Protein AF-A0A0G1WJJ4-F1 (afdb_monomer)

Organism: NCBI:txid1619005

Sequence (440 aa):
MDQLTPELRNMFAEQLFGAFVENGENGVFVVRADASIAYVNQAMGKLLAYDIDAFIGRPFLDFWATEFKALGEERYQARIAGAEPPKRYDIEMIRKDGLRLPVEVTAYRILFEGVAADAIVVRDISEHRRLEAELRNALKQSRELSSVVETSFDAIVITDSEGLITYVNKSWQALNGWASEEVVGKVTPRVIKSGRQNSSFYRVFWQTIKAGSSARLDVTNRRKDGSEYFAELIVMPLKDDQGLITGFAGFQHDVTARHQVEQSLFEAKEFAEHIIDSANAMVVVLDNTGAIEVFNKRAEAITGYTKADLQGKNWFEVLAPRERYPDVWHVFEDYQKRGIVLQQFENPILTKDGRELMIAWTNSELNQGGQTVGTISFGMDITDRKKTEAQLLTINQELQRFKDLMVGRELKMIELKKEVELLRAGQSGHLHAQTDIASK

Foldseek 3Di:
DDDQDPVRVVVVVVVVVVCCQQVPLWWKFKAAPVQATCFTHPNNCVVQVHDRVVRGRDRPLVFFDPVCSVVVVVCQNCQLVPHDDDQWDWGWTAHPVRDTFIWIKGWHWDADPNHIIIMIIIGGCPVVVVVVVVVVVVVVVVVVVVVCQQPDCWWKFKWFPQQATQDTHPNVCVVQVHDGVRRHRHHPPVSWALCPDDPVVVVVVNVQQQVQHKDWDWDWTAHPVGDIFIWTKIKGFDADPVRHGGIIMMIIDTCRVVVVVVVVVVVVVVVVLVVQQPDCWWKWWAFLVQQTPDTHVNNCVVQVDDPVNRHRHGCCVAFNPCVNHVVVVVQSVCCSPPVDDDQWDWDWTAGPVGDIFIWIKGKDFDDDPNDGGTIIITIDGCRVVVVVVVVVVVVVVVVVVVVVVVVVVVVVVVVVVVVVVVVVVVVVVVVVVPPPPDDD

Radius of gyration: 58.08 Å; Cα contacts (8 Å, |Δi|>4): 658; chains: 1; bounding box: 168×53×168 Å

Solvent-accessible surface area (backbone atoms only — not comparable to full-atom values): 23491 Å² total; per-residue (Å²): 133,86,77,73,49,74,67,57,46,50,54,50,49,51,54,50,49,52,49,52,53,50,71,29,88,40,16,35,38,31,27,42,81,84,47,22,20,75,43,68,27,62,32,30,21,64,72,33,64,40,61,62,77,79,44,54,69,35,56,61,58,76,43,34,36,75,88,49,32,65,60,50,50,55,44,49,54,36,33,69,74,68,47,86,56,84,44,64,51,77,46,44,32,43,25,73,88,66,50,76,41,47,26,42,36,38,49,42,72,44,72,52,98,87,38,60,23,40,40,35,38,36,34,83,38,55,68,60,55,48,53,51,50,53,51,53,50,52,53,49,52,51,50,53,55,50,49,51,55,45,66,33,83,50,19,34,38,33,23,36,69,87,31,34,25,72,46,60,26,57,31,28,26,68,68,37,63,45,57,57,87,78,41,49,78,36,53,62,61,71,81,36,58,57,69,81,69,56,73,66,60,55,49,55,51,54,53,42,34,75,71,64,36,72,46,76,50,79,45,55,32,22,30,70,89,64,53,72,43,37,31,45,33,42,36,36,52,37,59,50,99,86,65,49,68,56,16,35,42,36,38,38,40,80,42,40,70,59,51,50,51,54,48,52,50,49,51,52,47,54,50,51,51,51,52,49,44,68,36,95,39,22,40,40,28,28,39,74,87,33,36,52,78,42,62,22,59,40,34,25,71,74,34,63,44,48,61,78,79,38,63,90,35,43,43,50,69,62,36,38,30,42,92,81,35,52,68,62,46,50,54,52,50,44,24,68,77,69,69,51,75,64,47,66,48,74,48,68,34,45,28,73,88,69,49,79,43,36,28,43,32,44,38,44,81,34,69,57,97,90,39,79,55,26,38,40,33,40,33,38,85,40,43,68,56,52,53,51,52,53,50,50,52,51,52,50,53,51,51,50,53,52,50,54,51,50,53,52,49,51,55,52,50,53,51,51,49,53,52,51,50,55,54,48,55,62,52,50,62,60,60,65,73,67,67,84,82,75,83,134

Secondary structure (DSSP, 8-state):
-PPPPHHHHHHHHHHHHHHHHHH-SSEEEEE-TTSBEEEE-HHHHHHHT--GGGTTTSBGGGGB-HHHHHHHHHHHHHHHHT----SEEEEEEE-TTS-EEEEEEEEEEEEETTEEEEEEEEEE-HHHHHHHHHHHHHHHHHHHHHHHHHH-SSEEEEEETT-BEEEE-HHHHHHHT--HHHHTTSBTTTTTB-S-S-HHHHHHHHHHHHTT--EEEEEEEE-TTS-EEEEEEEEEEEE-TTS-EEEEEEEEEE-HHHHHHHHHHHHHHHHHHHHHHH-SSEEEEEETT-BEEEE-HHHHHHH---TGGGTT-BHHHHTS-TTT-HHHHHHHHHHHHH----SEEEEEEE-TTS-EEEEEEEEEEEEETTEEEEEEEEEEE-HHHHHHHHHHHHHHHHHHHHHHHHHHHHHHHHHHHHHHHHHHHHHHHHHTTSSTT---

pLDDT: mean 88.86, std 10.75, range [41.06, 97.75]

Mean predicted aligned error: 14.67 Å

Structure (mmCIF, N/CA/C/O backbone):
data_AF-A0A0G1WJJ4-F1
#
_entry.id   AF-A0A0G1WJJ4-F1
#
loop_
_atom_site.group_PDB
_atom_site.id
_atom_site.type_symbol
_atom_site.label_atom_id
_atom_site.label_alt_id
_atom_site.label_comp_id
_atom_site.label_asym_id
_atom_site.label_entity_id
_atom_site.label_seq_id
_atom_site.pdbx_PDB_ins_code
_atom_site.Cartn_x
_atom_site.Cartn_y
_atom_site.Cartn_z
_atom_site.occupancy
_atom_site.B_iso_or_equiv
_atom_site.auth_seq_id
_atom_site.auth_comp_id
_atom_site.auth_asym_id
_atom_site.auth_atom_id
_atom_site.pdbx_PDB_model_num
ATOM 1 N N . MET A 1 1 ? 64.648 5.660 -45.046 1.00 41.09 1 MET A N 1
ATOM 2 C CA . MET A 1 1 ? 63.280 5.207 -45.368 1.00 41.09 1 MET A CA 1
ATOM 3 C C . MET A 1 1 ? 62.974 5.738 -46.750 1.00 41.09 1 MET A C 1
ATOM 5 O O . MET A 1 1 ? 62.699 6.926 -46.878 1.00 41.09 1 MET A O 1
ATOM 9 N N . ASP A 1 2 ? 63.167 4.899 -47.764 1.00 46.09 2 ASP A N 1
ATOM 10 C CA . ASP A 1 2 ? 62.981 5.280 -49.163 1.00 46.09 2 ASP A CA 1
ATOM 11 C C . ASP A 1 2 ? 61.528 5.679 -49.420 1.00 46.09 2 ASP A C 1
ATOM 13 O O . ASP A 1 2 ? 60.591 4.975 -49.040 1.00 46.09 2 ASP A O 1
ATOM 17 N N . GLN A 1 3 ? 61.343 6.847 -50.032 1.00 55.09 3 GLN A N 1
ATOM 18 C CA . GLN A 1 3 ? 60.032 7.303 -50.468 1.00 55.09 3 GLN A CA 1
ATOM 19 C C . GLN A 1 3 ? 59.626 6.499 -51.708 1.00 55.09 3 GLN A C 1
ATOM 21 O O . GLN A 1 3 ? 60.335 6.512 -52.710 1.00 55.09 3 GLN A O 1
ATOM 26 N N . LEU A 1 4 ? 58.475 5.823 -51.646 1.00 60.69 4 LEU A N 1
ATOM 27 C CA . LEU A 1 4 ? 57.855 5.172 -52.806 1.00 60.69 4 LEU A CA 1
ATOM 28 C C . LEU A 1 4 ? 57.716 6.185 -53.953 1.00 60.69 4 LEU A C 1
ATOM 30 O O . LEU A 1 4 ? 57.181 7.282 -53.727 1.00 60.69 4 LEU A O 1
ATOM 34 N N . THR A 1 5 ? 58.168 5.811 -55.156 1.00 70.50 5 THR A N 1
ATOM 35 C CA . THR A 1 5 ? 57.960 6.606 -56.375 1.00 70.50 5 THR A CA 1
ATOM 36 C C . THR A 1 5 ? 56.458 6.762 -56.652 1.00 70.50 5 THR A C 1
ATOM 38 O O . THR A 1 5 ? 55.663 5.944 -56.177 1.00 70.50 5 THR A O 1
ATOM 41 N N . PRO A 1 6 ? 56.022 7.798 -57.389 1.00 70.56 6 PRO A N 1
ATOM 42 C CA . PRO A 1 6 ? 54.612 7.987 -57.733 1.00 70.56 6 PRO A CA 1
ATOM 43 C C . PRO A 1 6 ? 53.966 6.754 -58.383 1.00 70.56 6 PRO A C 1
ATOM 45 O O . PRO A 1 6 ? 52.822 6.439 -58.062 1.00 70.56 6 PRO A O 1
ATOM 48 N N . GLU A 1 7 ? 54.701 6.006 -59.215 1.00 67.19 7 GLU A N 1
ATOM 49 C CA . GLU A 1 7 ? 54.190 4.770 -59.823 1.00 67.19 7 GLU A CA 1
ATOM 50 C C . GLU A 1 7 ? 53.976 3.668 -58.777 1.00 67.19 7 GLU A C 1
ATOM 52 O O . GLU A 1 7 ? 52.922 3.037 -58.743 1.00 67.19 7 GLU A O 1
ATOM 57 N N . LEU A 1 8 ? 54.939 3.485 -57.868 1.00 65.94 8 LEU A N 1
ATOM 58 C CA . LEU A 1 8 ? 54.844 2.523 -56.768 1.00 65.94 8 LEU A CA 1
ATOM 59 C C . LEU A 1 8 ? 53.742 2.894 -55.762 1.00 65.94 8 LEU A C 1
ATOM 61 O O . LEU A 1 8 ? 53.090 2.002 -55.225 1.00 65.94 8 LEU A O 1
ATOM 65 N N . ARG A 1 9 ? 53.484 4.190 -55.532 1.00 65.38 9 ARG A N 1
ATOM 66 C CA . ARG A 1 9 ? 52.351 4.655 -54.710 1.00 65.38 9 ARG A CA 1
ATOM 67 C C . ARG A 1 9 ? 51.009 4.353 -55.364 1.00 65.38 9 ARG A C 1
ATOM 69 O O . ARG A 1 9 ? 50.113 3.903 -54.661 1.00 65.38 9 ARG A O 1
ATOM 76 N N . ASN A 1 10 ? 50.878 4.571 -56.671 1.00 68.75 10 ASN A N 1
ATOM 77 C CA . ASN A 1 10 ? 49.643 4.273 -57.395 1.00 68.75 10 ASN A CA 1
ATOM 78 C C . ASN A 1 10 ? 49.377 2.767 -57.456 1.00 68.75 10 ASN A C 1
ATOM 80 O O . ASN A 1 10 ? 48.287 2.343 -57.097 1.00 68.75 10 ASN A O 1
ATOM 84 N N . MET A 1 11 ? 50.383 1.951 -57.786 1.00 64.81 11 MET A N 1
ATOM 85 C CA . MET A 1 11 ? 50.242 0.489 -57.778 1.00 64.81 11 MET A CA 1
ATOM 86 C C . MET A 1 11 ? 49.870 -0.051 -56.391 1.00 64.81 11 MET A C 1
ATOM 88 O O . MET A 1 11 ? 49.006 -0.917 -56.267 1.00 64.81 11 MET A O 1
ATOM 92 N N . PHE A 1 12 ? 50.497 0.466 -55.330 1.00 63.47 12 PHE A N 1
ATOM 93 C CA . PHE A 1 12 ? 50.183 0.056 -53.961 1.00 63.47 12 PHE A CA 1
ATOM 94 C C . PHE A 1 12 ? 48.792 0.537 -53.521 1.00 63.47 12 PHE A C 1
ATOM 96 O O . PHE A 1 12 ? 48.075 -0.203 -52.853 1.00 63.47 12 PHE A O 1
ATOM 103 N N . ALA A 1 13 ? 48.377 1.741 -53.930 1.00 63.50 13 ALA A N 1
ATOM 104 C CA . ALA A 1 13 ? 47.032 2.257 -53.689 1.00 63.50 13 ALA A CA 1
ATOM 105 C C . ALA A 1 13 ? 45.958 1.443 -54.428 1.00 63.50 13 ALA A C 1
ATOM 107 O O . ALA A 1 13 ? 44.930 1.150 -53.831 1.00 63.50 13 ALA A O 1
ATOM 108 N N . GLU A 1 14 ? 46.201 1.021 -55.671 1.00 69.81 14 GLU A N 1
ATOM 109 C CA . GLU A 1 14 ? 45.298 0.152 -56.438 1.00 69.81 14 GLU A CA 1
ATOM 110 C C . GLU A 1 14 ? 45.171 -1.242 -55.808 1.00 69.81 14 GLU A C 1
ATOM 112 O O . GLU A 1 14 ? 44.057 -1.741 -55.642 1.00 69.81 14 GLU A O 1
ATOM 117 N N . GLN A 1 15 ? 46.286 -1.852 -55.386 1.00 68.75 15 GLN A N 1
ATOM 118 C CA . GLN A 1 15 ? 46.274 -3.150 -54.699 1.00 68.75 15 GLN A CA 1
ATOM 119 C C . GLN A 1 15 ? 45.5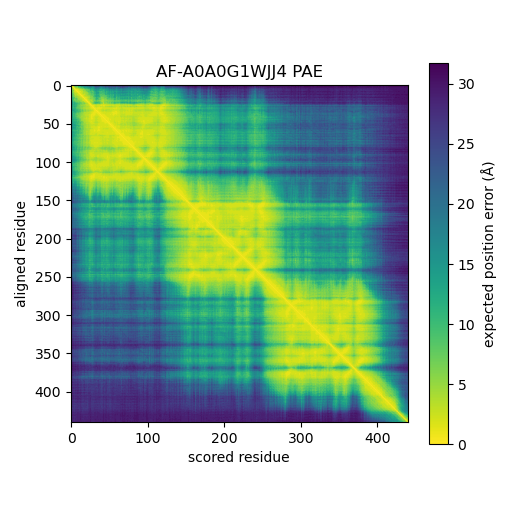70 -3.084 -53.340 1.00 68.75 15 GLN A C 1
ATOM 121 O O . GLN A 1 15 ? 44.767 -3.961 -53.018 1.00 68.75 15 GLN A O 1
ATOM 126 N N . LEU A 1 16 ? 45.834 -2.038 -52.551 1.00 61.75 16 LEU A N 1
ATOM 127 C CA . LEU A 1 16 ? 45.143 -1.807 -51.284 1.00 61.75 16 LEU A CA 1
ATOM 128 C C . LEU A 1 16 ? 43.654 -1.547 -51.508 1.00 61.75 16 LEU A C 1
ATOM 130 O O . LEU A 1 16 ? 42.830 -2.150 -50.827 1.00 61.75 16 LEU A O 1
ATOM 134 N N . PHE A 1 17 ? 43.297 -0.687 -52.462 1.00 69.94 17 PHE A N 1
ATOM 135 C CA . PHE A 1 17 ? 41.906 -0.360 -52.766 1.00 69.94 17 PHE A CA 1
ATOM 136 C C . PHE A 1 17 ? 41.131 -1.601 -53.217 1.00 69.94 17 PHE A C 1
ATOM 138 O O . PHE A 1 17 ? 40.070 -1.880 -52.665 1.00 69.94 17 PHE A O 1
ATOM 145 N N . GLY A 1 18 ? 41.692 -2.404 -54.127 1.00 69.81 18 GLY A N 1
ATOM 146 C CA . GLY A 1 18 ? 41.100 -3.677 -54.538 1.00 69.81 18 GLY A CA 1
ATOM 147 C C . GLY A 1 18 ? 40.918 -4.646 -53.367 1.00 69.81 18 GLY A C 1
ATOM 148 O O . GLY A 1 18 ? 39.846 -5.223 -53.206 1.00 69.81 18 GLY A O 1
ATOM 149 N N . ALA A 1 19 ? 41.919 -4.770 -52.488 1.00 70.25 19 ALA A N 1
ATOM 150 C CA . ALA A 1 19 ? 41.824 -5.630 -51.311 1.00 70.25 19 ALA A CA 1
ATOM 151 C C . ALA A 1 19 ? 40.775 -5.148 -50.291 1.00 70.25 19 ALA A C 1
ATOM 153 O O . ALA A 1 19 ? 40.071 -5.984 -49.728 1.00 70.25 19 ALA A O 1
ATOM 154 N N . PHE A 1 20 ? 40.649 -3.836 -50.061 1.00 72.00 20 PHE A N 1
ATOM 155 C CA . PHE A 1 20 ? 39.649 -3.250 -49.158 1.00 72.00 20 PHE A CA 1
ATOM 156 C C . PHE A 1 20 ? 38.226 -3.365 -49.703 1.00 72.00 20 PHE A C 1
ATOM 158 O O . PHE A 1 20 ? 37.297 -3.598 -48.931 1.00 72.00 20 PHE A O 1
ATOM 165 N N . VAL A 1 21 ? 38.049 -3.196 -51.013 1.00 78.12 21 VAL A N 1
ATOM 166 C CA . VAL A 1 21 ? 36.737 -3.303 -51.654 1.00 78.12 21 VAL A CA 1
ATOM 167 C C . VAL A 1 21 ? 36.291 -4.765 -51.730 1.00 78.12 21 VAL A C 1
ATOM 169 O O . VAL A 1 21 ? 35.137 -5.042 -51.420 1.00 78.12 21 VAL A O 1
ATOM 172 N N . GLU A 1 22 ? 37.174 -5.713 -52.057 1.00 76.25 22 GLU A N 1
ATOM 173 C CA . GLU A 1 22 ? 36.787 -7.129 -52.189 1.00 76.25 22 GLU A CA 1
ATOM 174 C C . GLU A 1 22 ? 36.714 -7.894 -50.863 1.00 76.25 22 GLU A C 1
ATOM 176 O O . GLU A 1 22 ? 35.842 -8.746 -50.695 1.00 76.25 22 GLU A O 1
ATOM 181 N N . ASN A 1 23 ? 37.597 -7.595 -49.905 1.00 73.44 23 ASN A N 1
ATOM 182 C CA . ASN A 1 23 ? 37.621 -8.283 -48.606 1.00 73.44 23 ASN A CA 1
ATOM 183 C C . ASN A 1 23 ? 36.928 -7.494 -47.486 1.00 73.44 23 ASN A C 1
ATOM 185 O O . ASN A 1 23 ? 36.949 -7.924 -46.333 1.00 73.44 23 ASN A O 1
ATOM 189 N N . GLY A 1 24 ? 36.350 -6.332 -47.798 1.00 76.19 24 GLY A N 1
ATOM 190 C CA . GLY A 1 24 ? 35.601 -5.530 -46.837 1.00 76.19 24 GLY A CA 1
ATOM 191 C C . GLY A 1 24 ? 34.305 -6.214 -46.395 1.00 76.19 24 GLY A C 1
ATOM 192 O O . GLY A 1 24 ? 33.693 -6.965 -47.146 1.00 76.19 24 GLY A O 1
ATOM 193 N N . GLU A 1 25 ? 33.857 -5.925 -45.172 1.00 82.62 25 GLU A N 1
ATOM 194 C CA . GLU A 1 25 ? 32.581 -6.437 -44.640 1.00 82.62 25 GLU A CA 1
ATOM 195 C C . GLU A 1 25 ? 31.358 -5.726 -45.244 1.00 82.62 25 GLU A C 1
ATOM 197 O O . GLU A 1 25 ? 30.252 -6.260 -45.233 1.00 82.62 25 GLU A O 1
ATOM 202 N N . ASN A 1 26 ? 31.557 -4.525 -45.795 1.00 90.75 26 ASN A N 1
ATOM 203 C CA . ASN A 1 26 ? 30.498 -3.746 -46.423 1.00 90.75 26 ASN A CA 1
ATOM 204 C C . ASN A 1 26 ? 30.305 -4.163 -47.881 1.00 90.75 26 ASN A C 1
ATOM 206 O O . ASN A 1 26 ? 31.269 -4.347 -48.629 1.00 90.75 26 ASN A O 1
ATOM 210 N N . GLY A 1 27 ? 29.049 -4.231 -48.308 1.00 93.62 27 GLY A N 1
ATOM 211 C CA . GLY A 1 27 ? 28.729 -4.393 -49.716 1.00 93.62 27 GLY A CA 1
ATOM 212 C C . GLY A 1 27 ? 29.088 -3.131 -50.499 1.00 93.62 27 GLY A C 1
ATOM 213 O O . GLY A 1 27 ? 28.906 -2.018 -50.010 1.00 93.62 27 GLY A O 1
ATOM 214 N N . VAL A 1 28 ? 29.585 -3.286 -51.721 1.00 93.75 28 VAL A N 1
ATOM 215 C CA . VAL A 1 28 ? 29.932 -2.168 -52.604 1.00 93.75 28 VAL A CA 1
ATOM 216 C C . VAL A 1 28 ? 29.316 -2.392 -53.978 1.00 93.75 28 VAL A C 1
ATOM 218 O O . VAL A 1 28 ? 29.435 -3.485 -54.526 1.00 93.75 28 VAL A O 1
ATOM 221 N N . PHE A 1 29 ? 28.705 -1.348 -54.541 1.00 92.12 29 PHE A N 1
ATOM 222 C CA . PHE A 1 29 ? 28.339 -1.264 -55.956 1.00 92.12 29 PHE A CA 1
ATOM 223 C C . PHE A 1 29 ? 28.954 -0.030 -56.614 1.00 92.12 29 PHE A C 1
ATOM 225 O O . PHE A 1 29 ? 29.070 1.017 -55.981 1.00 92.12 29 PHE A O 1
ATOM 232 N N . VAL A 1 30 ? 29.259 -0.123 -57.909 1.00 93.69 30 VAL A N 1
ATOM 233 C CA . VAL A 1 30 ? 29.461 1.049 -58.775 1.00 93.69 30 VAL A CA 1
ATOM 234 C C . VAL A 1 30 ? 28.324 1.111 -59.779 1.00 93.69 30 VAL A C 1
ATOM 236 O O . VAL A 1 30 ? 28.052 0.131 -60.471 1.00 93.69 30 VAL A O 1
ATOM 239 N N . VAL A 1 31 ? 27.679 2.267 -59.869 1.00 95.25 31 VAL A N 1
ATOM 240 C CA . VAL A 1 31 ? 26.533 2.529 -60.739 1.00 95.25 31 VAL A CA 1
ATOM 241 C C . VAL A 1 31 ? 26.946 3.523 -61.822 1.00 95.25 31 VAL A C 1
ATOM 243 O O . VAL A 1 31 ? 27.466 4.596 -61.516 1.00 95.25 31 VAL A O 1
ATOM 246 N N . ARG A 1 32 ? 26.732 3.175 -63.094 1.00 94.00 32 ARG A N 1
ATOM 247 C CA . ARG A 1 32 ? 27.015 4.044 -64.253 1.00 94.00 32 ARG A CA 1
ATOM 248 C C . ARG A 1 32 ? 26.026 5.202 -64.334 1.00 94.00 32 ARG A C 1
ATOM 250 O O . ARG A 1 32 ? 25.069 5.237 -63.575 1.00 94.00 32 ARG A O 1
ATOM 257 N N . ALA A 1 33 ? 26.219 6.121 -65.282 1.00 89.81 33 ALA A N 1
ATOM 258 C CA . ALA A 1 33 ? 25.317 7.248 -65.557 1.00 89.81 33 ALA A CA 1
ATOM 259 C C . ALA A 1 33 ? 23.926 6.854 -66.117 1.00 89.81 33 ALA A C 1
ATOM 261 O O . ALA A 1 33 ? 23.029 7.689 -66.151 1.00 89.81 33 ALA A O 1
ATOM 262 N N . ASP A 1 34 ? 23.733 5.602 -66.546 1.00 90.50 34 ASP A N 1
ATOM 263 C CA . ASP A 1 34 ? 22.445 5.045 -66.999 1.00 90.50 34 ASP A CA 1
ATOM 264 C C . ASP A 1 34 ? 21.692 4.282 -65.885 1.00 90.50 34 ASP A C 1
ATOM 266 O O . ASP A 1 34 ? 20.784 3.502 -66.162 1.00 90.50 34 ASP A O 1
ATOM 270 N N . ALA A 1 35 ? 22.096 4.486 -64.627 1.00 92.56 35 ALA A N 1
ATOM 271 C CA . ALA A 1 35 ? 21.623 3.800 -63.423 1.00 92.56 35 ALA A CA 1
ATOM 272 C C . ALA A 1 35 ? 21.877 2.276 -63.368 1.00 92.56 35 ALA A C 1
ATOM 274 O O . ALA A 1 35 ? 21.413 1.613 -62.433 1.00 92.56 35 ALA A O 1
ATOM 275 N N . SER A 1 36 ? 22.642 1.705 -64.307 1.00 95.00 36 SER A N 1
ATOM 276 C CA . SER A 1 36 ? 23.011 0.285 -64.283 1.00 95.00 36 SER A CA 1
ATOM 277 C C . SER A 1 36 ? 24.212 0.005 -63.371 1.00 95.00 36 SER A C 1
ATOM 279 O O . SER A 1 36 ? 25.139 0.811 -63.259 1.00 95.00 36 SER A O 1
ATOM 281 N N . ILE A 1 37 ? 24.224 -1.159 -62.719 1.00 95.88 37 ILE A N 1
ATOM 282 C CA . ILE A 1 37 ? 25.366 -1.613 -61.914 1.00 95.88 37 ILE A CA 1
ATOM 283 C C . ILE A 1 37 ? 26.509 -2.056 -62.846 1.00 95.88 37 ILE A C 1
ATOM 285 O O . ILE A 1 37 ? 26.355 -2.996 -63.625 1.00 95.88 37 ILE A O 1
ATOM 289 N N . ALA A 1 38 ? 27.671 -1.409 -62.743 1.00 93.06 38 ALA A N 1
ATOM 290 C CA . ALA A 1 38 ? 28.906 -1.785 -63.440 1.00 93.06 38 ALA A CA 1
ATOM 291 C C . ALA A 1 38 ? 29.783 -2.757 -62.649 1.00 93.06 38 ALA A C 1
ATOM 293 O O . ALA A 1 38 ? 30.509 -3.545 -63.247 1.00 93.06 38 ALA A O 1
ATOM 294 N N . TYR A 1 39 ? 29.754 -2.671 -61.321 1.00 91.69 39 TYR A N 1
ATOM 295 C CA . TYR A 1 39 ? 30.604 -3.473 -60.445 1.00 91.69 39 TYR A CA 1
ATOM 296 C C . TYR A 1 39 ? 29.893 -3.763 -59.128 1.00 91.69 39 TYR A C 1
ATOM 298 O O . TYR A 1 39 ? 29.141 -2.921 -58.634 1.00 91.69 39 TYR A O 1
ATOM 306 N N . VAL A 1 40 ? 30.172 -4.934 -58.558 1.00 93.56 40 VAL A N 1
ATOM 307 C CA . VAL A 1 40 ? 29.723 -5.373 -57.238 1.00 93.56 40 VAL A CA 1
ATOM 308 C C . VAL A 1 40 ? 30.805 -6.227 -56.580 1.00 93.56 40 VAL A C 1
ATOM 310 O O . VAL A 1 40 ? 31.432 -7.038 -57.258 1.00 93.56 40 VAL A O 1
ATOM 313 N N . ASN A 1 41 ? 31.005 -6.074 -55.270 1.00 92.81 41 ASN A N 1
ATOM 314 C CA . ASN A 1 41 ? 31.923 -6.928 -54.511 1.00 92.81 41 ASN A CA 1
ATOM 315 C C . ASN A 1 41 ? 31.246 -8.198 -53.952 1.00 92.81 41 ASN A C 1
ATOM 317 O O . ASN A 1 41 ? 30.020 -8.318 -53.871 1.00 92.81 41 ASN A O 1
ATOM 321 N N . GLN A 1 42 ? 32.056 -9.144 -53.474 1.00 90.12 42 GLN A N 1
ATOM 322 C CA . GLN A 1 42 ? 31.564 -10.389 -52.862 1.00 90.12 42 GLN A CA 1
ATOM 323 C C . GLN A 1 42 ? 30.700 -10.174 -51.611 1.00 90.12 42 GLN A C 1
ATOM 325 O O . GLN A 1 42 ? 29.739 -10.916 -51.385 1.00 90.12 42 GLN A O 1
ATOM 330 N N . ALA A 1 43 ? 31.016 -9.172 -50.787 1.00 92.06 43 ALA A N 1
ATOM 331 C CA . ALA A 1 43 ? 30.264 -8.891 -49.564 1.00 92.06 43 ALA A CA 1
ATOM 332 C C . ALA A 1 43 ? 28.806 -8.517 -49.859 1.00 92.06 43 ALA A C 1
ATOM 334 O O . ALA A 1 43 ? 27.897 -8.963 -49.162 1.00 92.06 43 ALA A O 1
ATOM 335 N N . MET A 1 44 ? 28.566 -7.780 -50.941 1.00 93.00 44 MET A N 1
ATOM 336 C CA . MET A 1 44 ? 27.224 -7.416 -51.375 1.00 93.00 44 MET A CA 1
ATOM 337 C C . MET A 1 44 ? 26.413 -8.615 -51.881 1.00 93.00 44 MET A C 1
ATOM 339 O O . MET A 1 44 ? 25.234 -8.749 -51.544 1.00 93.00 44 MET A O 1
ATOM 343 N N . GLY A 1 45 ? 27.044 -9.514 -52.645 1.00 92.00 45 GLY A N 1
ATOM 344 C CA . GLY A 1 45 ? 26.410 -10.763 -53.077 1.00 92.00 45 GLY A CA 1
ATOM 345 C C . GLY A 1 45 ? 25.963 -11.617 -51.889 1.00 92.00 45 GLY A C 1
ATOM 346 O O . GLY A 1 45 ? 24.826 -12.091 -51.850 1.00 92.00 45 GLY A O 1
ATOM 347 N N . LYS A 1 46 ? 26.810 -11.717 -50.854 1.00 91.69 46 LYS A N 1
ATOM 348 C CA . LYS A 1 46 ? 26.468 -12.378 -49.584 1.00 91.69 46 LYS A CA 1
ATOM 349 C C . LYS A 1 46 ? 25.339 -11.661 -48.838 1.00 91.69 46 LYS A C 1
ATOM 351 O O . LYS A 1 46 ? 24.402 -12.326 -48.402 1.00 91.69 46 LYS A O 1
ATOM 356 N N . LEU A 1 47 ? 25.404 -10.332 -48.721 1.00 92.38 47 LEU A N 1
ATOM 357 C CA . LEU A 1 47 ? 24.418 -9.513 -48.009 1.00 92.38 47 LEU A CA 1
ATOM 358 C C . LEU A 1 47 ? 23.009 -9.683 -48.597 1.00 92.38 47 LEU A C 1
ATOM 360 O O . LEU A 1 47 ? 22.058 -9.955 -47.867 1.00 92.38 47 LEU A O 1
ATOM 364 N N . LEU A 1 48 ? 22.877 -9.584 -49.923 1.00 93.75 48 LEU A N 1
ATOM 365 C CA . LEU A 1 48 ? 21.585 -9.701 -50.606 1.00 93.75 48 LEU A CA 1
ATOM 366 C C . LEU A 1 48 ? 21.247 -11.124 -51.090 1.00 93.75 48 LEU A C 1
ATOM 368 O O . LEU A 1 48 ? 20.174 -11.333 -51.662 1.00 93.75 48 LEU A O 1
ATOM 372 N N . ALA A 1 49 ? 22.104 -12.109 -50.816 1.00 93.44 49 ALA A N 1
ATOM 373 C CA . ALA A 1 49 ? 21.948 -13.506 -51.230 1.00 93.44 49 ALA A CA 1
ATOM 374 C C . ALA A 1 49 ? 21.738 -13.688 -52.749 1.00 93.44 49 ALA A C 1
ATOM 376 O O . ALA A 1 49 ? 20.942 -14.522 -53.189 1.00 93.44 49 ALA A O 1
ATOM 377 N N . TYR A 1 50 ? 22.455 -12.904 -53.552 1.00 93.38 50 TYR A N 1
ATOM 378 C CA . TYR A 1 50 ? 22.490 -13.007 -55.013 1.00 93.38 50 TYR A CA 1
ATOM 379 C C . TYR A 1 50 ? 23.909 -13.330 -55.480 1.00 93.38 50 TYR A C 1
ATOM 381 O O . TYR A 1 50 ? 24.890 -12.893 -54.879 1.00 93.38 50 TYR A O 1
ATOM 389 N N . ASP A 1 51 ? 24.008 -14.034 -56.604 1.00 92.50 51 ASP A N 1
ATOM 390 C CA . ASP A 1 51 ? 25.270 -14.171 -57.327 1.00 92.50 51 ASP A CA 1
ATOM 391 C C . ASP A 1 51 ? 25.667 -12.820 -57.936 1.00 92.50 51 ASP A C 1
ATOM 393 O O . ASP A 1 51 ? 24.805 -12.065 -58.390 1.00 92.50 51 ASP A O 1
ATOM 397 N N . ILE A 1 52 ? 26.967 -12.516 -57.971 1.00 90.06 52 ILE A N 1
ATOM 398 C CA . ILE A 1 52 ? 27.501 -11.236 -58.475 1.00 90.06 52 ILE A CA 1
ATOM 399 C C . ILE A 1 52 ? 27.002 -10.917 -59.893 1.00 90.06 52 ILE A C 1
ATOM 401 O O . ILE A 1 52 ? 26.579 -9.792 -60.168 1.00 90.06 52 ILE A O 1
ATOM 405 N N . ASP A 1 53 ? 26.965 -11.919 -60.769 1.00 91.06 53 ASP A N 1
ATOM 406 C CA . ASP A 1 53 ? 26.533 -11.751 -62.160 1.00 91.06 53 ASP A CA 1
ATOM 407 C C . ASP A 1 53 ? 25.059 -11.335 -62.277 1.00 91.06 53 ASP A C 1
ATOM 409 O O . ASP A 1 53 ? 24.664 -10.708 -63.257 1.00 91.06 53 ASP A O 1
ATOM 413 N N . ALA A 1 54 ? 24.238 -11.625 -61.261 1.00 92.06 54 ALA A N 1
ATOM 414 C CA . ALA A 1 54 ? 22.827 -11.250 -61.243 1.00 92.06 54 ALA A CA 1
ATOM 415 C C . ALA A 1 54 ? 22.600 -9.747 -61.000 1.00 92.06 54 ALA A C 1
ATOM 417 O O . ALA A 1 54 ? 21.463 -9.287 -61.128 1.00 92.06 54 ALA A O 1
ATOM 418 N N . PHE A 1 55 ? 23.642 -8.993 -60.634 1.00 92.56 55 PHE A N 1
ATOM 419 C CA . PHE A 1 55 ? 23.574 -7.546 -60.428 1.00 92.56 55 PHE A CA 1
ATOM 420 C C . PHE A 1 55 ? 23.984 -6.751 -61.664 1.00 92.56 55 PHE A C 1
ATOM 422 O O . PHE A 1 55 ? 23.385 -5.714 -61.947 1.00 92.56 55 PHE A O 1
ATOM 429 N N . ILE A 1 56 ? 25.006 -7.214 -62.385 1.00 94.62 56 ILE A N 1
ATOM 430 C CA . ILE A 1 56 ? 25.647 -6.443 -63.452 1.00 94.62 56 ILE A CA 1
ATOM 431 C C . ILE A 1 56 ? 24.638 -6.092 -64.554 1.00 94.62 56 ILE A C 1
ATOM 433 O O . ILE A 1 56 ? 23.899 -6.940 -65.048 1.00 94.62 56 ILE A O 1
ATOM 437 N N . GLY A 1 57 ? 24.596 -4.814 -64.932 1.00 90.94 57 GLY A N 1
ATOM 438 C CA . GLY A 1 57 ? 23.700 -4.282 -65.962 1.00 90.94 57 GLY A CA 1
ATOM 439 C C . GLY A 1 57 ? 22.261 -4.022 -65.505 1.00 90.94 57 GLY A C 1
ATOM 440 O O . GLY A 1 57 ? 21.500 -3.407 -66.249 1.00 90.94 57 GLY A O 1
ATOM 441 N N . ARG A 1 58 ? 21.869 -4.432 -64.293 1.00 95.38 58 ARG A N 1
ATOM 442 C CA . ARG A 1 58 ? 20.538 -4.130 -63.750 1.00 95.38 58 ARG A CA 1
ATOM 443 C C . ARG A 1 58 ? 20.491 -2.753 -63.086 1.00 95.38 58 ARG A C 1
ATOM 445 O O . ARG A 1 58 ? 21.518 -2.294 -62.579 1.00 95.38 58 ARG A O 1
ATOM 452 N N . PRO A 1 59 ? 19.310 -2.112 -63.020 1.00 95.62 59 PRO A N 1
ATOM 453 C CA . PRO A 1 59 ? 19.122 -0.902 -62.229 1.00 95.62 59 PRO A CA 1
ATOM 454 C C . PRO A 1 59 ? 19.419 -1.157 -60.748 1.00 95.62 59 PRO A C 1
ATOM 456 O O . PRO A 1 59 ? 18.853 -2.070 -60.145 1.00 95.62 59 PRO A O 1
ATOM 459 N N . PHE A 1 60 ? 20.267 -0.338 -60.124 1.00 93.94 60 PHE A N 1
ATOM 460 C CA . PHE A 1 60 ? 20.644 -0.554 -58.717 1.00 93.94 60 PHE A CA 1
ATOM 461 C C . PHE A 1 60 ? 19.463 -0.426 -57.735 1.00 93.94 60 PHE A C 1
ATOM 463 O O . PHE A 1 60 ? 19.442 -1.081 -56.691 1.00 93.94 60 PHE A O 1
ATOM 470 N N . LEU A 1 61 ? 18.448 0.369 -58.091 1.00 95.50 61 LEU A N 1
ATOM 471 C CA . LEU A 1 61 ? 17.222 0.557 -57.309 1.00 95.50 61 LEU A CA 1
ATOM 472 C C . LEU A 1 61 ? 16.304 -0.673 -57.302 1.00 95.50 61 LEU A C 1
ATOM 474 O O . LEU A 1 61 ? 15.359 -0.719 -56.514 1.00 95.50 61 LEU A O 1
ATOM 478 N N . ASP A 1 62 ? 16.550 -1.687 -58.138 1.00 94.88 62 ASP A N 1
ATOM 479 C CA . ASP A 1 62 ? 15.792 -2.945 -58.097 1.00 94.88 62 ASP A CA 1
ATOM 480 C C . ASP A 1 62 ? 15.937 -3.665 -56.755 1.00 94.88 62 ASP A C 1
ATOM 482 O O . ASP A 1 62 ? 15.016 -4.357 -56.324 1.00 94.88 62 ASP A O 1
ATOM 486 N N . PHE A 1 63 ? 17.074 -3.471 -56.087 1.00 95.12 63 PHE A N 1
ATOM 487 C CA . PHE A 1 63 ? 17.407 -4.111 -54.819 1.00 95.12 63 PHE A CA 1
ATOM 488 C C . PHE A 1 63 ? 16.966 -3.287 -53.604 1.00 95.12 63 PHE A C 1
ATOM 490 O O . PHE A 1 63 ? 17.292 -3.641 -52.477 1.00 95.12 63 PHE A O 1
ATOM 497 N N . TRP A 1 64 ? 16.262 -2.171 -53.808 1.00 95.44 64 TRP A N 1
ATOM 498 C CA . TRP A 1 64 ? 15.790 -1.280 -52.747 1.00 95.44 64 TRP A CA 1
ATOM 499 C C . TRP A 1 64 ? 14.293 -1.484 -52.524 1.00 95.44 64 TRP A C 1
ATOM 501 O O . TRP A 1 64 ? 13.543 -1.736 -53.474 1.00 95.44 64 TRP A O 1
ATOM 511 N N . ALA A 1 65 ? 13.834 -1.344 -51.280 1.00 96.25 65 ALA A N 1
ATOM 512 C CA . ALA A 1 65 ? 12.405 -1.340 -50.999 1.00 96.25 65 ALA A CA 1
ATOM 513 C C . ALA A 1 65 ? 11.737 -0.136 -51.687 1.00 96.25 65 ALA A C 1
ATOM 515 O O . ALA A 1 65 ? 12.333 0.935 -51.840 1.00 96.25 65 ALA A O 1
ATOM 516 N N . THR A 1 66 ? 10.503 -0.333 -52.149 1.00 95.19 66 THR A N 1
ATOM 517 C CA . THR A 1 66 ? 9.780 0.578 -53.051 1.00 95.19 66 THR A CA 1
ATOM 518 C C . THR A 1 66 ? 9.733 2.020 -52.544 1.00 95.19 66 THR A C 1
ATOM 520 O O . THR A 1 66 ? 9.944 2.951 -53.318 1.00 95.19 66 THR A O 1
ATOM 523 N N . GLU A 1 67 ? 9.520 2.206 -51.244 1.00 95.94 67 GLU A N 1
ATOM 524 C CA . GLU A 1 67 ? 9.462 3.498 -50.558 1.00 95.94 67 GLU A CA 1
ATOM 525 C C . GLU A 1 67 ? 10.782 4.289 -50.605 1.00 95.94 67 GLU A C 1
ATOM 527 O O . GLU A 1 67 ? 10.760 5.518 -50.558 1.00 95.94 67 GLU A O 1
ATOM 532 N N . PHE A 1 68 ? 11.927 3.615 -50.760 1.00 96.06 68 PHE A N 1
ATOM 533 C CA . PHE A 1 68 ? 13.243 4.257 -50.836 1.00 96.06 68 PHE A CA 1
ATOM 534 C C . PHE A 1 68 ? 13.716 4.503 -52.274 1.00 96.06 68 PHE A C 1
ATOM 536 O O . PHE A 1 68 ? 14.702 5.215 -52.465 1.00 96.06 68 PHE A O 1
ATOM 543 N N . LYS A 1 69 ? 13.028 3.968 -53.296 1.00 95.12 69 LYS A N 1
ATOM 544 C CA . LYS A 1 69 ? 13.460 4.102 -54.699 1.00 95.12 69 LYS A CA 1
ATOM 545 C C . LYS A 1 69 ? 13.485 5.554 -55.173 1.00 95.12 69 LYS A C 1
ATOM 547 O O . LYS A 1 69 ? 14.464 5.968 -55.781 1.00 95.12 69 LYS A O 1
ATOM 552 N N . ALA A 1 70 ? 12.456 6.338 -54.844 1.00 95.19 70 ALA A N 1
ATOM 553 C CA . ALA A 1 70 ? 12.390 7.754 -55.215 1.00 95.19 70 ALA A CA 1
ATOM 554 C C . ALA A 1 70 ? 13.530 8.572 -54.581 1.00 95.19 70 ALA A C 1
ATOM 556 O O . ALA A 1 70 ? 14.170 9.370 -55.261 1.00 95.19 70 ALA A O 1
ATOM 557 N N . LEU A 1 71 ? 13.831 8.313 -53.302 1.00 94.56 71 LEU A N 1
ATOM 558 C CA . LEU A 1 71 ? 14.949 8.940 -52.593 1.00 94.56 71 LEU A CA 1
ATOM 559 C C . LEU A 1 71 ? 16.302 8.553 -53.209 1.00 94.56 71 LEU A C 1
ATOM 561 O O . LEU A 1 71 ? 17.194 9.392 -53.334 1.00 94.56 71 LEU A O 1
ATOM 565 N N . GLY A 1 72 ? 16.466 7.275 -53.561 1.00 93.56 72 GLY A N 1
ATOM 566 C CA . GLY A 1 72 ? 17.668 6.766 -54.212 1.00 93.56 72 GLY A CA 1
ATOM 567 C C . GLY A 1 72 ? 17.903 7.411 -55.575 1.00 93.56 72 GLY A C 1
ATOM 568 O O . GLY A 1 72 ? 19.009 7.885 -55.822 1.00 93.56 72 GLY A O 1
ATOM 569 N N . GLU A 1 73 ? 16.858 7.494 -56.402 1.00 95.00 73 GLU A N 1
ATOM 570 C CA . GLU A 1 73 ? 16.890 8.128 -57.724 1.00 95.00 73 GLU A CA 1
ATOM 571 C C . GLU A 1 73 ? 17.257 9.611 -57.629 1.00 95.00 73 GLU A C 1
ATOM 573 O O . GLU A 1 73 ? 18.203 10.055 -58.274 1.00 95.00 73 GLU A O 1
ATOM 578 N N . GLU A 1 74 ? 16.572 10.371 -56.769 1.00 95.12 74 GLU A N 1
ATOM 579 C CA . GLU A 1 74 ? 16.835 11.800 -56.568 1.00 95.12 74 GLU A CA 1
ATOM 580 C C . GLU A 1 74 ? 18.305 12.055 -56.198 1.00 95.12 74 GLU A C 1
ATOM 582 O O . GLU A 1 74 ? 18.980 12.896 -56.799 1.00 95.12 74 GLU A O 1
ATOM 587 N N . ARG A 1 75 ? 18.830 11.297 -55.227 1.00 94.81 75 ARG A N 1
ATOM 588 C CA . ARG A 1 75 ? 20.212 11.456 -54.749 1.00 94.81 75 ARG A CA 1
ATOM 589 C C . ARG A 1 75 ? 21.237 11.016 -55.784 1.00 94.81 75 ARG A C 1
ATOM 591 O O . ARG A 1 75 ? 22.277 11.660 -55.911 1.00 94.81 75 ARG A O 1
ATOM 598 N N . TYR A 1 76 ? 20.959 9.942 -56.511 1.00 94.75 76 TYR A N 1
ATOM 599 C CA . TYR A 1 76 ? 21.812 9.469 -57.592 1.00 94.75 76 TYR A CA 1
ATOM 600 C C . TYR A 1 76 ? 21.895 10.507 -58.724 1.00 94.75 76 TYR A C 1
ATOM 602 O O . TYR A 1 76 ? 22.996 10.930 -59.080 1.00 94.75 76 TYR A O 1
ATOM 610 N N . GLN A 1 77 ? 20.754 11.014 -59.205 1.00 94.38 77 GLN A N 1
ATOM 611 C CA . GLN A 1 77 ? 20.703 12.038 -60.255 1.00 94.38 77 GLN A CA 1
ATOM 612 C C . GLN A 1 77 ? 21.433 13.316 -59.835 1.00 94.38 77 GLN A C 1
ATOM 614 O O . GLN A 1 77 ? 22.251 13.846 -60.588 1.00 94.38 77 GLN A O 1
ATOM 619 N N . ALA A 1 78 ? 21.215 13.775 -58.599 1.00 93.38 78 ALA A N 1
ATOM 620 C CA . ALA A 1 78 ? 21.929 14.922 -58.049 1.00 93.38 78 ALA A CA 1
ATOM 621 C C . ALA A 1 78 ? 23.457 14.699 -58.033 1.00 93.38 78 ALA A C 1
ATOM 623 O O . ALA A 1 78 ? 24.205 15.575 -58.477 1.00 93.38 78 ALA A O 1
ATOM 624 N N . ARG A 1 79 ? 23.937 13.520 -57.598 1.00 93.69 79 ARG A N 1
ATOM 625 C CA . ARG A 1 79 ? 25.378 13.190 -57.592 1.00 93.69 79 ARG A CA 1
ATOM 626 C C . ARG A 1 79 ? 25.976 13.150 -58.995 1.00 93.69 79 ARG A C 1
ATOM 628 O O . ARG A 1 79 ? 27.048 13.723 -59.213 1.00 93.69 79 ARG A O 1
ATOM 635 N N . ILE A 1 80 ? 25.300 12.524 -59.957 1.00 91.94 80 ILE A N 1
ATOM 636 C CA . ILE A 1 80 ? 25.770 12.439 -61.349 1.00 91.94 80 ILE A CA 1
ATOM 637 C C . ILE A 1 80 ? 25.739 13.812 -62.042 1.00 91.94 80 ILE A C 1
ATOM 639 O O . ILE A 1 80 ? 26.655 14.136 -62.803 1.00 91.94 80 ILE A O 1
ATOM 643 N N . ALA A 1 81 ? 24.788 14.684 -61.696 1.00 91.81 81 ALA A N 1
ATOM 644 C CA . ALA A 1 81 ? 24.739 16.071 -62.169 1.00 91.81 81 ALA A CA 1
ATOM 645 C C . ALA A 1 81 ? 25.808 16.988 -61.538 1.00 91.81 81 ALA A C 1
ATOM 647 O O . ALA A 1 81 ? 26.073 18.070 -62.054 1.00 91.81 81 ALA A O 1
ATOM 648 N N . GLY A 1 82 ? 26.463 16.553 -60.457 1.00 89.50 82 GLY A N 1
ATOM 649 C CA . GLY A 1 82 ? 27.566 17.282 -59.811 1.00 89.50 82 GLY A CA 1
ATOM 650 C C . GLY A 1 82 ? 27.173 18.032 -58.549 1.00 89.50 82 GLY A C 1
ATOM 651 O O . GLY A 1 82 ? 28.006 18.735 -57.986 1.00 89.50 82 GLY A O 1
ATOM 652 N N . ALA A 1 83 ? 25.937 17.864 -58.084 1.00 92.38 83 ALA A N 1
ATOM 653 C CA . ALA A 1 83 ? 25.527 18.319 -56.767 1.00 92.38 83 ALA A CA 1
ATOM 654 C C . ALA A 1 83 ? 26.040 17.370 -55.667 1.00 92.38 83 ALA A C 1
ATOM 656 O O . ALA A 1 83 ? 26.397 16.216 -55.917 1.00 92.38 83 ALA A O 1
ATOM 657 N N . GLU A 1 84 ? 26.040 17.851 -54.423 1.00 90.44 84 GLU A N 1
ATOM 658 C CA . GLU A 1 84 ? 26.451 17.086 -53.241 1.00 90.44 84 GLU A CA 1
ATOM 659 C C . GLU A 1 84 ? 25.255 16.806 -52.310 1.00 90.44 84 GLU A C 1
ATOM 661 O O . GLU A 1 84 ? 25.099 17.467 -51.281 1.00 90.44 84 GLU A O 1
ATOM 666 N N . PRO A 1 85 ? 24.375 15.842 -52.634 1.00 92.88 85 PRO A N 1
ATOM 667 C CA . PRO A 1 85 ? 23.323 15.431 -51.710 1.00 92.88 85 PRO A CA 1
ATOM 668 C C . PRO A 1 85 ? 23.918 14.719 -50.481 1.00 92.88 85 PRO A C 1
ATOM 670 O O . PRO A 1 85 ? 25.081 14.292 -50.507 1.00 92.88 85 PRO A O 1
ATOM 673 N N . PRO A 1 86 ? 23.129 14.520 -49.404 1.00 93.62 86 PRO A N 1
ATOM 674 C CA . PRO A 1 86 ? 23.588 13.792 -48.229 1.00 93.62 86 PRO A CA 1
ATOM 675 C C . PRO A 1 86 ? 24.156 12.420 -48.606 1.00 93.62 86 PRO A C 1
ATOM 677 O O . PRO A 1 86 ? 23.468 11.563 -49.170 1.00 93.62 86 PRO A O 1
ATOM 680 N N . LYS A 1 87 ? 25.441 12.232 -48.293 1.00 92.62 87 LYS A N 1
ATOM 681 C CA . LYS A 1 87 ? 26.211 11.051 -48.699 1.00 92.62 87 LYS A CA 1
ATOM 682 C C . LYS A 1 87 ? 25.765 9.799 -47.956 1.00 92.62 87 LYS A C 1
ATOM 684 O O . LYS A 1 87 ? 25.813 8.734 -48.551 1.00 92.62 87 LYS A O 1
ATOM 689 N N . ARG A 1 88 ? 25.308 9.938 -46.705 1.00 95.12 88 ARG A N 1
ATOM 690 C CA . ARG A 1 88 ? 24.947 8.842 -45.795 1.00 95.12 88 ARG A CA 1
ATOM 691 C C . ARG A 1 88 ? 23.473 8.865 -45.393 1.00 95.12 88 ARG A C 1
ATOM 693 O O . ARG A 1 88 ? 22.941 9.941 -45.115 1.00 95.12 88 ARG A O 1
ATOM 700 N N . TYR A 1 89 ? 22.817 7.706 -45.418 1.00 94.94 89 TYR A N 1
ATOM 701 C CA . TYR A 1 89 ? 21.396 7.549 -45.103 1.00 94.94 89 TYR A CA 1
ATOM 702 C C . TYR A 1 89 ? 20.990 6.085 -44.944 1.00 94.94 89 TYR A C 1
ATOM 704 O O . TYR A 1 89 ? 21.560 5.206 -45.583 1.00 94.94 89 TYR A O 1
ATOM 712 N N . ASP A 1 90 ? 19.951 5.852 -44.148 1.00 95.69 90 ASP A N 1
ATOM 713 C CA . ASP A 1 90 ? 19.395 4.521 -43.926 1.00 95.69 90 ASP A CA 1
ATOM 714 C C . ASP A 1 90 ? 18.277 4.223 -44.923 1.00 95.69 90 ASP A C 1
ATOM 716 O O . ASP A 1 90 ? 17.407 5.065 -45.168 1.00 95.69 90 ASP A O 1
ATOM 720 N N . ILE A 1 91 ? 18.267 3.000 -45.443 1.00 95.56 91 ILE A N 1
ATOM 721 C CA . ILE A 1 91 ? 17.200 2.463 -46.292 1.00 95.56 91 ILE A CA 1
ATOM 722 C C . ILE A 1 91 ? 16.926 1.003 -45.928 1.00 95.56 91 ILE A C 1
ATOM 724 O O . ILE A 1 91 ? 17.643 0.397 -45.133 1.00 95.56 91 ILE A O 1
ATOM 728 N N . GLU A 1 92 ? 15.925 0.412 -46.571 1.00 96.75 92 GLU A N 1
ATOM 729 C CA . GLU A 1 92 ? 15.764 -1.039 -46.623 1.00 96.75 92 GLU A CA 1
ATOM 730 C C . GLU A 1 92 ? 16.081 -1.548 -48.029 1.00 96.75 92 GLU A C 1
ATOM 732 O O . GLU A 1 92 ? 15.538 -1.056 -49.022 1.00 96.75 92 GLU A O 1
ATOM 737 N N . MET A 1 93 ? 16.951 -2.551 -48.111 1.00 95.75 93 MET A N 1
ATOM 738 C CA . MET A 1 93 ? 17.190 -3.321 -49.328 1.00 95.75 93 MET A CA 1
ATOM 739 C C . MET A 1 93 ? 16.419 -4.641 -49.287 1.00 95.75 93 MET A C 1
ATOM 741 O O . MET A 1 93 ? 16.080 -5.148 -48.218 1.00 95.75 93 MET A O 1
ATOM 745 N N . ILE A 1 94 ? 16.123 -5.195 -50.459 1.00 95.06 94 ILE A N 1
ATOM 746 C CA . ILE A 1 94 ? 15.378 -6.443 -50.619 1.00 95.06 94 ILE A CA 1
ATOM 747 C C . ILE A 1 94 ? 16.339 -7.550 -51.045 1.00 95.06 94 ILE A C 1
ATOM 749 O O . ILE A 1 94 ? 16.962 -7.496 -52.108 1.00 95.06 94 ILE A O 1
ATOM 753 N N . ARG A 1 95 ? 16.439 -8.574 -50.202 1.00 94.44 95 ARG A N 1
ATOM 754 C CA . ARG A 1 95 ? 17.216 -9.792 -50.438 1.00 94.44 95 ARG A CA 1
ATOM 755 C C . ARG A 1 95 ? 16.533 -10.688 -51.486 1.00 94.44 95 ARG A C 1
ATOM 757 O O . ARG A 1 95 ? 15.339 -10.541 -51.744 1.00 94.44 95 ARG A O 1
ATOM 764 N N . LYS A 1 96 ? 17.257 -11.637 -52.095 1.00 93.00 96 LYS A N 1
ATOM 765 C CA . LYS A 1 96 ? 16.722 -12.557 -53.130 1.00 93.00 96 LYS A CA 1
ATOM 766 C C . LYS A 1 96 ? 15.479 -13.339 -52.700 1.00 93.00 96 LYS A C 1
ATOM 768 O O . LYS A 1 96 ? 14.619 -13.632 -53.523 1.00 93.00 96 LYS A O 1
ATOM 773 N N . ASP A 1 97 ? 15.383 -13.669 -51.421 1.00 92.38 97 ASP A N 1
ATOM 774 C CA . ASP A 1 97 ? 14.250 -14.375 -50.818 1.00 92.38 97 ASP A CA 1
ATOM 775 C C . ASP A 1 97 ? 13.104 -13.446 -50.375 1.00 92.38 97 ASP A C 1
ATOM 777 O O . ASP A 1 97 ? 12.133 -13.907 -49.779 1.00 92.38 97 ASP A O 1
ATOM 781 N N . GLY A 1 98 ? 13.202 -12.144 -50.658 1.00 90.19 98 GLY A N 1
ATOM 782 C CA . GLY A 1 98 ? 12.205 -11.136 -50.303 1.00 90.19 98 GLY A CA 1
ATOM 783 C C . GLY A 1 98 ? 12.366 -10.544 -48.902 1.00 90.19 98 GLY A C 1
ATOM 784 O O . GLY A 1 98 ? 11.594 -9.654 -48.541 1.00 90.19 98 GLY A O 1
ATOM 785 N N . LEU A 1 99 ? 13.356 -10.987 -48.114 1.00 92.94 99 LEU A N 1
ATOM 786 C CA . LEU A 1 99 ? 13.621 -10.412 -46.796 1.00 92.94 99 LEU A CA 1
ATOM 787 C C . LEU A 1 99 ? 14.072 -8.952 -46.930 1.00 92.94 99 LEU A C 1
ATOM 789 O O . LEU A 1 99 ? 14.927 -8.622 -47.755 1.00 92.94 99 LEU A O 1
ATOM 793 N N . ARG A 1 100 ? 13.514 -8.082 -46.087 1.00 94.75 100 ARG A N 1
ATOM 794 C CA . ARG A 1 100 ? 13.933 -6.685 -45.982 1.00 94.75 100 ARG A CA 1
ATOM 795 C C . ARG A 1 100 ? 15.123 -6.568 -45.040 1.00 94.75 100 ARG A C 1
ATOM 797 O O . ARG A 1 100 ? 15.045 -7.017 -43.899 1.00 94.75 100 ARG A O 1
ATOM 804 N N . LEU A 1 101 ? 16.198 -5.953 -45.513 1.00 94.69 101 LEU A N 1
ATOM 805 C CA . LEU A 1 101 ? 17.412 -5.713 -44.745 1.00 94.69 101 LEU A CA 1
ATOM 806 C C . LEU A 1 101 ? 17.601 -4.209 -44.538 1.00 94.69 101 LEU A C 1
ATOM 808 O O . LEU A 1 101 ? 17.764 -3.487 -45.526 1.00 94.69 101 LEU A O 1
ATOM 812 N N . PRO A 1 102 ? 17.583 -3.713 -43.290 1.00 96.19 102 PRO A N 1
ATOM 813 C CA . PRO A 1 102 ? 17.941 -2.335 -43.015 1.00 96.19 102 PRO A CA 1
ATOM 814 C C . PRO A 1 102 ? 19.444 -2.149 -43.226 1.00 96.19 102 PRO A C 1
ATOM 816 O O . PRO A 1 102 ? 20.266 -2.863 -42.648 1.00 96.19 102 PRO A O 1
ATOM 819 N N . VAL A 1 103 ? 19.806 -1.162 -44.037 1.00 95.69 103 VAL A N 1
ATOM 820 C CA . VAL A 1 103 ? 21.199 -0.865 -44.370 1.00 95.69 103 VAL A CA 1
ATOM 821 C C . VAL A 1 103 ? 21.481 0.631 -44.280 1.00 95.69 103 VAL A C 1
ATOM 823 O O . VAL A 1 103 ? 20.633 1.459 -44.615 1.00 95.69 103 VAL A O 1
ATOM 826 N N . GLU A 1 104 ? 22.692 0.979 -43.858 1.00 96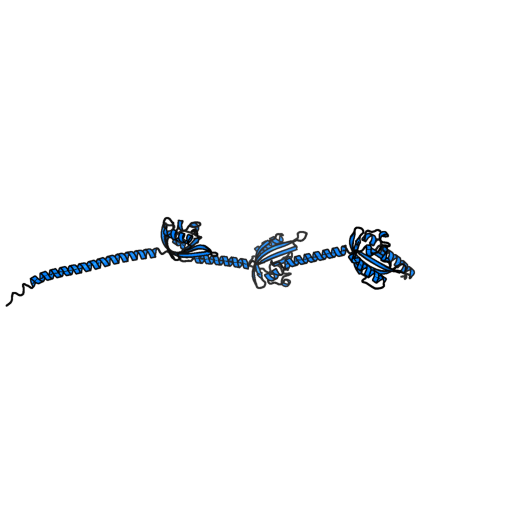.56 104 GLU A N 1
ATOM 827 C CA . GLU A 1 104 ? 23.247 2.325 -43.995 1.00 96.56 104 GLU A CA 1
ATOM 828 C C . GLU A 1 104 ? 23.967 2.399 -45.345 1.00 96.56 104 GLU A C 1
ATOM 830 O O . GLU A 1 104 ? 24.923 1.666 -45.608 1.00 96.56 104 GLU A O 1
ATOM 835 N N . VAL A 1 105 ? 23.505 3.291 -46.214 1.00 95.69 105 VAL A N 1
ATOM 836 C CA . VAL A 1 105 ? 24.116 3.564 -47.512 1.00 95.69 105 VAL A CA 1
ATOM 837 C C . VAL A 1 105 ? 24.997 4.792 -47.396 1.00 95.69 105 VAL A C 1
ATOM 839 O O . VAL A 1 105 ? 24.553 5.834 -46.918 1.00 95.69 105 VAL A O 1
ATOM 842 N N . THR A 1 106 ? 26.233 4.694 -47.879 1.00 95.81 106 THR A N 1
ATOM 843 C CA . THR A 1 106 ? 27.117 5.838 -48.104 1.00 95.81 106 THR A CA 1
ATOM 844 C C . THR A 1 106 ? 27.558 5.872 -49.562 1.00 95.81 106 THR A C 1
ATOM 846 O O . THR A 1 106 ? 28.173 4.922 -50.032 1.00 95.81 106 THR A O 1
ATOM 849 N N . ALA A 1 107 ? 27.267 6.955 -50.280 1.00 94.81 107 ALA A N 1
ATOM 850 C CA . ALA A 1 107 ? 27.511 7.033 -51.717 1.00 94.81 107 ALA A CA 1
ATOM 851 C C . ALA A 1 107 ? 28.345 8.253 -52.137 1.00 94.81 107 ALA A C 1
ATOM 853 O O . ALA A 1 107 ? 28.196 9.357 -51.597 1.00 94.81 107 ALA A O 1
ATOM 854 N N . TYR A 1 108 ? 29.229 8.027 -53.109 1.00 92.44 108 TYR A N 1
ATOM 855 C CA . TYR A 1 108 ? 30.241 8.962 -53.584 1.00 92.44 108 TYR A CA 1
ATOM 856 C C . TYR A 1 108 ? 30.258 9.016 -55.109 1.00 92.44 108 TYR A C 1
ATOM 858 O O . TYR A 1 108 ? 30.354 7.991 -55.775 1.00 92.44 108 TYR A O 1
ATOM 866 N N . ARG A 1 109 ? 30.311 10.227 -55.666 1.00 93.38 109 ARG A N 1
ATOM 867 C CA . ARG A 1 109 ? 30.607 10.404 -57.088 1.00 93.38 109 ARG A CA 1
ATOM 868 C C . ARG A 1 109 ? 32.064 10.022 -57.369 1.00 93.38 109 ARG A C 1
ATOM 870 O O . ARG A 1 109 ? 32.971 10.559 -56.735 1.00 93.38 109 ARG A O 1
ATOM 877 N N . ILE A 1 110 ? 32.279 9.163 -58.359 1.00 91.25 110 ILE A N 1
ATOM 878 C CA . ILE A 1 110 ? 33.593 8.756 -58.870 1.00 91.25 110 ILE A CA 1
ATOM 879 C C . ILE A 1 110 ? 33.652 8.889 -60.400 1.00 91.25 110 ILE A C 1
ATOM 881 O O . ILE A 1 110 ? 32.656 9.210 -61.053 1.00 91.25 110 ILE A O 1
ATOM 885 N N . LEU A 1 111 ? 34.830 8.642 -60.976 1.00 89.25 111 LEU A N 1
ATOM 886 C CA . LEU A 1 111 ? 34.998 8.421 -62.411 1.00 89.25 111 LEU A CA 1
ATOM 887 C C . LEU A 1 111 ? 35.229 6.928 -62.653 1.00 89.25 111 LEU A C 1
ATOM 889 O O . LEU A 1 111 ? 36.156 6.351 -62.089 1.00 89.25 111 LEU A O 1
ATOM 893 N N . PHE A 1 112 ? 34.404 6.318 -63.497 1.00 84.75 112 PHE A N 1
ATOM 894 C CA . PHE A 1 112 ? 34.534 4.935 -63.944 1.00 84.75 112 PHE A CA 1
ATOM 895 C C . PHE A 1 112 ? 34.661 4.940 -65.469 1.00 84.75 112 PHE A C 1
ATOM 897 O O . PHE A 1 112 ? 33.811 5.505 -66.152 1.00 84.75 112 PHE A O 1
ATOM 904 N N . GLU A 1 113 ? 35.761 4.398 -66.002 1.00 85.12 113 GLU A N 1
ATOM 905 C CA . GLU A 1 113 ? 36.079 4.431 -67.447 1.00 85.12 113 GLU A CA 1
ATOM 906 C C . GLU A 1 113 ? 36.054 5.855 -68.056 1.00 85.12 113 GLU A C 1
ATOM 908 O O . GLU A 1 113 ? 35.716 6.058 -69.218 1.00 85.12 113 GLU A O 1
ATOM 913 N N . GLY A 1 114 ? 36.402 6.873 -67.258 1.00 83.94 114 GLY A N 1
ATOM 914 C CA . GLY A 1 114 ? 36.390 8.282 -67.676 1.00 83.94 114 GLY A CA 1
ATOM 915 C C . GLY A 1 114 ? 35.010 8.954 -67.653 1.00 83.94 114 GLY A C 1
ATOM 916 O O . GLY A 1 114 ? 34.916 10.146 -67.942 1.00 83.94 114 GLY A O 1
ATOM 917 N N . VAL A 1 115 ? 33.954 8.233 -67.264 1.00 89.06 115 VAL A N 1
ATOM 918 C CA . VAL A 1 115 ? 32.575 8.734 -67.155 1.00 89.06 115 VAL A CA 1
ATOM 919 C C . VAL A 1 115 ? 32.169 8.849 -65.683 1.00 89.06 115 VAL A C 1
ATOM 921 O O . VAL A 1 115 ? 32.640 8.097 -64.832 1.00 89.06 115 VAL A O 1
ATOM 924 N N . ALA A 1 116 ? 31.307 9.814 -65.354 1.00 89.81 116 ALA A N 1
ATOM 925 C CA . ALA A 1 116 ? 30.777 9.958 -64.000 1.00 89.81 116 ALA A CA 1
ATOM 926 C C . ALA A 1 116 ? 29.970 8.715 -63.582 1.00 89.81 116 ALA A C 1
ATOM 928 O O . ALA A 1 116 ? 29.093 8.259 -64.315 1.00 89.81 116 ALA A O 1
ATOM 929 N N . ALA A 1 117 ? 30.259 8.202 -62.391 1.00 93.12 117 ALA A N 1
ATOM 930 C CA . ALA A 1 117 ? 29.599 7.051 -61.790 1.00 93.12 117 ALA A CA 1
ATOM 931 C C . ALA A 1 117 ? 29.390 7.279 -60.284 1.00 93.12 117 ALA A C 1
ATOM 933 O O . ALA A 1 117 ? 29.994 8.178 -59.693 1.00 93.12 117 ALA A O 1
ATOM 934 N N . ASP A 1 118 ? 28.535 6.472 -59.663 1.00 92.88 118 ASP A N 1
ATOM 935 C CA . ASP A 1 118 ? 28.241 6.518 -58.229 1.00 92.88 118 ASP A CA 1
ATOM 936 C C . ASP A 1 118 ? 28.789 5.254 -57.553 1.00 92.88 118 ASP A C 1
ATOM 938 O O . ASP A 1 118 ? 28.408 4.139 -57.906 1.00 92.88 118 ASP A O 1
ATOM 942 N N . ALA A 1 119 ? 29.704 5.413 -56.602 1.00 92.56 119 ALA A N 1
ATOM 943 C CA . ALA A 1 119 ? 30.212 4.337 -55.760 1.00 92.56 119 ALA A CA 1
ATOM 944 C C . ALA A 1 119 ? 29.401 4.294 -54.466 1.00 92.56 119 ALA A C 1
ATOM 946 O O . ALA A 1 119 ? 29.433 5.238 -53.676 1.00 92.56 119 ALA A O 1
ATOM 947 N N . ILE A 1 120 ? 28.686 3.197 -54.248 1.00 94.25 120 ILE A N 1
ATOM 948 C CA . ILE A 1 120 ? 27.749 3.013 -53.144 1.00 94.25 120 ILE A CA 1
ATOM 949 C C . ILE A 1 120 ? 28.309 1.949 -52.204 1.00 94.25 120 ILE A C 1
ATOM 951 O O . ILE A 1 120 ? 28.465 0.795 -52.592 1.00 94.25 120 ILE A O 1
ATOM 955 N N . VAL A 1 121 ? 28.582 2.335 -50.962 1.00 94.38 121 VAL A N 1
ATOM 956 C CA . VAL A 1 121 ? 28.936 1.441 -49.857 1.00 94.38 121 VAL A CA 1
ATOM 957 C C . VAL A 1 121 ? 27.684 1.178 -49.033 1.00 94.38 121 VAL A C 1
ATOM 959 O O . VAL A 1 121 ? 26.970 2.111 -48.670 1.00 94.38 121 VAL A O 1
ATOM 962 N N . VAL A 1 122 ? 27.423 -0.083 -48.723 1.00 95.62 122 VAL A N 1
ATOM 963 C CA . VAL A 1 122 ? 26.242 -0.543 -48.000 1.00 95.62 122 VAL A CA 1
ATOM 964 C C . VAL A 1 122 ? 26.685 -1.337 -46.786 1.00 95.62 122 VAL A C 1
ATOM 966 O O . VAL A 1 122 ? 27.398 -2.335 -46.905 1.00 95.62 122 VAL A O 1
ATOM 969 N N . ARG A 1 123 ? 26.243 -0.895 -45.614 1.00 94.38 123 ARG A N 1
ATOM 970 C CA . ARG A 1 123 ? 26.513 -1.544 -44.337 1.00 94.38 123 ARG A CA 1
ATOM 971 C C . ARG A 1 123 ? 25.225 -2.113 -43.763 1.00 94.38 123 ARG A C 1
ATOM 973 O O . ARG A 1 123 ? 24.247 -1.384 -43.634 1.00 94.38 123 ARG A O 1
ATOM 980 N N . ASP A 1 124 ? 25.237 -3.384 -43.375 1.00 93.88 124 ASP A N 1
ATOM 981 C CA . ASP A 1 124 ? 24.136 -3.980 -42.616 1.00 93.88 124 ASP A CA 1
ATOM 982 C C . ASP A 1 124 ? 24.048 -3.338 -41.223 1.00 93.88 124 ASP A C 1
ATOM 984 O O . ASP A 1 124 ? 25.036 -3.285 -40.485 1.00 93.88 124 ASP A O 1
ATOM 988 N N . ILE A 1 125 ? 22.867 -2.831 -40.868 1.00 94.06 125 ILE A N 1
ATOM 989 C CA . ILE A 1 125 ? 22.593 -2.231 -39.554 1.00 94.06 125 ILE A CA 1
ATOM 990 C C . ILE A 1 125 ? 21.535 -3.013 -38.766 1.00 94.06 125 ILE A C 1
ATOM 992 O O . ILE A 1 125 ? 21.012 -2.510 -37.770 1.00 94.06 125 ILE A O 1
ATOM 996 N N . SER A 1 126 ? 21.225 -4.247 -39.175 1.00 91.38 126 SER A N 1
ATOM 997 C CA . SER A 1 126 ? 20.229 -5.114 -38.535 1.00 91.38 126 SER A CA 1
ATOM 998 C C . SER A 1 126 ? 20.566 -5.390 -37.071 1.00 91.38 126 SER A C 1
ATOM 1000 O O . SER A 1 126 ? 19.731 -5.178 -36.191 1.00 91.38 126 SER A O 1
ATOM 1002 N N . GLU A 1 127 ? 21.803 -5.811 -36.789 1.00 90.75 127 GLU A N 1
ATOM 1003 C CA . GLU A 1 127 ? 22.262 -6.085 -35.421 1.00 90.75 127 GLU A CA 1
ATOM 1004 C C . GLU A 1 127 ? 22.266 -4.811 -34.569 1.00 90.75 127 GLU A C 1
ATOM 1006 O O . GLU A 1 127 ? 21.765 -4.810 -33.444 1.00 90.75 127 GLU A O 1
ATOM 1011 N N . HIS A 1 128 ? 22.750 -3.700 -35.132 1.00 89.94 128 HIS A N 1
ATOM 1012 C CA . HIS A 1 128 ? 22.791 -2.418 -34.435 1.00 89.94 128 HIS A CA 1
ATOM 1013 C C . HIS A 1 128 ? 21.388 -1.938 -34.037 1.00 89.94 128 HIS A C 1
ATOM 1015 O O . HIS A 1 128 ? 21.154 -1.621 -32.870 1.00 89.94 128 HIS A O 1
ATOM 1021 N N . ARG A 1 129 ? 20.430 -1.956 -34.975 1.00 90.88 129 ARG A N 1
ATOM 1022 C CA . ARG A 1 129 ? 19.033 -1.586 -34.701 1.00 90.88 129 ARG A CA 1
ATOM 1023 C C . ARG A 1 129 ? 18.373 -2.528 -33.699 1.00 90.88 129 ARG A C 1
ATOM 1025 O O . ARG A 1 129 ? 17.594 -2.067 -32.866 1.00 90.88 129 ARG A O 1
ATOM 1032 N N . ARG A 1 130 ? 18.679 -3.828 -33.756 1.00 90.31 130 ARG A N 1
ATOM 1033 C CA . ARG A 1 130 ? 18.157 -4.813 -32.802 1.00 90.31 130 ARG A CA 1
ATOM 1034 C C . ARG A 1 130 ? 18.641 -4.524 -31.382 1.00 90.31 130 ARG A C 1
ATOM 1036 O O . ARG A 1 130 ? 17.808 -4.417 -30.487 1.00 90.31 130 ARG A O 1
ATOM 1043 N N . LEU A 1 131 ? 19.947 -4.355 -31.183 1.00 92.69 131 LEU A N 1
ATOM 1044 C CA . LEU A 1 131 ? 20.522 -4.049 -29.869 1.00 92.69 131 LEU A CA 1
ATOM 1045 C C . LEU A 1 131 ? 20.008 -2.711 -29.324 1.00 92.69 131 LEU A C 1
ATOM 1047 O O . LEU A 1 131 ? 19.687 -2.601 -28.142 1.00 92.69 131 LEU A O 1
ATOM 1051 N N . GLU A 1 132 ? 19.872 -1.698 -30.183 1.00 92.31 132 GLU A N 1
ATOM 1052 C CA . GLU A 1 132 ? 19.315 -0.408 -29.779 1.00 92.31 132 GLU A CA 1
ATOM 1053 C C . GLU A 1 132 ? 17.840 -0.530 -29.356 1.00 92.31 132 GLU A C 1
ATOM 1055 O O . GLU A 1 132 ? 17.429 0.055 -28.351 1.00 92.31 132 GLU A O 1
ATOM 1060 N N . ALA A 1 133 ? 17.040 -1.317 -30.080 1.00 92.31 133 ALA A N 1
ATOM 1061 C CA . ALA A 1 133 ? 15.654 -1.592 -29.716 1.00 92.31 133 ALA A CA 1
ATOM 1062 C C . ALA A 1 133 ? 15.546 -2.382 -28.400 1.00 92.31 133 ALA A C 1
ATOM 1064 O O . ALA A 1 133 ? 14.734 -2.024 -27.545 1.00 92.31 133 ALA A O 1
ATOM 1065 N N . GLU A 1 134 ? 16.378 -3.410 -28.205 1.00 94.31 134 GLU A N 1
ATOM 1066 C CA . GLU A 1 134 ? 16.452 -4.188 -26.961 1.00 94.31 134 GLU A CA 1
ATOM 1067 C C . GLU A 1 134 ? 16.811 -3.288 -25.767 1.00 94.31 134 GLU A C 1
ATOM 1069 O O . GLU A 1 134 ? 16.108 -3.303 -24.754 1.00 94.31 134 GLU A O 1
ATOM 1074 N N . LEU A 1 135 ? 17.819 -2.420 -25.909 1.00 94.19 135 LEU A N 1
ATOM 1075 C CA . LEU A 1 135 ? 18.203 -1.461 -24.872 1.00 94.19 135 LEU A CA 1
ATOM 1076 C C . LEU A 1 135 ? 17.088 -0.451 -24.577 1.00 94.19 135 LEU A C 1
ATOM 1078 O O . LEU A 1 135 ? 16.782 -0.191 -23.413 1.00 94.19 135 LEU A O 1
ATOM 1082 N N . ARG A 1 136 ? 16.451 0.119 -25.609 1.00 93.75 136 ARG A N 1
ATOM 1083 C CA . ARG A 1 136 ? 15.322 1.049 -25.428 1.00 93.75 136 ARG A CA 1
ATOM 1084 C C . ARG A 1 136 ? 14.166 0.385 -24.685 1.00 93.75 136 ARG A C 1
ATOM 1086 O O . ARG A 1 136 ? 13.592 1.008 -23.794 1.00 93.75 136 ARG A O 1
ATOM 1093 N N . ASN A 1 137 ? 13.851 -0.864 -25.016 1.00 93.38 137 ASN A N 1
ATOM 1094 C CA . ASN A 1 137 ? 12.805 -1.625 -24.339 1.00 93.38 137 ASN A CA 1
ATOM 1095 C C . ASN A 1 137 ? 13.176 -1.922 -22.880 1.00 93.38 137 ASN A C 1
ATOM 1097 O O . ASN A 1 137 ? 12.353 -1.687 -21.998 1.00 93.38 137 ASN A O 1
ATOM 1101 N N . ALA A 1 138 ? 14.417 -2.333 -22.606 1.00 92.69 138 ALA A N 1
ATOM 1102 C CA . ALA A 1 138 ? 14.901 -2.560 -21.244 1.00 92.69 138 ALA A CA 1
ATOM 1103 C C . ALA A 1 138 ? 14.864 -1.275 -20.394 1.00 92.69 138 ALA A C 1
ATOM 1105 O O . ALA A 1 138 ? 14.382 -1.285 -19.260 1.00 92.69 138 ALA A O 1
ATOM 1106 N N . LEU A 1 139 ? 15.297 -0.139 -20.955 1.00 93.62 139 LEU A N 1
ATOM 1107 C CA . LEU A 1 139 ? 15.224 1.167 -20.292 1.00 93.62 139 LEU A CA 1
ATOM 1108 C C . LEU A 1 139 ? 13.779 1.607 -20.045 1.00 93.62 139 LEU A C 1
ATOM 1110 O O . LEU A 1 139 ? 13.477 2.156 -18.985 1.00 93.62 139 LEU A O 1
ATOM 1114 N N . LYS A 1 140 ? 12.878 1.373 -21.006 1.00 93.31 140 LYS A N 1
ATOM 1115 C CA . LYS A 1 140 ? 11.449 1.659 -20.848 1.00 93.31 140 LYS A CA 1
ATOM 1116 C C . LYS A 1 140 ? 10.850 0.826 -19.714 1.00 93.31 140 LYS A C 1
ATOM 1118 O O . LYS A 1 140 ? 10.243 1.400 -18.816 1.00 93.31 140 LYS A O 1
ATOM 1123 N N . GLN A 1 141 ? 11.088 -0.484 -19.708 1.00 92.38 141 GLN A N 1
ATOM 1124 C CA . GLN A 1 141 ? 10.597 -1.388 -18.669 1.00 92.38 141 GLN A CA 1
ATOM 1125 C C . GLN A 1 141 ? 11.144 -1.011 -17.284 1.00 92.38 141 GLN A C 1
ATOM 1127 O O . GLN A 1 141 ? 10.392 -0.964 -16.314 1.00 92.38 141 GLN A O 1
ATOM 1132 N N . SER A 1 142 ? 12.434 -0.669 -17.186 1.00 91.50 142 SER A N 1
ATOM 1133 C CA . SER A 1 142 ? 13.031 -0.180 -15.938 1.00 91.50 142 SER A CA 1
ATOM 1134 C C . SER A 1 142 ? 12.342 1.092 -15.433 1.00 91.50 142 SER A C 1
ATOM 1136 O O . SER A 1 142 ? 12.007 1.167 -14.253 1.00 91.50 142 SER A O 1
ATOM 1138 N N . ARG A 1 143 ? 12.066 2.065 -16.314 1.00 90.25 143 ARG A N 1
ATOM 1139 C CA . ARG A 1 143 ? 11.353 3.302 -15.946 1.00 90.25 143 ARG A CA 1
ATOM 1140 C C . ARG A 1 143 ? 9.921 3.039 -15.489 1.00 90.25 143 ARG A C 1
ATOM 1142 O O . ARG A 1 143 ? 9.480 3.660 -14.527 1.00 90.25 143 ARG A O 1
ATOM 1149 N N . GLU A 1 144 ? 9.205 2.138 -16.158 1.00 90.81 144 GLU A N 1
ATOM 1150 C CA . GLU A 1 144 ? 7.841 1.753 -15.778 1.00 90.81 144 GLU A CA 1
ATOM 1151 C C . GLU A 1 144 ? 7.818 1.116 -14.383 1.00 90.81 144 GLU A C 1
ATOM 1153 O O . GLU A 1 144 ? 7.048 1.552 -13.528 1.00 90.81 144 GLU A O 1
ATOM 1158 N N . LEU A 1 145 ? 8.723 0.170 -14.109 1.00 90.88 145 LEU A N 1
ATOM 1159 C CA . LEU A 1 145 ? 8.853 -0.449 -12.786 1.00 90.88 145 LEU A CA 1
ATOM 1160 C C . LEU A 1 145 ? 9.207 0.578 -11.703 1.00 90.88 145 LEU A C 1
ATOM 1162 O O . LEU A 1 145 ? 8.558 0.610 -10.658 1.00 90.88 145 LEU A O 1
ATOM 1166 N N . SER A 1 146 ? 10.177 1.463 -11.956 1.00 88.62 146 SER A N 1
ATOM 1167 C CA . SER A 1 146 ? 10.507 2.550 -11.025 1.00 88.62 146 SER A CA 1
ATOM 1168 C C . SER A 1 146 ? 9.310 3.470 -10.772 1.00 88.62 146 SER A C 1
ATOM 1170 O O . SER A 1 146 ? 9.070 3.855 -9.633 1.00 88.62 146 SER A O 1
ATOM 1172 N N . SER A 1 147 ? 8.515 3.782 -11.799 1.00 88.25 147 SER A N 1
ATOM 1173 C CA . SER A 1 147 ? 7.317 4.612 -11.644 1.00 88.25 147 SER A CA 1
ATOM 1174 C C . SER A 1 147 ? 6.257 3.948 -10.768 1.00 88.25 147 SER A C 1
ATOM 1176 O O . SER A 1 147 ? 5.597 4.645 -9.999 1.00 88.25 147 SER A O 1
ATOM 1178 N N . VAL A 1 148 ? 6.090 2.625 -10.846 1.00 89.75 148 VAL A N 1
ATOM 1179 C CA . VAL A 1 148 ? 5.152 1.890 -9.981 1.00 89.75 148 VAL A CA 1
ATOM 1180 C C . VAL A 1 148 ? 5.599 1.974 -8.521 1.00 89.75 148 VAL A C 1
ATOM 1182 O O . VAL A 1 148 ? 4.786 2.270 -7.650 1.00 89.75 148 VAL A O 1
ATOM 1185 N N . VAL A 1 149 ? 6.894 1.799 -8.249 1.00 91.62 149 VAL A N 1
ATOM 1186 C CA . VAL A 1 149 ? 7.445 1.919 -6.888 1.00 91.62 149 VAL A CA 1
ATOM 1187 C C . VAL A 1 149 ? 7.303 3.351 -6.353 1.00 91.62 149 VAL A C 1
ATOM 1189 O O . VAL A 1 149 ? 6.883 3.545 -5.212 1.00 91.62 149 VAL A O 1
ATOM 1192 N N . GLU A 1 150 ? 7.580 4.361 -7.181 1.00 88.38 150 GLU A N 1
ATOM 1193 C CA . GLU A 1 150 ? 7.484 5.782 -6.812 1.00 88.38 150 GLU A CA 1
ATOM 1194 C C . GLU A 1 150 ? 6.054 6.272 -6.562 1.00 88.38 150 GLU A C 1
ATOM 1196 O O . GLU A 1 150 ? 5.851 7.187 -5.765 1.00 88.38 150 GLU A O 1
ATOM 1201 N N . THR A 1 151 ? 5.067 5.690 -7.245 1.00 84.00 151 THR A N 1
ATOM 1202 C CA . THR A 1 151 ? 3.648 6.081 -7.133 1.00 84.00 151 THR A CA 1
ATOM 1203 C C . THR A 1 151 ? 2.819 5.144 -6.251 1.00 84.00 151 THR A C 1
ATOM 1205 O O . THR A 1 151 ? 1.634 5.398 -6.046 1.00 84.00 151 THR A O 1
ATOM 1208 N N . SER A 1 152 ? 3.427 4.086 -5.706 1.00 90.06 152 SER A N 1
ATOM 1209 C CA . SER A 1 152 ? 2.793 3.175 -4.748 1.00 90.06 152 SER A CA 1
ATOM 1210 C C . SER A 1 152 ? 2.252 3.929 -3.535 1.00 90.06 152 SER A C 1
ATOM 1212 O O . SER A 1 152 ? 2.953 4.764 -2.968 1.00 90.06 152 SER A O 1
ATOM 1214 N N . PHE A 1 153 ? 1.038 3.596 -3.091 1.00 87.12 153 PHE A N 1
ATOM 1215 C CA . PHE A 1 153 ? 0.462 4.148 -1.859 1.00 87.12 153 PHE A CA 1
ATOM 1216 C C . PHE A 1 153 ? 1.233 3.719 -0.610 1.00 87.12 153 PHE A C 1
ATOM 1218 O O . PHE A 1 153 ? 1.390 4.512 0.316 1.00 87.12 153 PHE A O 1
ATOM 1225 N N . ASP A 1 154 ? 1.752 2.490 -0.601 1.00 92.88 154 ASP A N 1
ATOM 1226 C CA . ASP A 1 154 ? 2.570 2.012 0.506 1.00 92.88 154 ASP A CA 1
ATOM 1227 C C . ASP A 1 154 ? 3.936 2.698 0.510 1.00 92.88 154 ASP A C 1
ATOM 1229 O O . ASP A 1 154 ? 4.565 2.937 -0.531 1.00 92.88 154 ASP A O 1
ATOM 1233 N N . ALA A 1 155 ? 4.410 2.984 1.717 1.00 96.12 155 ALA A N 1
ATOM 1234 C CA . ALA A 1 155 ? 5.743 3.497 1.953 1.00 96.12 155 ALA A CA 1
ATOM 1235 C C . ALA A 1 155 ? 6.765 2.368 1.780 1.00 96.12 155 ALA A C 1
ATOM 1237 O O . ALA A 1 155 ? 6.757 1.392 2.529 1.00 96.12 155 ALA A O 1
ATOM 1238 N N . ILE A 1 156 ? 7.660 2.519 0.804 1.00 97.19 156 ILE A N 1
ATOM 1239 C CA . ILE A 1 156 ? 8.662 1.514 0.440 1.00 97.19 156 ILE A CA 1
ATOM 1240 C C . ILE A 1 156 ? 10.048 2.001 0.852 1.00 97.19 156 ILE A C 1
ATOM 1242 O O . ILE A 1 156 ? 10.447 3.122 0.536 1.00 97.19 156 ILE A O 1
ATOM 1246 N N . VAL A 1 157 ? 10.796 1.124 1.515 1.00 97.00 157 VAL A N 1
ATOM 1247 C CA . VAL A 1 157 ? 12.216 1.295 1.829 1.00 97.00 157 VAL A CA 1
ATOM 1248 C C . VAL A 1 157 ? 12.991 0.070 1.367 1.00 97.00 157 VAL A C 1
ATOM 1250 O O . VAL A 1 157 ? 12.551 -1.058 1.572 1.00 97.00 157 VAL A O 1
ATOM 1253 N N . ILE A 1 158 ? 14.154 0.282 0.761 1.00 97.12 158 ILE A N 1
ATOM 1254 C CA . ILE A 1 158 ? 15.100 -0.782 0.426 1.00 97.12 158 ILE A CA 1
ATOM 1255 C C . ILE A 1 158 ? 16.390 -0.536 1.197 1.00 97.12 158 ILE A C 1
ATOM 1257 O O . ILE A 1 158 ? 16.831 0.607 1.355 1.00 97.12 158 ILE A O 1
ATOM 1261 N N . THR A 1 159 ? 16.981 -1.618 1.690 1.00 97.25 159 THR A N 1
ATOM 1262 C CA . THR A 1 159 ? 18.256 -1.599 2.395 1.00 97.25 159 THR A CA 1
ATOM 1263 C C . THR A 1 159 ? 19.244 -2.585 1.803 1.00 97.25 159 THR A C 1
ATOM 1265 O O . THR A 1 159 ? 18.844 -3.520 1.114 1.00 97.25 159 THR A O 1
ATOM 1268 N N . ASP A 1 160 ? 20.518 -2.429 2.149 1.00 96.12 160 ASP A N 1
ATOM 1269 C CA . ASP A 1 160 ? 21.511 -3.497 2.023 1.00 96.12 160 ASP A CA 1
ATOM 1270 C C . ASP A 1 160 ? 21.313 -4.601 3.086 1.00 96.12 160 ASP A C 1
ATOM 1272 O O . ASP A 1 160 ? 20.370 -4.564 3.894 1.00 96.12 160 ASP A O 1
ATOM 1276 N N . SER A 1 161 ? 22.193 -5.607 3.080 1.00 94.12 161 SER A N 1
ATOM 1277 C CA . SER A 1 161 ? 22.167 -6.756 3.997 1.00 94.12 161 SER A CA 1
ATOM 1278 C C . SER A 1 161 ? 22.422 -6.395 5.469 1.00 94.12 161 SER A C 1
ATOM 1280 O O . SER A 1 161 ? 22.088 -7.176 6.367 1.00 94.12 161 SER A O 1
ATOM 1282 N N . GLU A 1 162 ? 22.978 -5.211 5.739 1.00 91.38 162 GLU A N 1
ATOM 1283 C CA . GLU A 1 162 ? 23.223 -4.683 7.085 1.00 91.38 162 GLU A CA 1
ATOM 1284 C C . GLU A 1 162 ? 22.109 -3.736 7.565 1.00 91.38 162 GLU A C 1
ATOM 1286 O O . GLU A 1 162 ? 22.118 -3.284 8.714 1.00 91.38 162 GLU A O 1
ATOM 1291 N N . GLY A 1 163 ? 21.101 -3.479 6.725 1.00 91.62 163 GLY A N 1
ATOM 1292 C CA . GLY A 1 163 ? 19.967 -2.616 7.047 1.00 91.62 163 GLY A CA 1
ATOM 1293 C C . GLY A 1 163 ? 20.221 -1.130 6.781 1.00 91.62 163 GLY A C 1
ATOM 1294 O O . GLY A 1 163 ? 19.468 -0.286 7.281 1.00 91.62 163 GLY A O 1
ATOM 1295 N N . LEU A 1 164 ? 21.264 -0.794 6.019 1.00 96.12 164 LEU A N 1
ATOM 1296 C CA . LEU A 1 164 ? 21.525 0.558 5.538 1.00 96.12 164 LEU A CA 1
ATOM 1297 C C . LEU A 1 164 ? 20.536 0.905 4.429 1.00 96.12 164 LEU A C 1
ATOM 1299 O O . LEU A 1 164 ? 20.448 0.190 3.437 1.00 96.12 164 LEU A O 1
ATOM 1303 N N . ILE A 1 165 ? 19.802 2.002 4.575 1.00 97.75 165 ILE A N 1
ATOM 1304 C CA . ILE A 1 165 ? 18.836 2.461 3.577 1.00 97.75 165 ILE A CA 1
ATOM 1305 C C . ILE A 1 165 ? 19.579 2.832 2.292 1.00 97.75 165 ILE A C 1
ATOM 1307 O O . ILE A 1 165 ? 20.433 3.719 2.297 1.00 97.75 165 ILE A O 1
ATOM 1311 N N . THR A 1 166 ? 19.223 2.176 1.194 1.00 97.38 166 THR A N 1
ATOM 1312 C CA . THR A 1 166 ? 19.734 2.459 -0.153 1.00 97.38 166 THR A CA 1
ATOM 1313 C C . THR A 1 166 ? 18.709 3.205 -1.001 1.00 97.38 166 THR A C 1
ATOM 1315 O O . THR A 1 166 ? 19.089 3.929 -1.917 1.00 97.38 166 THR A O 1
ATOM 1318 N N . TYR A 1 167 ? 17.419 3.066 -0.685 1.00 96.62 167 TYR A N 1
ATOM 1319 C CA . TYR A 1 167 ? 16.334 3.718 -1.411 1.00 96.62 167 TYR A CA 1
ATOM 1320 C C . TYR A 1 167 ? 15.078 3.876 -0.543 1.00 96.62 167 TYR A C 1
ATOM 1322 O O . TYR A 1 167 ? 14.764 3.010 0.275 1.00 96.62 167 TYR A O 1
ATOM 1330 N N . VAL A 1 168 ? 14.338 4.966 -0.761 1.00 97.25 168 VAL A N 1
ATOM 1331 C CA . VAL A 1 168 ? 12.987 5.203 -0.232 1.00 97.25 168 VAL A CA 1
ATOM 1332 C C . VAL A 1 168 ? 12.118 5.837 -1.317 1.00 97.25 168 VAL A C 1
ATOM 1334 O O . VAL A 1 168 ? 12.584 6.731 -2.025 1.00 97.25 168 VAL A O 1
ATOM 1337 N N . ASN A 1 169 ? 10.859 5.414 -1.444 1.00 96.75 169 ASN A N 1
ATOM 1338 C CA . ASN A 1 169 ? 9.929 6.036 -2.395 1.00 96.75 169 ASN A CA 1
ATOM 1339 C C . ASN A 1 169 ? 9.319 7.338 -1.836 1.00 96.75 169 ASN A C 1
ATOM 1341 O O . ASN A 1 169 ? 9.474 7.673 -0.656 1.00 96.75 169 ASN A O 1
ATOM 1345 N N . LYS A 1 170 ? 8.590 8.087 -2.673 1.00 95.81 170 LYS A N 1
ATOM 1346 C CA . LYS A 1 170 ? 7.881 9.310 -2.244 1.00 95.81 170 LYS A CA 1
ATOM 1347 C C . LYS A 1 170 ? 6.893 9.082 -1.102 1.00 95.81 170 LYS A C 1
ATOM 1349 O O . LYS A 1 170 ? 6.821 9.914 -0.202 1.00 95.81 170 LYS A O 1
ATOM 1354 N N . SER A 1 171 ? 6.170 7.966 -1.104 1.00 96.81 171 SER A N 1
ATOM 1355 C CA . SER A 1 171 ? 5.204 7.651 -0.045 1.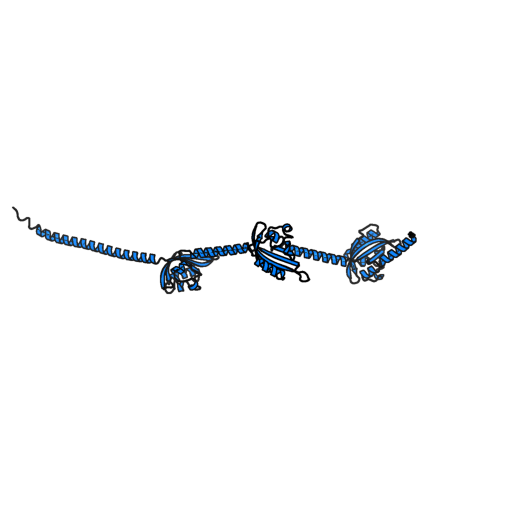00 96.81 171 SER A CA 1
ATOM 1356 C C . SER A 1 171 ? 5.885 7.410 1.298 1.00 96.81 171 SER A C 1
ATOM 1358 O O . SER A 1 171 ? 5.387 7.861 2.324 1.00 96.81 171 SER A O 1
ATOM 1360 N N . TRP A 1 172 ? 7.076 6.805 1.312 1.00 97.25 172 TRP A N 1
ATOM 1361 C CA . TRP A 1 172 ? 7.875 6.658 2.526 1.00 97.25 172 TRP A CA 1
ATOM 1362 C C . TRP A 1 172 ? 8.339 8.002 3.075 1.00 97.25 172 TRP A C 1
ATOM 1364 O O . TRP A 1 172 ? 8.267 8.217 4.287 1.00 97.25 172 TRP A O 1
ATOM 1374 N N . GLN A 1 173 ? 8.761 8.913 2.195 1.00 96.06 173 GLN A N 1
ATOM 1375 C CA . GLN A 1 173 ? 9.149 10.272 2.573 1.00 96.06 173 GLN A CA 1
ATOM 1376 C C . GLN A 1 173 ? 7.958 11.055 3.137 1.00 96.06 173 GLN A C 1
ATOM 1378 O O . GLN A 1 173 ? 8.066 11.645 4.210 1.00 96.06 173 GLN A O 1
ATOM 1383 N N . ALA A 1 174 ? 6.806 11.005 2.461 1.00 95.56 174 ALA A N 1
ATOM 1384 C CA . ALA A 1 174 ? 5.575 11.660 2.900 1.00 95.56 174 ALA A CA 1
ATOM 1385 C C . ALA A 1 174 ? 5.069 11.101 4.238 1.00 95.56 174 ALA A C 1
ATOM 1387 O O . ALA A 1 174 ? 4.694 11.866 5.123 1.00 95.56 174 ALA A O 1
ATOM 1388 N N . LEU A 1 175 ? 5.114 9.777 4.409 1.00 95.62 175 LEU A N 1
ATOM 1389 C CA . LEU A 1 175 ? 4.714 9.114 5.642 1.00 95.62 175 LEU A CA 1
ATOM 1390 C C . LEU A 1 175 ? 5.661 9.473 6.791 1.00 95.62 175 LEU A C 1
ATOM 1392 O O . LEU A 1 175 ? 5.226 9.885 7.859 1.00 95.62 175 LEU A O 1
ATOM 1396 N N . ASN A 1 176 ? 6.969 9.314 6.617 1.00 96.19 176 ASN A N 1
ATOM 1397 C CA . ASN A 1 176 ? 7.909 9.446 7.730 1.00 96.19 176 ASN A CA 1
ATOM 1398 C C . ASN A 1 176 ? 8.403 10.888 7.953 1.00 96.19 176 ASN A C 1
ATOM 1400 O O . ASN A 1 176 ? 9.001 11.166 8.995 1.00 96.19 176 ASN A O 1
ATOM 1404 N N . GLY A 1 177 ? 8.147 11.804 7.015 1.00 96.06 177 GLY A N 1
ATOM 1405 C CA . GLY A 1 177 ? 8.540 13.216 7.083 1.00 96.06 177 GLY A CA 1
ATOM 1406 C C . GLY A 1 177 ? 10.025 13.473 6.808 1.00 96.06 177 GLY A C 1
ATOM 1407 O O . GLY A 1 177 ? 10.531 14.548 7.124 1.00 96.06 177 GLY A O 1
ATOM 1408 N N . TRP A 1 178 ? 10.738 12.490 6.262 1.00 96.31 178 TRP A N 1
ATOM 1409 C CA . TRP A 1 178 ? 12.163 12.576 5.943 1.00 96.31 178 TRP A CA 1
ATOM 1410 C C . TRP A 1 178 ? 12.368 12.656 4.434 1.00 96.31 178 TRP A C 1
ATOM 1412 O O . TRP A 1 178 ? 11.729 11.904 3.702 1.00 96.31 178 TRP A O 1
ATOM 1422 N N . ALA A 1 179 ? 13.292 13.500 3.976 1.00 96.50 179 ALA A N 1
ATOM 1423 C CA . ALA A 1 179 ? 13.714 13.486 2.579 1.00 96.50 179 ALA A CA 1
ATOM 1424 C C . ALA A 1 179 ? 14.675 12.315 2.314 1.00 96.50 179 ALA A C 1
ATOM 1426 O O . ALA A 1 179 ? 15.413 11.894 3.211 1.00 96.50 179 ALA A O 1
ATOM 1427 N N . SER A 1 180 ? 14.679 11.793 1.085 1.00 96.50 180 SER A N 1
ATOM 1428 C CA . SER A 1 180 ? 15.526 10.657 0.686 1.00 96.50 180 SER A CA 1
ATOM 1429 C C . SER A 1 180 ? 17.009 10.904 0.986 1.00 96.50 180 SER A C 1
ATOM 1431 O O . SER A 1 180 ? 17.678 10.072 1.602 1.00 96.50 180 SER A O 1
ATOM 1433 N N . GLU A 1 181 ? 17.504 12.100 0.665 1.00 96.62 181 GLU A N 1
ATOM 1434 C CA . GLU A 1 181 ? 18.899 12.515 0.847 1.00 96.62 181 GLU A CA 1
ATOM 1435 C C . GLU A 1 181 ? 19.312 12.555 2.324 1.00 96.62 181 GLU A C 1
ATOM 1437 O O . GLU A 1 181 ? 20.493 12.463 2.652 1.00 96.62 181 GLU A O 1
ATOM 1442 N N . GLU A 1 182 ? 18.345 12.679 3.237 1.00 95.75 182 GLU A N 1
ATOM 1443 C CA . GLU A 1 182 ? 18.600 12.682 4.673 1.00 95.75 182 GLU A CA 1
ATOM 1444 C C . GLU A 1 182 ? 18.684 11.274 5.264 1.00 95.75 182 GLU A C 1
ATOM 1446 O O . GLU A 1 182 ? 19.179 11.130 6.385 1.00 95.75 182 GLU A O 1
ATOM 1451 N N . VAL A 1 183 ? 18.151 10.251 4.591 1.00 96.19 183 VAL A N 1
ATOM 1452 C CA . VAL A 1 183 ? 17.995 8.900 5.160 1.00 96.19 183 VAL A CA 1
ATOM 1453 C C . VAL A 1 183 ? 18.774 7.826 4.429 1.00 96.19 183 VAL A C 1
ATOM 1455 O O . VAL A 1 183 ? 19.141 6.838 5.064 1.00 96.19 183 VAL A O 1
ATOM 1458 N N . VAL A 1 184 ? 19.072 8.013 3.145 1.00 96.50 184 VAL A N 1
ATOM 1459 C CA . VAL A 1 184 ? 19.981 7.125 2.418 1.00 96.50 184 VAL A CA 1
ATOM 1460 C C . VAL A 1 184 ? 21.340 7.119 3.127 1.00 96.50 184 VAL A C 1
ATOM 1462 O O . VAL A 1 184 ? 21.871 8.161 3.508 1.00 96.50 184 VAL A O 1
ATOM 1465 N N . GLY A 1 185 ? 21.876 5.925 3.380 1.00 95.06 185 GLY A N 1
ATOM 1466 C CA . GLY A 1 185 ? 23.083 5.737 4.187 1.00 95.06 185 GLY A CA 1
ATOM 1467 C C . GLY A 1 185 ? 22.852 5.708 5.705 1.00 95.06 185 GLY A C 1
ATOM 1468 O O . GLY A 1 185 ? 23.817 5.642 6.464 1.00 95.06 185 GLY A O 1
ATOM 1469 N N . LYS A 1 186 ? 21.603 5.737 6.191 1.00 95.12 186 LYS A N 1
ATOM 1470 C CA . LYS A 1 186 ? 21.271 5.503 7.610 1.00 95.12 186 LYS A CA 1
ATOM 1471 C C . LYS A 1 186 ? 20.702 4.105 7.824 1.00 95.12 186 LYS A C 1
ATOM 1473 O O . LYS A 1 186 ? 20.130 3.506 6.925 1.00 95.12 186 LYS A O 1
ATOM 1478 N N . VAL A 1 187 ? 20.826 3.586 9.046 1.00 91.19 187 VAL A N 1
ATOM 1479 C CA . VAL A 1 187 ? 20.328 2.247 9.403 1.00 91.19 187 VAL A CA 1
ATOM 1480 C C . VAL A 1 187 ? 18.857 2.301 9.824 1.00 91.19 187 VAL A C 1
ATOM 1482 O O . VAL A 1 187 ? 18.493 3.024 10.757 1.00 91.19 187 VAL A O 1
ATOM 1485 N N . THR A 1 188 ? 18.008 1.491 9.195 1.00 87.38 188 THR A N 1
ATOM 1486 C CA . THR A 1 188 ? 16.602 1.292 9.588 1.00 87.38 188 THR A CA 1
ATOM 1487 C C . THR A 1 188 ? 16.481 0.108 10.567 1.00 87.38 188 THR A C 1
ATOM 1489 O O . THR A 1 188 ? 17.309 -0.799 10.520 1.00 87.38 188 THR A O 1
ATOM 1492 N N . PRO A 1 189 ? 15.523 0.078 11.517 1.00 86.50 189 PRO A N 1
ATOM 1493 C CA . PRO A 1 189 ? 14.478 1.063 11.794 1.00 86.50 189 PRO A CA 1
ATOM 1494 C C . PRO A 1 189 ? 14.907 2.195 12.737 1.00 86.50 189 PRO A C 1
ATOM 1496 O O . PRO A 1 189 ? 14.041 2.901 13.240 1.00 86.50 189 PRO A O 1
ATOM 1499 N N . ARG A 1 190 ? 16.206 2.412 13.017 1.00 88.25 190 ARG A N 1
ATOM 1500 C CA . ARG A 1 190 ? 16.639 3.430 14.008 1.00 88.25 190 ARG A CA 1
ATOM 1501 C C . ARG A 1 190 ? 16.088 4.830 13.720 1.00 88.25 190 ARG A C 1
ATOM 1503 O O . ARG A 1 190 ? 15.776 5.540 14.667 1.00 88.25 190 ARG A O 1
ATOM 1510 N N . VAL A 1 191 ? 15.943 5.190 12.445 1.00 90.62 191 VAL A N 1
ATOM 1511 C CA . VAL A 1 191 ? 15.419 6.494 12.001 1.00 90.62 191 VAL A CA 1
ATOM 1512 C C . VAL A 1 191 ? 13.948 6.709 12.385 1.00 90.62 191 VAL A C 1
ATOM 1514 O O . VAL A 1 191 ? 13.562 7.833 12.683 1.00 90.62 191 VAL A O 1
ATOM 1517 N N . ILE A 1 192 ? 13.143 5.643 12.413 1.00 93.38 192 ILE A N 1
ATOM 1518 C CA . ILE A 1 192 ? 11.677 5.704 12.579 1.00 93.38 192 ILE A CA 1
ATOM 1519 C C . ILE A 1 192 ? 11.184 5.009 13.857 1.00 93.38 192 ILE A C 1
ATOM 1521 O O . ILE A 1 192 ? 9.986 4.901 14.104 1.00 93.38 192 ILE A O 1
ATOM 1525 N N . LYS A 1 193 ? 12.097 4.499 14.686 1.00 92.38 193 LYS A N 1
ATOM 1526 C CA . LYS A 1 193 ? 11.771 3.720 15.882 1.00 92.38 193 LYS A CA 1
ATOM 1527 C C . LYS A 1 193 ? 11.178 4.613 16.975 1.00 92.38 193 LYS A C 1
ATOM 1529 O O . LYS A 1 193 ? 11.851 5.521 17.459 1.00 92.38 193 LYS A O 1
ATOM 1534 N N . SER A 1 194 ? 9.970 4.288 17.443 1.00 93.31 194 SER A N 1
ATOM 1535 C CA . SER A 1 194 ? 9.317 4.974 18.576 1.00 93.31 194 SER A CA 1
ATOM 1536 C C . SER A 1 194 ? 9.919 4.598 19.937 1.00 93.31 194 SER A C 1
ATOM 1538 O O . SER A 1 194 ? 10.057 5.439 20.822 1.00 93.31 194 SER A O 1
ATOM 1540 N N . GLY A 1 195 ? 10.328 3.336 20.100 1.00 91.88 195 GLY A N 1
ATOM 1541 C CA . GLY A 1 195 ? 10.711 2.766 21.396 1.00 91.88 195 GLY A CA 1
ATOM 1542 C C . GLY A 1 195 ? 9.582 2.019 22.114 1.00 91.88 195 GLY A C 1
ATOM 1543 O O . GLY A 1 195 ? 9.838 1.455 23.173 1.00 91.88 195 GLY A O 1
ATOM 1544 N N . ARG A 1 196 ? 8.373 1.942 21.534 1.00 91.56 196 ARG A N 1
ATOM 1545 C CA . ARG A 1 196 ? 7.261 1.133 22.069 1.00 91.56 196 ARG A CA 1
ATOM 1546 C C . ARG A 1 196 ? 7.569 -0.367 22.045 1.00 91.56 196 ARG A C 1
ATOM 1548 O O . ARG A 1 196 ? 7.200 -1.092 22.963 1.00 91.56 196 ARG A O 1
ATOM 1555 N N . GLN A 1 197 ? 8.279 -0.832 21.019 1.00 92.62 197 GLN A N 1
ATOM 1556 C CA . GLN A 1 197 ? 8.720 -2.21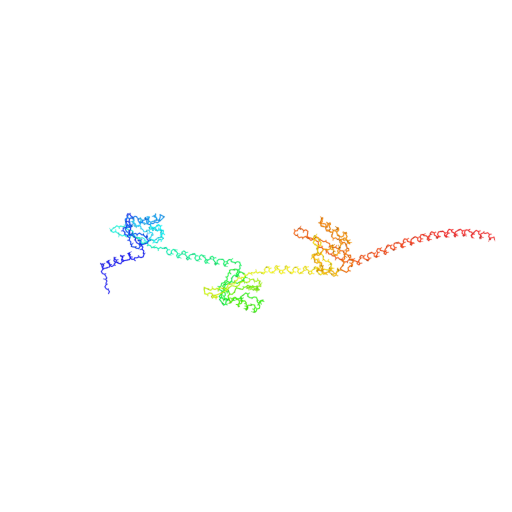9 20.897 1.00 92.62 197 GLN A CA 1
ATOM 1557 C C . GLN A 1 197 ? 10.058 -2.434 21.613 1.00 92.62 197 GLN A C 1
ATOM 1559 O O . GLN A 1 197 ? 11.029 -1.690 21.424 1.00 92.62 197 GLN A O 1
ATOM 1564 N N . ASN A 1 198 ? 10.119 -3.502 22.408 1.00 90.19 198 ASN A N 1
ATOM 1565 C CA . ASN A 1 198 ? 11.300 -3.874 23.180 1.00 90.19 198 ASN A CA 1
ATOM 1566 C C . ASN A 1 198 ? 12.418 -4.481 22.301 1.00 90.19 198 ASN A C 1
ATOM 1568 O O . ASN A 1 198 ? 12.264 -4.749 21.109 1.00 90.19 198 ASN A O 1
ATOM 1572 N N . SER A 1 199 ? 13.589 -4.705 22.896 1.00 89.19 199 SER A N 1
ATOM 1573 C CA . SER A 1 199 ? 14.750 -5.238 22.171 1.00 89.19 199 SER A CA 1
ATOM 1574 C C . SER A 1 199 ? 14.599 -6.702 21.740 1.00 89.19 199 SER A C 1
ATOM 1576 O O . SER A 1 199 ? 15.216 -7.095 20.750 1.00 89.19 199 SER A O 1
ATOM 1578 N N . SER A 1 200 ? 13.812 -7.521 22.449 1.00 91.31 200 SER A N 1
ATOM 1579 C CA . SER A 1 200 ? 13.588 -8.923 22.067 1.00 91.31 200 SER A CA 1
ATOM 1580 C C . SER A 1 200 ? 12.723 -9.034 20.814 1.00 91.31 200 SER A C 1
ATOM 1582 O O . SER A 1 200 ? 13.043 -9.843 19.947 1.00 91.31 200 SER A O 1
ATOM 1584 N N . PHE A 1 201 ? 11.724 -8.162 20.660 1.00 92.69 201 PHE A N 1
ATOM 1585 C CA . PHE A 1 201 ? 10.921 -8.041 19.444 1.00 92.69 201 PHE A CA 1
ATOM 1586 C C . PHE A 1 201 ? 11.803 -7.841 18.204 1.00 92.69 201 PHE A C 1
ATOM 1588 O O . PHE A 1 201 ? 11.761 -8.638 17.268 1.00 92.69 201 PHE A O 1
ATOM 1595 N N . TYR A 1 202 ? 12.687 -6.835 18.229 1.00 89.69 202 TYR A N 1
ATOM 1596 C CA . TYR A 1 202 ? 13.583 -6.577 17.097 1.00 89.69 202 TYR A CA 1
ATOM 1597 C C . TYR A 1 202 ? 14.594 -7.704 16.873 1.00 89.69 202 TYR A C 1
ATOM 1599 O O . TYR A 1 202 ? 14.984 -7.947 15.736 1.00 89.69 202 TYR A O 1
ATOM 1607 N N . ARG A 1 203 ? 15.018 -8.412 17.928 1.00 90.69 203 ARG A N 1
ATOM 1608 C CA . ARG A 1 203 ? 15.922 -9.562 17.792 1.00 90.69 203 ARG A CA 1
ATOM 1609 C C . ARG A 1 203 ? 15.274 -10.688 16.987 1.00 90.69 203 ARG A C 1
ATOM 1611 O O . ARG A 1 203 ? 15.898 -11.177 16.051 1.00 90.69 203 ARG A O 1
ATOM 1618 N N . VAL A 1 204 ? 14.037 -11.058 17.324 1.00 92.25 204 VAL A N 1
ATOM 1619 C CA . VAL A 1 204 ? 13.274 -12.094 16.604 1.00 92.25 204 VAL A CA 1
ATOM 1620 C C . VAL A 1 204 ? 13.017 -11.665 15.160 1.00 92.25 204 VAL A C 1
ATOM 1622 O O . VAL A 1 204 ? 13.223 -12.448 14.234 1.00 92.25 204 VAL A O 1
ATOM 1625 N N . PHE A 1 205 ? 12.646 -10.400 14.954 1.00 92.88 205 PHE A N 1
ATOM 1626 C CA . PHE A 1 205 ? 12.470 -9.828 13.622 1.00 92.88 205 PHE A CA 1
ATOM 1627 C C . PHE A 1 205 ? 13.735 -9.958 12.758 1.00 92.88 205 PHE A C 1
ATOM 1629 O O . PHE A 1 205 ? 13.681 -10.543 11.677 1.00 92.88 205 PHE A O 1
ATOM 1636 N N . TRP A 1 206 ? 14.886 -9.484 13.251 1.00 91.25 206 TRP A N 1
ATOM 1637 C CA . TRP A 1 206 ? 16.149 -9.557 12.509 1.00 91.25 206 TRP A CA 1
ATOM 1638 C C . TRP A 1 206 ? 16.582 -10.996 12.235 1.00 91.25 206 TRP A C 1
ATOM 1640 O O . TRP A 1 206 ? 17.066 -11.278 11.143 1.00 91.25 206 TRP A O 1
ATOM 1650 N N . GLN A 1 207 ? 16.387 -11.913 13.187 1.00 92.56 207 GLN A N 1
ATOM 1651 C CA . GLN A 1 207 ? 16.652 -13.338 12.972 1.00 92.56 207 GLN A CA 1
ATOM 1652 C C . GLN A 1 207 ? 15.782 -13.916 11.851 1.00 92.56 207 GLN A C 1
ATOM 1654 O O . GLN A 1 207 ? 16.291 -14.650 11.010 1.00 92.56 207 GLN A O 1
ATOM 1659 N N . THR A 1 208 ? 14.501 -13.548 11.808 1.00 93.56 208 THR A N 1
ATOM 1660 C CA . THR A 1 208 ? 13.548 -14.037 10.801 1.00 93.56 208 THR A CA 1
ATOM 1661 C C . THR A 1 208 ? 13.963 -13.615 9.394 1.00 93.56 208 THR A C 1
ATOM 1663 O O . THR A 1 208 ? 14.099 -14.461 8.510 1.00 93.56 208 THR A O 1
ATOM 1666 N N . ILE A 1 209 ? 14.230 -12.322 9.190 1.00 93.81 209 ILE A N 1
ATOM 1667 C CA . ILE A 1 209 ? 14.560 -11.816 7.853 1.00 93.81 209 ILE A CA 1
ATOM 1668 C C . ILE A 1 209 ? 15.968 -12.214 7.407 1.00 93.81 209 ILE A C 1
ATOM 1670 O O . ILE A 1 209 ? 16.159 -12.551 6.240 1.00 93.81 209 ILE A O 1
ATOM 1674 N N . LYS A 1 210 ? 16.943 -12.286 8.328 1.00 92.38 210 LYS A N 1
ATOM 1675 C CA . LYS A 1 210 ? 18.298 -12.782 8.018 1.00 92.38 210 LYS A CA 1
ATOM 1676 C C . LYS A 1 210 ? 18.334 -14.288 7.738 1.00 92.38 210 LYS A C 1
ATOM 1678 O O . LYS A 1 210 ? 19.240 -14.742 7.051 1.00 92.38 210 LYS A O 1
ATOM 1683 N N . ALA A 1 211 ? 17.346 -15.053 8.205 1.00 93.31 211 ALA A N 1
ATOM 1684 C CA . ALA A 1 211 ? 17.162 -16.452 7.815 1.00 93.31 211 ALA A CA 1
ATOM 1685 C C . ALA A 1 211 ? 16.532 -16.614 6.415 1.00 93.31 211 ALA A C 1
ATOM 1687 O O . ALA A 1 211 ? 16.365 -17.736 5.942 1.00 93.31 211 ALA A O 1
ATOM 1688 N N . GLY A 1 212 ? 16.183 -15.513 5.740 1.00 92.38 212 GLY A N 1
ATOM 1689 C CA . GLY A 1 212 ? 15.614 -15.535 4.395 1.00 92.38 212 GLY A CA 1
ATOM 1690 C C . GLY A 1 212 ? 14.087 -15.634 4.347 1.00 92.38 212 GLY A C 1
ATOM 1691 O O . GLY A 1 212 ? 13.552 -15.803 3.249 1.00 92.38 212 GLY A O 1
ATOM 1692 N N . SER A 1 213 ? 13.403 -15.496 5.488 1.00 94.19 213 SER A N 1
ATOM 1693 C CA . SER A 1 213 ? 11.939 -15.495 5.593 1.00 94.19 213 SER A CA 1
ATOM 1694 C C . SER A 1 213 ? 11.371 -14.076 5.602 1.00 94.19 213 SER A C 1
ATOM 1696 O O . SER A 1 213 ? 11.971 -13.157 6.153 1.00 94.19 213 SER A O 1
ATOM 1698 N N . SER A 1 214 ? 10.179 -13.886 5.038 1.00 94.88 214 SER A N 1
ATOM 1699 C CA . SER A 1 214 ? 9.440 -12.629 5.182 1.00 94.88 214 SER A CA 1
ATOM 1700 C C . SER A 1 214 ? 8.888 -12.473 6.600 1.00 94.88 214 SER A C 1
ATOM 1702 O O . SER A 1 214 ? 8.425 -13.449 7.193 1.00 94.88 214 SER A O 1
ATOM 1704 N N . ALA A 1 215 ? 8.862 -11.247 7.113 1.00 94.75 215 ALA A N 1
ATOM 1705 C CA . ALA A 1 215 ? 8.246 -10.918 8.395 1.00 94.75 215 ALA A CA 1
ATOM 1706 C C . ALA A 1 215 ? 7.095 -9.925 8.197 1.00 94.75 215 ALA A C 1
ATOM 1708 O O . ALA A 1 215 ? 7.255 -8.933 7.487 1.00 94.75 215 ALA A O 1
ATOM 1709 N N . ARG A 1 216 ? 5.960 -10.177 8.857 1.00 94.75 216 ARG A N 1
ATOM 1710 C CA . ARG A 1 216 ? 4.854 -9.221 8.998 1.00 94.75 216 ARG A CA 1
ATOM 1711 C C . ARG A 1 216 ? 4.733 -8.821 10.462 1.00 94.75 216 ARG A C 1
ATOM 1713 O O . ARG A 1 216 ? 4.797 -9.689 11.331 1.00 94.75 216 ARG A O 1
ATOM 1720 N N . LEU A 1 217 ? 4.601 -7.530 10.729 1.00 92.31 217 LEU A N 1
ATOM 1721 C CA . LEU A 1 217 ? 4.591 -6.998 12.085 1.00 92.31 217 LEU A CA 1
ATOM 1722 C C . LEU A 1 217 ? 3.855 -5.669 12.190 1.00 92.31 217 LEU A C 1
ATOM 1724 O O . LEU A 1 217 ? 4.054 -4.784 11.364 1.00 92.31 217 LEU A O 1
ATOM 1728 N N . ASP A 1 218 ? 3.125 -5.514 13.287 1.00 93.81 218 ASP A N 1
ATOM 1729 C CA . ASP A 1 218 ? 2.471 -4.262 13.647 1.00 93.81 218 ASP A CA 1
ATOM 1730 C C . ASP A 1 218 ? 3.334 -3.541 14.681 1.00 93.81 218 ASP A C 1
ATOM 1732 O O . ASP A 1 218 ? 3.721 -4.107 15.711 1.00 93.81 218 ASP A O 1
ATOM 1736 N N . VAL A 1 219 ? 3.689 -2.292 14.397 1.00 94.62 219 VAL A N 1
ATOM 1737 C CA . VAL A 1 219 ? 4.536 -1.486 15.281 1.00 94.62 219 VAL A CA 1
ATOM 1738 C C . VAL A 1 219 ? 4.023 -0.069 15.396 1.00 94.62 219 VAL A C 1
ATOM 1740 O O . VAL A 1 219 ? 3.259 0.425 14.573 1.00 94.62 219 VAL A O 1
ATOM 1743 N N . THR A 1 220 ? 4.513 0.612 16.419 1.00 95.50 220 THR A N 1
ATOM 1744 C CA . THR A 1 220 ? 4.369 2.054 16.527 1.00 95.50 220 THR A CA 1
ATOM 1745 C C . THR A 1 220 ? 5.678 2.656 16.060 1.00 95.50 220 THR A C 1
ATOM 1747 O O . THR A 1 220 ? 6.724 2.403 16.660 1.00 95.50 220 THR A O 1
ATOM 1750 N N . ASN A 1 221 ? 5.641 3.442 14.998 1.00 95.94 221 ASN A N 1
ATOM 1751 C CA . ASN A 1 221 ? 6.792 4.199 14.527 1.00 95.94 221 ASN A CA 1
ATOM 1752 C C . ASN A 1 221 ? 6.636 5.668 14.907 1.00 95.94 221 ASN A C 1
ATOM 1754 O O . ASN A 1 221 ? 5.584 6.104 15.370 1.00 95.94 221 ASN A O 1
ATOM 1758 N N . ARG A 1 222 ? 7.720 6.423 14.750 1.00 96.38 222 ARG A N 1
ATOM 1759 C CA . ARG A 1 222 ? 7.773 7.856 15.005 1.00 96.38 222 ARG A CA 1
ATOM 1760 C C . ARG A 1 222 ? 8.278 8.577 13.762 1.00 96.38 222 ARG A C 1
ATOM 1762 O O . ARG A 1 222 ? 9.326 8.214 13.225 1.00 96.38 222 ARG A O 1
ATOM 1769 N N . ARG A 1 223 ? 7.529 9.585 13.317 1.00 95.88 223 ARG A N 1
ATOM 1770 C CA . ARG A 1 223 ? 7.898 10.461 12.197 1.00 95.88 223 ARG A CA 1
ATOM 1771 C C . ARG A 1 223 ? 9.002 11.437 12.617 1.00 95.88 223 ARG A C 1
ATOM 1773 O O . ARG A 1 223 ? 9.321 11.566 13.800 1.00 95.88 223 ARG A O 1
ATOM 1780 N N . LYS A 1 224 ? 9.576 12.158 11.650 1.00 95.94 224 LYS A N 1
ATOM 1781 C CA . LYS A 1 224 ? 10.610 13.180 11.892 1.00 95.94 224 LYS A CA 1
ATOM 1782 C C . LYS A 1 224 ? 10.167 14.277 12.867 1.00 95.94 224 LYS A C 1
ATOM 1784 O O . LYS A 1 224 ? 10.979 14.735 13.665 1.00 95.94 224 LYS A O 1
ATOM 1789 N N . ASP A 1 225 ? 8.899 14.677 12.816 1.00 95.12 225 ASP A N 1
ATOM 1790 C CA . ASP A 1 225 ? 8.312 15.704 13.692 1.00 95.12 225 ASP A CA 1
ATOM 1791 C C . ASP A 1 225 ? 8.057 15.223 15.135 1.00 95.12 225 ASP A C 1
ATOM 1793 O O . ASP A 1 225 ? 7.678 16.014 15.996 1.00 95.12 225 ASP A O 1
ATOM 1797 N N . GLY A 1 226 ? 8.286 13.936 15.412 1.00 94.25 226 GLY A N 1
ATOM 1798 C CA . GLY A 1 226 ? 8.078 13.319 16.716 1.00 94.25 226 GLY A CA 1
ATOM 1799 C C . GLY A 1 226 ? 6.710 12.660 16.907 1.00 94.25 226 GLY A C 1
ATOM 1800 O O . GLY A 1 226 ? 6.541 11.951 17.900 1.00 94.25 226 GLY A O 1
ATOM 1801 N N . SER A 1 227 ? 5.765 12.822 15.976 1.00 95.00 227 SER A N 1
ATOM 1802 C CA . SER A 1 227 ? 4.452 12.171 16.045 1.00 95.00 227 SER A CA 1
ATOM 1803 C C . SER A 1 227 ? 4.568 10.650 15.909 1.00 95.00 227 SER A C 1
ATOM 1805 O O . SER A 1 227 ? 5.349 10.129 15.106 1.00 95.00 227 SER A O 1
ATOM 1807 N N . GLU A 1 228 ? 3.803 9.923 16.725 1.00 95.94 228 GLU A N 1
ATOM 1808 C CA . GLU A 1 228 ? 3.717 8.463 16.660 1.00 95.94 228 GLU A CA 1
ATOM 1809 C C . GLU A 1 228 ? 2.576 8.030 15.734 1.00 95.94 228 GLU A C 1
ATOM 1811 O O . GLU A 1 228 ? 1.533 8.679 15.672 1.00 95.94 228 GLU A O 1
ATOM 1816 N N . TYR A 1 229 ? 2.774 6.921 15.025 1.00 95.38 229 TYR A N 1
ATOM 1817 C CA . TYR A 1 229 ? 1.768 6.330 14.147 1.00 95.38 229 TYR A CA 1
ATOM 1818 C C . TYR A 1 229 ? 1.842 4.801 14.194 1.00 95.38 229 TYR A C 1
ATOM 1820 O O . TYR A 1 229 ? 2.902 4.224 14.464 1.00 95.38 229 TYR A O 1
ATOM 1828 N N . PHE A 1 230 ? 0.708 4.145 13.957 1.00 95.81 230 PHE A N 1
ATOM 1829 C CA . PHE A 1 230 ? 0.621 2.692 13.856 1.00 95.81 230 PHE A CA 1
ATOM 1830 C C . PHE A 1 230 ? 0.915 2.259 12.426 1.00 95.81 230 PHE A C 1
ATOM 1832 O O . PHE A 1 230 ? 0.281 2.725 11.482 1.00 95.81 230 PHE A O 1
ATOM 1839 N N . ALA A 1 231 ? 1.879 1.360 12.283 1.00 95.25 231 ALA A N 1
ATOM 1840 C CA . ALA A 1 231 ? 2.328 0.849 11.006 1.00 95.25 231 ALA A CA 1
ATOM 1841 C C . ALA A 1 231 ? 2.160 -0.670 10.963 1.00 95.25 231 ALA A C 1
ATOM 1843 O O . ALA A 1 231 ? 2.695 -1.369 11.827 1.00 95.25 231 ALA A O 1
ATOM 1844 N N . GLU A 1 232 ? 1.485 -1.169 9.931 1.00 95.81 232 GLU A N 1
ATOM 1845 C CA . GLU A 1 232 ? 1.624 -2.562 9.507 1.00 95.81 232 GLU A CA 1
ATOM 1846 C C . GLU A 1 232 ? 2.835 -2.640 8.571 1.00 95.81 232 GLU A C 1
ATOM 1848 O O . GLU A 1 232 ? 2.897 -1.931 7.562 1.00 95.81 232 GLU A O 1
ATOM 1853 N N . LEU A 1 233 ? 3.826 -3.464 8.913 1.00 95.19 233 LEU A N 1
ATOM 1854 C CA . LEU A 1 233 ? 5.032 -3.642 8.112 1.00 95.19 233 LEU A CA 1
ATOM 1855 C C . LEU A 1 233 ? 5.116 -5.048 7.550 1.00 95.19 233 LEU A C 1
ATOM 1857 O O . LEU A 1 233 ? 4.927 -6.035 8.262 1.00 95.19 233 LEU A O 1
ATOM 1861 N N . ILE A 1 234 ? 5.522 -5.122 6.288 1.00 96.75 234 ILE A N 1
ATOM 1862 C CA . ILE A 1 234 ? 5.962 -6.351 5.637 1.00 96.75 234 ILE A CA 1
ATOM 1863 C C . ILE A 1 234 ? 7.411 -6.143 5.220 1.00 96.75 234 ILE A C 1
ATOM 1865 O O . ILE A 1 234 ? 7.729 -5.174 4.537 1.00 96.75 234 ILE A O 1
ATOM 1869 N N . VAL A 1 235 ? 8.301 -7.040 5.635 1.00 96.62 235 VAL A N 1
ATOM 1870 C CA . VAL A 1 235 ? 9.723 -6.980 5.286 1.00 96.62 235 VAL A CA 1
ATOM 1871 C C . VAL A 1 235 ? 10.139 -8.280 4.626 1.00 96.62 235 VAL A C 1
ATOM 1873 O O . VAL A 1 235 ? 9.914 -9.365 5.166 1.00 96.62 235 VAL A O 1
ATOM 1876 N N . MET A 1 236 ? 10.747 -8.161 3.451 1.00 96.31 236 MET A N 1
ATOM 1877 C CA . MET A 1 236 ? 11.136 -9.274 2.595 1.00 96.31 236 MET A CA 1
ATOM 1878 C C . MET A 1 236 ? 12.637 -9.203 2.296 1.00 96.31 236 MET A C 1
ATOM 1880 O O . MET A 1 236 ? 13.137 -8.122 1.981 1.00 96.31 236 MET A O 1
ATOM 1884 N N . PRO A 1 237 ? 13.375 -10.321 2.369 1.00 97.00 237 PRO A N 1
ATOM 1885 C CA . PRO A 1 237 ? 14.767 -10.355 1.940 1.00 97.00 237 PRO A CA 1
ATOM 1886 C C . PRO A 1 237 ? 14.862 -10.304 0.414 1.00 97.00 237 PRO A C 1
ATOM 1888 O O . PRO A 1 237 ? 14.178 -11.051 -0.287 1.00 97.00 237 PRO A O 1
ATOM 1891 N N . LEU A 1 238 ? 15.742 -9.445 -0.089 1.00 96.44 238 LEU A N 1
ATOM 1892 C CA . LEU A 1 238 ? 16.154 -9.402 -1.487 1.00 96.44 238 LEU A CA 1
ATOM 1893 C C . LEU A 1 238 ? 17.340 -10.344 -1.669 1.00 96.44 238 LEU A C 1
ATOM 1895 O O . LEU A 1 238 ? 18.255 -10.342 -0.844 1.00 96.44 238 LEU A O 1
ATOM 1899 N N . LYS A 1 239 ? 17.303 -11.165 -2.718 1.00 94.56 239 LYS A N 1
ATOM 1900 C CA . LYS A 1 239 ? 18.323 -12.178 -3.002 1.00 94.56 239 LYS A CA 1
ATOM 1901 C C . LYS A 1 239 ? 18.907 -11.971 -4.393 1.00 94.56 239 LYS A C 1
ATOM 1903 O O . LYS A 1 239 ? 18.192 -11.517 -5.283 1.00 94.56 239 LYS A O 1
ATOM 1908 N N . ASP A 1 240 ? 20.184 -12.291 -4.558 1.00 94.38 240 ASP A N 1
ATOM 1909 C CA . ASP A 1 240 ? 20.809 -12.402 -5.877 1.00 94.38 240 ASP A CA 1
ATOM 1910 C C . ASP A 1 240 ? 20.501 -13.753 -6.550 1.00 94.38 240 ASP A C 1
ATOM 1912 O O . ASP A 1 240 ? 19.818 -14.616 -5.986 1.00 94.38 240 ASP A O 1
ATOM 1916 N N . ASP A 1 241 ? 21.039 -13.949 -7.756 1.00 93.81 241 ASP A N 1
ATOM 1917 C CA . ASP A 1 241 ? 20.878 -15.175 -8.549 1.00 93.81 241 ASP A CA 1
ATOM 1918 C C . ASP A 1 241 ? 21.477 -16.425 -7.872 1.00 93.81 241 ASP A C 1
ATOM 1920 O O . ASP A 1 241 ? 21.161 -17.552 -8.253 1.00 93.81 241 ASP A O 1
ATOM 1924 N N . GLN A 1 242 ? 22.330 -16.247 -6.857 1.00 92.88 242 GLN A N 1
ATOM 1925 C CA . GLN A 1 242 ? 22.929 -17.325 -6.060 1.00 92.88 242 GLN A CA 1
ATOM 1926 C C . GLN A 1 242 ? 22.129 -17.606 -4.776 1.00 92.88 242 GLN A C 1
ATOM 1928 O O . GLN A 1 242 ? 22.468 -18.513 -4.014 1.00 92.88 242 GLN A O 1
ATOM 1933 N N . GLY A 1 243 ? 21.050 -16.855 -4.534 1.00 89.69 243 GLY A N 1
ATOM 1934 C CA . GLY A 1 243 ? 20.202 -16.969 -3.352 1.00 89.69 243 GLY A CA 1
ATOM 1935 C C . GLY A 1 243 ? 20.759 -16.267 -2.110 1.00 89.69 243 GLY A C 1
ATOM 1936 O O . GLY A 1 243 ? 20.163 -16.397 -1.035 1.00 89.69 243 GLY A O 1
ATOM 1937 N N . LEU A 1 244 ? 21.862 -15.523 -2.233 1.00 94.31 244 LEU A N 1
ATOM 1938 C CA . LEU A 1 244 ? 22.448 -14.761 -1.137 1.00 94.31 244 LEU A CA 1
ATOM 1939 C C . LEU A 1 244 ? 21.616 -13.503 -0.883 1.00 94.31 244 LEU A C 1
ATOM 1941 O O . LEU A 1 244 ? 21.222 -12.806 -1.814 1.00 94.31 244 LEU A O 1
ATOM 1945 N N . ILE A 1 245 ? 21.351 -13.202 0.389 1.00 95.75 245 ILE A N 1
ATOM 1946 C CA . ILE A 1 245 ? 20.606 -12.001 0.773 1.00 95.75 245 ILE A CA 1
ATOM 1947 C C . ILE A 1 245 ? 21.476 -10.768 0.510 1.00 95.75 245 ILE A C 1
ATOM 1949 O O . ILE A 1 245 ? 22.483 -10.562 1.185 1.00 95.75 245 ILE A O 1
ATOM 1953 N N . THR A 1 246 ? 21.060 -9.934 -0.437 1.00 96.44 246 THR A N 1
ATOM 1954 C CA . THR A 1 246 ? 21.721 -8.669 -0.791 1.00 96.44 246 THR A CA 1
ATOM 1955 C C . THR A 1 246 ? 21.125 -7.475 -0.057 1.00 96.44 246 THR A C 1
ATOM 1957 O O . THR A 1 246 ? 21.757 -6.423 0.036 1.00 96.44 246 THR A O 1
ATOM 1960 N N . GLY A 1 247 ? 19.919 -7.631 0.489 1.00 96.94 247 GLY A N 1
ATOM 1961 C CA . GLY A 1 247 ? 19.214 -6.544 1.142 1.00 96.94 247 GLY A CA 1
ATOM 1962 C C . GLY A 1 247 ? 17.836 -6.906 1.656 1.00 96.94 247 GLY A C 1
ATOM 1963 O O . GLY A 1 247 ? 17.447 -8.074 1.676 1.00 96.94 247 GLY A O 1
ATOM 1964 N N . PHE A 1 248 ? 17.079 -5.887 2.054 1.00 97.25 248 PHE A N 1
ATOM 1965 C CA . PHE A 1 248 ? 15.698 -6.041 2.503 1.00 97.25 248 PHE A CA 1
ATOM 1966 C C . PHE A 1 248 ? 14.806 -4.984 1.860 1.00 97.25 248 PHE A C 1
ATOM 1968 O O . PHE A 1 248 ? 15.182 -3.819 1.777 1.00 97.25 248 PHE A O 1
ATOM 1975 N N . ALA A 1 249 ? 13.609 -5.383 1.443 1.00 96.88 249 ALA A N 1
ATOM 1976 C CA . ALA A 1 249 ? 12.536 -4.482 1.048 1.00 96.88 249 ALA A CA 1
ATOM 1977 C C . ALA A 1 249 ? 11.493 -4.435 2.168 1.00 96.88 249 ALA A C 1
ATOM 1979 O O . ALA A 1 249 ? 10.963 -5.470 2.573 1.00 96.88 249 ALA A O 1
ATOM 1980 N N . GLY A 1 250 ? 11.226 -3.241 2.687 1.00 96.44 250 GLY A N 1
ATOM 1981 C CA . GLY A 1 250 ? 10.203 -2.974 3.686 1.00 96.44 250 GLY A CA 1
ATOM 1982 C C . GLY A 1 250 ? 9.051 -2.178 3.087 1.00 96.44 250 GLY A C 1
ATOM 1983 O O . GLY A 1 250 ? 9.273 -1.144 2.463 1.00 96.44 250 GLY A O 1
ATOM 1984 N N . PHE A 1 251 ? 7.835 -2.639 3.335 1.00 96.62 251 PHE A N 1
ATOM 1985 C CA . PHE A 1 251 ? 6.580 -1.989 2.978 1.00 96.62 251 PHE A CA 1
ATOM 1986 C C . PHE A 1 251 ? 5.892 -1.568 4.269 1.00 96.62 251 PHE A C 1
ATOM 1988 O O . PHE A 1 251 ? 5.840 -2.358 5.214 1.00 96.62 251 PHE A O 1
ATOM 1995 N N . GLN A 1 252 ? 5.415 -0.329 4.333 1.00 96.00 252 GLN A N 1
ATOM 1996 C CA . GLN A 1 252 ? 4.770 0.230 5.516 1.00 96.00 252 GLN A CA 1
ATOM 1997 C C . GLN A 1 252 ? 3.416 0.812 5.127 1.00 96.00 252 GLN A C 1
ATOM 1999 O O . GLN A 1 252 ? 3.334 1.653 4.228 1.00 96.00 252 GLN A O 1
ATOM 2004 N N . HIS A 1 253 ? 2.383 0.389 5.847 1.00 94.88 253 HIS A N 1
ATOM 2005 C CA . HIS A 1 253 ? 1.031 0.904 5.711 1.00 94.88 253 HIS A CA 1
ATOM 2006 C C . HIS A 1 253 ? 0.605 1.586 7.013 1.00 94.88 253 HIS A C 1
ATOM 2008 O O . HIS A 1 253 ? 0.722 0.998 8.090 1.00 94.88 253 HIS A O 1
ATOM 2014 N N . ASP A 1 254 ? 0.137 2.831 6.928 1.00 94.56 254 ASP A N 1
ATOM 2015 C CA . ASP A 1 254 ? -0.335 3.582 8.091 1.00 94.56 254 ASP A CA 1
ATOM 2016 C C . ASP A 1 254 ? -1.775 3.200 8.427 1.00 94.56 254 ASP A C 1
ATOM 2018 O O . ASP A 1 254 ? -2.704 3.495 7.677 1.00 94.56 254 ASP A O 1
ATOM 2022 N N . VAL A 1 255 ? -1.961 2.563 9.579 1.00 93.62 255 VAL A N 1
ATOM 2023 C CA . VAL A 1 255 ? -3.276 2.130 10.072 1.00 93.62 255 VAL A CA 1
ATOM 2024 C C . VAL A 1 255 ? -3.771 2.978 11.236 1.00 93.62 255 VAL A C 1
ATOM 2026 O O . VAL A 1 255 ? -4.741 2.617 11.900 1.00 93.62 255 VAL A O 1
ATOM 2029 N N . THR A 1 256 ? -3.148 4.134 11.484 1.00 91.69 256 THR A N 1
ATOM 2030 C CA . THR A 1 256 ? -3.481 4.999 12.624 1.00 91.69 256 THR A CA 1
ATOM 2031 C C . THR A 1 256 ? -4.937 5.441 12.597 1.00 91.69 256 THR A C 1
ATOM 2033 O O . THR A 1 256 ? -5.617 5.325 13.611 1.00 91.69 256 THR A O 1
ATOM 2036 N N . ALA A 1 257 ? -5.444 5.886 11.443 1.00 90.50 257 ALA A N 1
ATOM 2037 C CA . ALA A 1 257 ? -6.837 6.313 11.314 1.00 90.50 257 ALA A CA 1
ATOM 2038 C C . ALA A 1 257 ? -7.817 5.163 11.598 1.00 90.50 257 ALA A C 1
ATOM 2040 O O . ALA A 1 257 ? -8.799 5.353 12.312 1.00 90.50 257 ALA A O 1
ATOM 2041 N N . ARG A 1 258 ? -7.519 3.955 11.094 1.00 90.19 258 ARG A N 1
ATOM 2042 C CA . ARG A 1 258 ? -8.330 2.756 11.351 1.00 90.19 258 ARG A CA 1
ATOM 2043 C C . ARG A 1 258 ? -8.354 2.432 12.845 1.00 90.19 258 ARG A C 1
ATOM 2045 O O . ARG A 1 258 ? -9.430 2.315 13.418 1.00 90.19 258 ARG A O 1
ATOM 2052 N N . HIS A 1 259 ? -7.185 2.374 13.482 1.00 89.06 259 HIS A N 1
ATOM 2053 C CA . HIS A 1 259 ? -7.075 2.058 14.909 1.00 89.06 259 HIS A CA 1
ATOM 2054 C C . HIS A 1 259 ? -7.702 3.136 15.800 1.00 89.06 259 HIS A C 1
ATOM 2056 O O . HIS A 1 259 ? -8.283 2.808 16.826 1.00 89.06 259 HIS A O 1
ATOM 2062 N N . GLN A 1 260 ? -7.628 4.416 15.422 1.00 87.88 260 GLN A N 1
ATOM 2063 C CA . GLN A 1 260 ? -8.306 5.491 16.152 1.00 87.88 260 GLN A CA 1
ATOM 2064 C C . GLN A 1 260 ? -9.826 5.340 16.095 1.00 87.88 260 GLN A C 1
ATOM 2066 O O . GLN A 1 260 ? -10.481 5.477 17.122 1.00 87.88 260 GLN A O 1
ATOM 2071 N N . VAL A 1 261 ? -10.388 5.011 14.928 1.00 89.38 261 VAL A N 1
ATOM 2072 C CA . VAL A 1 261 ? -11.831 4.760 14.788 1.00 89.38 261 VAL A CA 1
ATOM 2073 C C . VAL A 1 261 ? -12.258 3.536 15.596 1.00 89.38 261 VAL A C 1
ATOM 2075 O O . VAL A 1 261 ? -13.257 3.599 16.309 1.00 89.38 261 VAL A O 1
ATOM 2078 N N . GLU A 1 262 ? -11.500 2.442 15.525 1.00 90.25 262 GLU A N 1
ATOM 2079 C CA . GLU A 1 262 ? -11.762 1.227 16.306 1.00 90.25 262 GLU A CA 1
ATOM 2080 C C . GLU A 1 262 ? -11.708 1.504 17.814 1.00 90.25 262 GLU A C 1
ATOM 2082 O O . GLU A 1 262 ? -12.616 1.106 18.545 1.00 90.25 262 GLU A O 1
ATOM 2087 N N . GLN A 1 263 ? -10.697 2.247 18.270 1.00 88.62 263 GLN A N 1
ATOM 2088 C CA . GLN A 1 263 ? -10.542 2.627 19.671 1.00 88.62 263 GLN A CA 1
ATOM 2089 C C . GLN A 1 263 ? -11.671 3.551 20.137 1.00 88.62 263 GLN A C 1
ATOM 2091 O O . GLN A 1 263 ? -12.272 3.300 21.175 1.00 88.62 263 GLN A O 1
ATOM 2096 N N . SER A 1 264 ? -12.013 4.588 19.367 1.00 89.69 264 SER A N 1
ATOM 2097 C CA . SER A 1 264 ? -13.120 5.487 19.709 1.00 89.69 264 SER A CA 1
ATOM 2098 C C . SER A 1 264 ? -14.468 4.765 19.726 1.00 89.69 264 SER A C 1
ATOM 2100 O O . SER A 1 264 ? -15.306 5.065 20.572 1.00 89.69 264 SER A O 1
ATOM 2102 N N . LEU A 1 265 ? -14.688 3.796 18.830 1.00 91.56 265 LEU A N 1
ATOM 2103 C CA . LEU A 1 265 ? -15.889 2.962 18.846 1.00 91.56 265 LEU A CA 1
ATOM 2104 C C . LEU A 1 265 ? -15.937 2.079 20.099 1.00 91.56 265 LEU A C 1
ATOM 2106 O O . LEU A 1 265 ? -16.992 1.958 20.721 1.00 91.56 265 LEU A O 1
ATOM 2110 N N . PHE A 1 266 ? -14.806 1.478 20.468 1.00 88.81 266 PHE A N 1
ATOM 2111 C CA . PHE A 1 266 ? -14.687 0.673 21.678 1.00 88.81 266 PHE A CA 1
ATOM 2112 C C . PHE A 1 266 ? -14.960 1.506 22.938 1.00 88.81 266 PHE A C 1
ATOM 2114 O O . PHE A 1 266 ? -15.820 1.139 23.733 1.00 88.81 266 PHE A O 1
ATOM 2121 N N . GLU A 1 267 ? -14.315 2.666 23.072 1.00 90.44 267 GLU A N 1
ATOM 2122 C CA . GLU A 1 267 ? -14.513 3.589 24.196 1.00 90.44 267 GLU A CA 1
ATOM 2123 C C . GLU A 1 267 ? -15.955 4.102 24.272 1.00 90.44 267 GLU A C 1
ATOM 2125 O O . GLU A 1 267 ? -16.543 4.139 25.352 1.00 90.44 267 GLU A O 1
ATOM 2130 N N . ALA A 1 268 ? -16.565 4.452 23.135 1.00 91.31 268 ALA A N 1
ATOM 2131 C CA . ALA A 1 268 ? -17.964 4.867 23.091 1.00 91.31 268 ALA A CA 1
ATOM 2132 C C . ALA A 1 268 ? -18.912 3.738 23.523 1.00 91.31 268 ALA A C 1
ATOM 2134 O O . ALA A 1 268 ? -19.896 3.995 24.221 1.00 91.31 268 ALA A O 1
ATOM 2135 N N . LYS A 1 269 ? -18.613 2.490 23.137 1.00 89.94 269 LYS A N 1
ATOM 2136 C CA . LYS A 1 269 ? -19.381 1.313 23.550 1.00 89.94 269 LYS A CA 1
ATOM 2137 C C . LYS A 1 269 ? -19.256 1.067 25.054 1.00 89.94 269 LYS A C 1
ATOM 2139 O O . LYS A 1 269 ? -20.285 0.954 25.713 1.00 89.94 269 LYS A O 1
ATOM 2144 N N . GLU A 1 270 ? -18.038 1.033 25.597 1.00 90.00 270 GLU A N 1
ATOM 2145 C CA . GLU A 1 270 ? -17.824 0.857 27.042 1.00 90.00 270 GLU A CA 1
ATOM 2146 C C . GLU A 1 270 ? -18.489 1.979 27.843 1.00 90.00 270 GLU A C 1
ATOM 2148 O O . GLU A 1 270 ? -19.164 1.728 28.841 1.00 90.00 270 GLU A O 1
ATOM 2153 N N . PHE A 1 271 ? -18.365 3.224 27.384 1.00 89.50 271 PHE A N 1
ATOM 2154 C CA . PHE A 1 271 ? -19.004 4.364 28.029 1.00 89.50 271 PHE A CA 1
ATOM 2155 C C . PHE A 1 271 ? -20.536 4.240 28.043 1.00 89.50 271 PHE A C 1
ATOM 2157 O O . PHE A 1 271 ? -21.162 4.468 29.081 1.00 89.50 271 PHE A O 1
ATOM 2164 N N . ALA A 1 272 ? -21.150 3.837 26.926 1.00 88.69 272 ALA A N 1
ATOM 2165 C CA . ALA A 1 272 ? -22.592 3.610 26.851 1.00 88.69 272 ALA A CA 1
ATOM 2166 C C . ALA A 1 272 ? -23.050 2.457 27.765 1.00 88.69 272 ALA A C 1
ATOM 2168 O O . ALA A 1 272 ? -24.047 2.602 28.476 1.00 88.69 272 ALA A O 1
ATOM 2169 N N . GLU A 1 273 ? -22.311 1.343 27.795 1.00 87.19 273 GLU A N 1
ATOM 2170 C CA . GLU A 1 273 ? -22.580 0.214 28.695 1.00 87.19 273 GLU A CA 1
ATOM 2171 C C . GLU A 1 273 ? -22.494 0.649 30.169 1.00 87.19 273 GLU A C 1
ATOM 2173 O O . GLU A 1 273 ? -23.407 0.372 30.950 1.00 87.19 273 GLU A O 1
ATOM 2178 N N . HIS A 1 274 ? -21.477 1.433 30.538 1.00 87.38 274 HIS A N 1
ATOM 2179 C CA . HIS A 1 274 ? -21.339 1.984 31.887 1.00 87.38 274 HIS A CA 1
ATOM 2180 C C . HIS A 1 274 ? -22.470 2.946 32.278 1.00 87.38 274 HIS A C 1
ATOM 2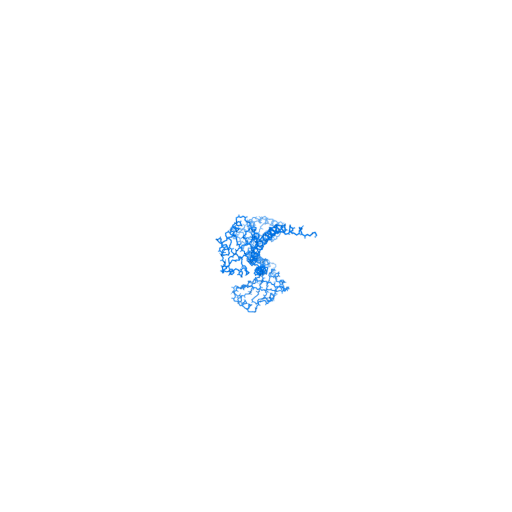182 O O . HIS A 1 274 ? -22.919 2.918 33.428 1.00 87.38 274 HIS A O 1
ATOM 2188 N N . ILE A 1 275 ? -22.967 3.782 31.361 1.00 88.38 275 ILE A N 1
ATOM 2189 C CA . ILE A 1 275 ? -24.139 4.637 31.623 1.00 88.38 275 ILE A CA 1
ATOM 2190 C C . ILE A 1 275 ? -25.375 3.779 31.908 1.00 88.38 275 ILE A C 1
ATOM 2192 O O . ILE A 1 275 ? -26.094 4.033 32.875 1.00 88.38 275 ILE A O 1
ATOM 2196 N N . ILE A 1 276 ? -25.615 2.753 31.090 1.00 89.75 276 ILE A N 1
ATOM 2197 C CA . ILE A 1 276 ? -26.769 1.859 31.242 1.00 89.75 276 ILE A CA 1
ATOM 2198 C C . ILE A 1 276 ? -26.703 1.107 32.578 1.00 89.75 276 ILE A C 1
ATOM 2200 O O . ILE A 1 276 ? -27.712 1.015 33.283 1.00 89.75 276 ILE A O 1
ATOM 2204 N N . ASP A 1 277 ? -25.528 0.609 32.962 1.00 87.12 277 ASP A N 1
ATOM 2205 C CA . ASP A 1 277 ? -25.354 -0.166 34.194 1.00 87.12 277 ASP A CA 1
ATOM 2206 C C . ASP A 1 277 ? -25.328 0.682 35.471 1.00 87.12 277 ASP A C 1
ATOM 2208 O O . ASP A 1 277 ? -25.706 0.191 36.535 1.00 87.12 277 ASP A O 1
ATOM 2212 N N . SER A 1 278 ? -24.932 1.954 35.382 1.00 84.12 278 SER A N 1
ATOM 2213 C CA . SER A 1 278 ? -24.965 2.891 36.515 1.00 84.12 278 SER A CA 1
ATOM 2214 C C . SER A 1 278 ? -26.325 3.573 36.714 1.00 84.12 278 SER A C 1
ATOM 2216 O O . SER A 1 278 ? -26.523 4.272 37.711 1.00 84.12 278 SER A O 1
ATOM 2218 N N . ALA A 1 279 ? -27.285 3.361 35.808 1.00 87.44 279 ALA A N 1
ATOM 2219 C CA . ALA A 1 279 ? -28.625 3.915 35.935 1.00 87.44 279 ALA A CA 1
ATOM 2220 C C . ALA A 1 279 ? -29.342 3.390 37.195 1.00 87.44 279 ALA A C 1
ATOM 2222 O O . ALA A 1 279 ? -29.431 2.188 37.445 1.00 87.44 279 ALA A O 1
ATOM 2223 N N . ASN A 1 280 ? -29.950 4.297 37.966 1.00 87.06 280 ASN A N 1
ATOM 2224 C CA . ASN A 1 280 ? -30.743 3.942 39.154 1.00 87.06 280 ASN A CA 1
ATOM 2225 C C . ASN A 1 280 ? -32.120 3.326 38.829 1.00 87.06 280 ASN A C 1
ATOM 2227 O O . ASN A 1 280 ? -32.843 2.918 39.744 1.00 87.06 280 ASN A O 1
ATOM 2231 N N . ALA A 1 281 ? -32.473 3.234 37.548 1.00 93.31 281 ALA A N 1
ATOM 2232 C CA . ALA A 1 281 ? -33.673 2.580 37.042 1.00 93.31 281 ALA A CA 1
ATOM 2233 C C . ALA A 1 281 ? -33.312 1.270 36.329 1.00 93.31 281 ALA A C 1
ATOM 2235 O O . ALA A 1 281 ? -32.195 1.096 35.837 1.00 93.31 281 ALA A O 1
ATOM 2236 N N . MET A 1 282 ? -34.271 0.350 36.261 1.00 95.38 282 MET A N 1
ATOM 2237 C CA . MET A 1 282 ? -34.153 -0.803 35.375 1.00 95.38 282 MET A CA 1
ATOM 2238 C C . MET A 1 282 ? -34.112 -0.302 33.937 1.00 95.38 282 MET A C 1
ATOM 2240 O O . MET A 1 282 ? -34.953 0.509 33.562 1.00 95.38 282 MET A O 1
ATOM 2244 N N . VAL A 1 283 ? -33.168 -0.789 33.143 1.00 95.75 283 VAL A N 1
ATOM 2245 C CA . VAL A 1 283 ? -33.122 -0.532 31.703 1.00 95.75 283 VAL A CA 1
ATOM 2246 C C . VAL A 1 283 ? -33.298 -1.863 30.999 1.00 95.75 283 VAL A C 1
ATOM 2248 O O . VAL A 1 283 ? -32.498 -2.784 31.188 1.00 95.75 283 VAL A O 1
ATOM 2251 N N . VAL A 1 284 ? -34.366 -1.948 30.213 1.00 94.81 284 VAL A N 1
ATOM 2252 C CA . VAL A 1 284 ? -34.732 -3.129 29.437 1.00 94.81 284 VAL A CA 1
ATOM 2253 C C . VAL A 1 284 ? -34.902 -2.711 27.985 1.00 94.81 284 VAL A C 1
ATOM 2255 O O . VAL A 1 284 ? -35.588 -1.730 27.705 1.00 94.81 284 VAL A O 1
ATOM 2258 N N . VAL A 1 285 ? -34.279 -3.440 27.063 1.00 93.94 285 VAL A N 1
ATOM 2259 C CA . VAL A 1 285 ? -34.546 -3.304 25.626 1.00 93.94 285 VAL A CA 1
ATOM 2260 C C . VAL A 1 285 ? -35.143 -4.605 25.135 1.00 93.94 285 VAL A C 1
ATOM 2262 O O . VAL A 1 285 ? -34.568 -5.672 25.369 1.00 93.94 285 VAL A O 1
ATOM 2265 N N . LEU A 1 286 ? -36.291 -4.490 24.477 1.00 93.81 286 LEU A N 1
ATOM 2266 C CA . LEU A 1 286 ? -36.987 -5.597 23.840 1.00 93.81 286 LEU A CA 1
ATOM 2267 C C . LEU A 1 286 ? -36.966 -5.402 22.329 1.00 93.81 286 LEU A C 1
ATOM 2269 O O . LEU A 1 286 ? -37.175 -4.282 21.863 1.00 93.81 286 LEU A O 1
ATOM 2273 N N . ASP A 1 287 ? -36.760 -6.479 21.580 1.00 92.12 287 ASP A N 1
ATOM 2274 C CA . ASP A 1 287 ? -36.990 -6.474 20.135 1.00 92.12 287 ASP A CA 1
ATOM 2275 C C . ASP A 1 287 ? -38.499 -6.507 19.804 1.00 92.12 287 ASP A C 1
ATOM 2277 O O . ASP A 1 287 ? -39.363 -6.633 20.680 1.00 92.12 287 ASP A O 1
ATOM 2281 N N . ASN A 1 288 ? -38.834 -6.454 18.513 1.00 89.06 288 ASN A N 1
ATOM 2282 C CA . ASN A 1 288 ? -40.221 -6.542 18.042 1.00 89.06 288 ASN A CA 1
ATOM 2283 C C . ASN A 1 288 ? -40.933 -7.860 18.403 1.00 89.06 288 ASN A C 1
ATOM 2285 O O . ASN A 1 288 ? -42.152 -7.932 18.280 1.00 89.06 288 ASN A O 1
ATOM 2289 N N . THR A 1 289 ? -40.225 -8.910 18.827 1.00 90.94 289 THR A N 1
ATOM 2290 C CA . THR A 1 289 ? -40.817 -10.186 19.267 1.00 90.94 289 THR A CA 1
ATOM 2291 C C . THR A 1 289 ? -41.029 -10.244 20.782 1.00 90.94 289 THR A C 1
ATOM 2293 O O . THR A 1 289 ? -41.797 -11.081 21.261 1.00 90.94 289 THR A O 1
ATOM 2296 N N . GLY A 1 290 ? -40.402 -9.336 21.534 1.00 91.94 290 GLY A N 1
ATOM 2297 C CA . GLY A 1 290 ? -40.374 -9.315 22.994 1.00 91.94 290 GLY A CA 1
ATOM 2298 C C . GLY A 1 290 ? -39.160 -10.038 23.583 1.00 91.94 290 GLY A C 1
ATOM 2299 O O . GLY A 1 290 ? -39.137 -10.297 24.789 1.00 91.94 290 GLY A O 1
ATOM 2300 N N . ALA A 1 291 ? -38.166 -10.398 22.765 1.00 94.38 291 ALA A N 1
ATOM 2301 C CA . ALA A 1 291 ? -36.907 -10.959 23.236 1.00 94.38 291 ALA A CA 1
ATOM 2302 C C . ALA A 1 291 ? -36.073 -9.880 23.934 1.00 94.38 291 ALA A C 1
ATOM 2304 O O . ALA A 1 291 ? -36.011 -8.734 23.491 1.00 94.38 291 ALA A O 1
ATOM 2305 N N . ILE A 1 292 ? -35.438 -10.253 25.044 1.00 94.75 292 ILE A N 1
ATOM 2306 C CA . ILE A 1 292 ? -34.681 -9.319 25.882 1.00 94.75 292 ILE A CA 1
ATOM 2307 C C . ILE A 1 292 ? -33.262 -9.160 25.319 1.00 94.75 292 ILE A C 1
ATOM 2309 O O . ILE A 1 292 ? -32.449 -10.081 25.412 1.00 94.75 292 ILE A O 1
ATOM 2313 N N . GLU A 1 293 ? -32.942 -7.984 24.777 1.00 92.19 293 GLU A N 1
ATOM 2314 C CA . GLU A 1 293 ? -31.615 -7.670 24.223 1.00 92.19 293 GLU A CA 1
ATOM 2315 C C . GLU A 1 293 ? -30.699 -6.986 25.249 1.00 92.19 293 GLU A C 1
ATOM 2317 O O . GLU A 1 293 ? -29.517 -7.328 25.404 1.00 92.19 293 GLU A O 1
ATOM 2322 N N . VAL A 1 294 ? -31.255 -6.031 25.999 1.00 92.69 294 VAL A N 1
ATOM 2323 C CA . VAL A 1 294 ? -30.553 -5.307 27.067 1.00 92.69 294 VAL A CA 1
ATOM 2324 C C . VAL A 1 294 ? -31.294 -5.507 28.374 1.00 92.69 294 VAL A C 1
ATOM 2326 O O . VAL A 1 294 ? -32.515 -5.393 28.438 1.00 92.69 294 VAL A O 1
ATOM 2329 N N . PHE A 1 295 ? -30.527 -5.795 29.420 1.00 94.94 295 PHE A N 1
ATOM 2330 C CA . PHE A 1 295 ? -31.009 -5.954 30.781 1.00 94.94 295 PHE A CA 1
ATOM 2331 C C . PHE A 1 295 ? -29.889 -5.510 31.722 1.00 94.94 295 PHE A C 1
ATOM 2333 O O . PHE A 1 295 ? -28.875 -6.201 31.838 1.00 94.94 295 PHE A O 1
ATOM 2340 N N . ASN A 1 296 ? -30.012 -4.308 32.289 1.00 94.81 296 ASN A N 1
ATOM 2341 C CA . ASN A 1 296 ? -28.924 -3.693 33.056 1.00 94.81 296 ASN A CA 1
ATOM 2342 C C . ASN A 1 296 ? -28.766 -4.283 34.466 1.00 94.81 296 ASN A C 1
ATOM 2344 O O . ASN A 1 296 ? -29.666 -4.937 35.000 1.00 94.81 296 ASN A O 1
ATOM 2348 N N . LYS A 1 297 ? -27.637 -3.978 35.118 1.00 94.12 297 LYS A N 1
ATOM 2349 C CA . LYS A 1 297 ? -27.335 -4.429 36.493 1.00 94.12 297 LYS A CA 1
ATOM 2350 C C . LYS A 1 297 ? -28.421 -4.084 37.515 1.00 94.12 297 LYS A C 1
ATOM 2352 O O . LYS A 1 297 ? -28.674 -4.856 38.442 1.00 94.12 297 LYS A O 1
ATOM 2357 N N . ARG A 1 298 ? -29.093 -2.939 37.358 1.00 95.06 298 ARG A N 1
ATOM 2358 C CA . ARG A 1 298 ? -30.190 -2.532 38.245 1.00 95.06 298 ARG A CA 1
ATOM 2359 C C . ARG A 1 298 ? -31.415 -3.435 38.098 1.00 95.06 298 ARG A C 1
ATOM 2361 O O . ARG A 1 298 ? -32.006 -3.804 39.112 1.00 95.06 298 ARG A O 1
ATOM 2368 N N . ALA A 1 299 ? -31.770 -3.815 36.872 1.00 95.44 299 ALA A N 1
ATOM 2369 C CA . ALA A 1 299 ? -32.843 -4.766 36.608 1.00 95.44 299 ALA A CA 1
ATOM 2370 C C . ALA A 1 299 ? -32.512 -6.158 37.165 1.00 95.44 299 ALA A C 1
ATOM 2372 O O . ALA A 1 299 ? -33.381 -6.793 37.765 1.00 95.44 299 ALA A O 1
ATOM 2373 N N . GLU A 1 300 ? -31.250 -6.595 37.074 1.00 95.38 300 GLU A N 1
ATOM 2374 C CA . GLU A 1 300 ? -30.811 -7.843 37.714 1.00 95.38 300 GLU A CA 1
ATOM 2375 C C . GLU A 1 300 ? -31.015 -7.804 39.233 1.00 95.38 300 GLU A C 1
ATOM 2377 O O . GLU A 1 300 ? -31.593 -8.723 39.813 1.00 95.38 300 GLU A O 1
ATOM 2382 N N . ALA A 1 301 ? -30.604 -6.709 39.878 1.00 93.88 301 ALA A N 1
ATOM 2383 C CA . ALA A 1 301 ? -30.724 -6.546 41.324 1.00 93.88 301 ALA A CA 1
ATOM 2384 C C . ALA A 1 301 ? -32.183 -6.505 41.815 1.00 93.88 301 ALA A C 1
ATOM 2386 O O . ALA A 1 301 ? -32.481 -7.033 42.885 1.00 93.88 301 ALA A O 1
ATOM 2387 N N . ILE A 1 302 ? -33.088 -5.879 41.055 1.00 93.94 302 ILE A N 1
ATOM 2388 C CA . ILE A 1 302 ? -34.507 -5.752 41.426 1.00 93.94 302 ILE A CA 1
ATOM 2389 C C . ILE A 1 302 ? -35.265 -7.063 41.176 1.00 93.94 302 ILE A C 1
ATOM 2391 O O . ILE A 1 302 ? -36.037 -7.506 42.025 1.00 93.94 302 ILE A O 1
ATOM 2395 N N . THR A 1 303 ? -35.044 -7.699 40.025 1.00 95.56 303 THR A N 1
ATOM 2396 C CA . THR A 1 303 ? -35.831 -8.868 39.591 1.00 95.56 303 THR A CA 1
ATOM 2397 C C . THR A 1 303 ? -35.259 -10.207 40.059 1.00 95.56 303 THR A C 1
ATOM 2399 O O . THR A 1 303 ? -35.977 -11.209 40.090 1.00 95.56 303 THR A O 1
ATOM 2402 N N . GLY A 1 304 ? -33.969 -10.251 40.402 1.00 95.19 304 GLY A N 1
ATOM 2403 C CA . GLY A 1 304 ? -33.237 -11.469 40.752 1.00 95.19 304 GLY A CA 1
ATOM 2404 C C . GLY A 1 304 ? -32.833 -12.340 39.556 1.00 95.19 304 GLY A C 1
ATOM 2405 O O . GLY A 1 304 ? -32.193 -13.374 39.752 1.00 95.19 304 GLY A O 1
ATOM 2406 N N . TYR A 1 305 ? -33.189 -11.956 38.327 1.00 96.12 305 TYR A N 1
ATOM 2407 C CA . TYR A 1 305 ? -32.716 -12.613 37.109 1.00 96.12 305 TYR A CA 1
ATOM 2408 C C . TYR A 1 305 ? -31.400 -12.001 36.646 1.00 96.12 305 TYR A C 1
ATOM 2410 O O . TYR A 1 305 ? -31.257 -10.787 36.623 1.00 96.12 305 TYR A O 1
ATOM 2418 N N . THR A 1 306 ? -30.449 -12.825 36.223 1.00 94.50 306 THR A N 1
ATOM 2419 C CA . THR A 1 306 ? -29.258 -12.338 35.517 1.00 94.50 306 THR A CA 1
ATOM 2420 C C . THR A 1 306 ? -29.526 -12.256 34.016 1.00 94.50 306 THR A C 1
ATOM 2422 O O . THR A 1 306 ? -30.357 -12.995 33.487 1.00 94.50 306 THR A O 1
ATOM 2425 N N . LYS A 1 307 ? -28.777 -11.426 33.288 1.00 90.75 307 LYS A N 1
ATOM 2426 C CA . LYS A 1 307 ? -28.827 -11.375 31.820 1.00 90.75 307 LYS A CA 1
ATOM 2427 C C . LYS A 1 307 ? -28.594 -12.760 31.199 1.00 90.75 307 LYS A C 1
ATOM 2429 O O . LYS A 1 307 ? -29.244 -13.109 30.220 1.00 90.75 307 LYS A O 1
ATOM 2434 N N . ALA A 1 308 ? -27.726 -13.573 31.806 1.00 91.88 308 ALA A N 1
ATOM 2435 C CA . ALA A 1 308 ? -27.482 -14.953 31.387 1.00 91.88 308 ALA A CA 1
ATOM 2436 C C . ALA A 1 308 ? -28.709 -15.866 31.588 1.00 91.88 308 ALA A C 1
ATOM 2438 O O . ALA A 1 308 ? -28.986 -16.703 30.733 1.00 91.88 308 ALA A O 1
ATOM 2439 N N . ASP A 1 309 ? -29.486 -15.683 32.665 1.00 92.62 309 ASP A N 1
ATOM 2440 C CA . ASP A 1 309 ? -30.737 -16.432 32.882 1.00 92.62 309 ASP A CA 1
ATOM 2441 C C . ASP A 1 309 ? -31.797 -16.133 31.809 1.00 92.62 309 ASP A C 1
ATOM 2443 O O . ASP A 1 309 ? -32.705 -16.945 31.600 1.00 92.62 309 ASP A O 1
ATOM 2447 N N . LEU A 1 310 ? -31.718 -14.954 31.187 1.00 92.38 310 LEU A N 1
ATOM 2448 C CA . LEU A 1 310 ? -32.716 -14.399 30.272 1.00 92.38 310 LEU A CA 1
ATOM 2449 C C . LEU A 1 310 ? -32.302 -14.470 28.798 1.00 92.38 310 LEU A C 1
ATOM 2451 O O . LEU A 1 310 ? -33.079 -14.083 27.928 1.00 92.38 310 LEU A O 1
ATOM 2455 N N . GLN A 1 311 ? -31.108 -14.983 28.497 1.00 88.31 311 GLN A N 1
ATOM 2456 C CA . GLN A 1 311 ? -30.612 -15.046 27.128 1.00 88.31 311 GLN A CA 1
ATOM 2457 C C . GLN A 1 311 ? -31.534 -15.897 26.240 1.00 88.31 311 GLN A C 1
ATOM 2459 O O . GLN A 1 311 ? -31.790 -17.066 26.528 1.00 88.31 311 GLN A O 1
ATOM 2464 N N . GLY A 1 312 ? -32.040 -15.291 25.161 1.00 85.44 312 GLY A N 1
ATOM 2465 C CA . GLY A 1 312 ? -32.973 -15.928 24.225 1.00 85.44 312 GLY A CA 1
ATOM 2466 C C . GLY A 1 312 ? -34.394 -16.124 24.764 1.00 85.44 312 GLY A C 1
ATOM 2467 O O . GLY A 1 312 ? -35.191 -16.788 24.108 1.00 85.44 312 GLY A O 1
ATOM 2468 N N . LYS A 1 313 ? -34.723 -15.577 25.941 1.00 92.12 313 LYS A N 1
ATOM 2469 C CA . LYS A 1 313 ? -36.067 -15.662 26.520 1.00 92.12 313 LYS A CA 1
ATOM 2470 C C . LYS A 1 313 ? -36.899 -14.434 26.185 1.00 92.12 313 LYS A C 1
ATOM 2472 O O . LYS A 1 313 ? -36.383 -13.325 26.033 1.00 92.12 313 LYS A O 1
ATOM 2477 N N . ASN A 1 314 ? -38.208 -14.645 26.122 1.00 94.31 314 ASN A N 1
ATOM 2478 C CA . ASN A 1 314 ? -39.175 -13.587 25.903 1.00 94.31 314 ASN A CA 1
ATOM 2479 C C . ASN A 1 314 ? -39.602 -12.946 27.233 1.00 94.31 314 ASN A C 1
ATOM 2481 O O . ASN A 1 314 ? -39.887 -13.639 28.215 1.00 94.31 314 ASN A O 1
ATOM 2485 N N . TRP A 1 315 ? -39.694 -11.617 27.262 1.00 95.56 315 TRP A N 1
ATOM 2486 C CA . TRP A 1 315 ? -40.153 -10.855 28.424 1.00 95.56 315 TRP A CA 1
ATOM 2487 C C . TRP A 1 315 ? -41.523 -11.318 28.929 1.00 95.56 315 TRP A C 1
ATOM 2489 O O . TRP A 1 315 ? -41.717 -11.508 30.135 1.00 95.56 315 TRP A O 1
ATOM 2499 N N . PHE A 1 316 ? -42.445 -11.567 27.997 1.00 94.94 316 PHE A N 1
ATOM 2500 C CA . PHE A 1 316 ? -43.834 -11.928 28.277 1.00 94.94 316 PHE A CA 1
ATOM 2501 C C . PHE A 1 316 ? -44.032 -13.412 28.602 1.00 94.94 316 PHE A C 1
ATOM 2503 O O . PHE A 1 316 ? -45.161 -13.863 28.750 1.00 94.94 316 PHE A O 1
ATOM 2510 N N . GLU A 1 317 ? -42.954 -14.182 28.713 1.00 93.06 317 GLU A N 1
ATOM 2511 C CA . GLU A 1 317 ? -42.982 -15.568 29.196 1.00 93.06 317 GLU A CA 1
ATOM 2512 C C . GLU A 1 317 ? -42.395 -15.683 30.605 1.00 93.06 317 GLU A C 1
ATOM 2514 O O . GLU A 1 317 ? -42.750 -16.589 31.356 1.00 93.06 317 GLU A O 1
ATOM 2519 N N . VAL A 1 318 ? -41.495 -14.766 30.974 1.00 94.00 318 VAL A N 1
ATOM 2520 C CA . VAL A 1 318 ? -40.707 -14.866 32.207 1.00 94.00 318 VAL A CA 1
ATOM 2521 C C . VAL A 1 318 ? -41.112 -13.806 33.225 1.00 94.00 318 VAL A C 1
ATOM 2523 O O . VAL A 1 318 ? -41.586 -14.149 34.305 1.00 94.00 318 VAL A O 1
ATOM 2526 N N . LEU A 1 319 ? -40.930 -12.523 32.896 1.00 95.94 319 LEU A N 1
ATOM 2527 C CA . LEU A 1 319 ? -41.144 -11.426 33.846 1.00 95.94 319 LEU A CA 1
ATOM 2528 C C . LEU A 1 319 ? -42.577 -10.897 33.801 1.00 95.94 319 LEU A C 1
ATOM 2530 O O . LEU A 1 319 ? -43.096 -10.469 34.828 1.00 95.94 319 LEU A O 1
ATOM 2534 N N . ALA A 1 320 ? -43.246 -10.970 32.651 1.00 95.31 320 ALA A N 1
ATOM 2535 C CA . ALA A 1 320 ? -44.664 -10.643 32.533 1.00 95.31 320 ALA A CA 1
ATOM 2536 C C . ALA A 1 320 ? -45.451 -11.753 31.801 1.00 95.31 320 ALA A C 1
ATOM 2538 O O . ALA A 1 320 ? -45.935 -11.507 30.697 1.00 95.31 320 ALA A O 1
ATOM 2539 N N . PRO A 1 321 ? -45.585 -12.964 32.387 1.00 94.69 321 PRO A N 1
ATOM 2540 C CA . PRO A 1 321 ? -46.242 -14.103 31.741 1.00 94.69 321 PRO A CA 1
ATOM 2541 C C . PRO A 1 321 ? -47.653 -13.771 31.242 1.00 94.69 321 PRO A C 1
ATOM 2543 O O . PRO A 1 321 ? -48.475 -13.275 32.019 1.00 94.69 321 PRO A O 1
ATOM 2546 N N . ARG A 1 322 ? -47.951 -14.075 29.973 1.00 92.94 322 ARG A N 1
ATOM 2547 C CA . ARG A 1 322 ? -49.231 -13.735 29.312 1.00 92.94 322 ARG A CA 1
ATOM 2548 C C . ARG A 1 322 ? -50.449 -14.292 30.042 1.00 92.94 322 ARG A C 1
ATOM 2550 O O . ARG A 1 322 ? -51.471 -13.619 30.124 1.00 92.94 322 ARG A O 1
ATOM 2557 N N . GLU A 1 323 ? -50.339 -15.497 30.597 1.00 90.88 323 GLU A N 1
ATOM 2558 C CA . GLU A 1 323 ? -51.424 -16.150 31.335 1.00 90.88 323 GLU A CA 1
ATOM 2559 C C . GLU A 1 323 ? -51.745 -15.422 32.643 1.00 90.88 323 GLU A C 1
ATOM 2561 O O . GLU A 1 323 ? -52.888 -15.436 33.098 1.00 90.88 323 GLU A O 1
ATOM 2566 N N . ARG A 1 324 ? -50.737 -14.790 33.254 1.00 93.06 324 ARG A N 1
ATOM 2567 C CA . ARG A 1 324 ? -50.879 -14.068 34.522 1.00 93.06 324 ARG A CA 1
ATOM 2568 C C . ARG A 1 324 ? -51.231 -12.597 34.312 1.00 93.06 324 ARG A C 1
ATOM 2570 O O . ARG A 1 324 ? -51.980 -12.046 35.113 1.00 93.06 324 ARG A O 1
ATOM 2577 N N . TYR A 1 325 ? -50.717 -11.977 33.249 1.00 94.31 325 TYR A N 1
ATOM 2578 C CA . TYR A 1 325 ? -50.889 -10.553 32.953 1.00 94.31 325 TYR A CA 1
ATOM 2579 C C . TYR A 1 325 ? -51.352 -10.318 31.498 1.00 94.31 325 TYR A C 1
ATOM 2581 O O . TYR A 1 325 ? -50.610 -9.749 30.689 1.00 94.31 325 TYR A O 1
ATOM 2589 N N . PRO A 1 326 ? -52.584 -10.726 31.140 1.00 93.06 326 PRO A N 1
ATOM 2590 C CA . PRO A 1 326 ? -53.086 -10.635 29.765 1.00 93.06 326 PRO A CA 1
ATOM 2591 C C . PRO A 1 326 ? -53.191 -9.192 29.246 1.00 93.06 326 PRO A C 1
ATOM 2593 O O . PRO A 1 326 ? -53.003 -8.958 28.052 1.00 93.06 326 PRO A O 1
ATOM 2596 N N . ASP A 1 327 ? -53.426 -8.219 30.131 1.00 90.81 327 ASP A N 1
ATOM 2597 C CA . ASP A 1 327 ? -53.520 -6.798 29.767 1.00 90.81 327 ASP A CA 1
ATOM 2598 C C . ASP A 1 327 ? -52.171 -6.236 29.295 1.00 90.81 327 ASP A C 1
ATOM 2600 O O . ASP A 1 327 ? -52.103 -5.467 28.338 1.00 90.81 327 ASP A O 1
ATOM 2604 N N . VAL A 1 328 ? -51.077 -6.668 29.931 1.00 91.69 328 VAL A N 1
ATOM 2605 C CA . VAL A 1 328 ? -49.708 -6.269 29.568 1.00 91.69 328 VAL A CA 1
ATOM 2606 C C . VAL A 1 328 ? -49.350 -6.815 28.187 1.00 91.69 328 VAL A C 1
ATOM 2608 O O . VAL A 1 328 ? -48.763 -6.108 27.368 1.00 91.69 328 VAL A O 1
ATOM 2611 N N . TRP A 1 329 ? -49.752 -8.057 27.905 1.00 92.06 329 TRP A N 1
ATOM 2612 C CA . TRP A 1 329 ? -49.588 -8.661 26.586 1.00 92.06 329 TRP A CA 1
ATOM 2613 C C . TRP A 1 329 ? -50.405 -7.934 25.510 1.00 92.06 329 TRP A C 1
ATOM 2615 O O . TRP A 1 329 ? -49.885 -7.682 24.427 1.00 92.06 329 TRP A O 1
ATOM 2625 N N . HIS A 1 330 ? -51.645 -7.535 25.810 1.00 90.25 330 HIS A N 1
ATOM 2626 C CA . HIS A 1 330 ? -52.482 -6.778 24.871 1.00 90.25 330 HIS A CA 1
ATOM 2627 C C . HIS A 1 330 ? -51.840 -5.453 24.450 1.00 90.25 330 HIS A C 1
ATOM 2629 O O . HIS A 1 330 ? -51.835 -5.123 23.266 1.00 90.25 330 HIS A O 1
ATOM 2635 N N . VAL A 1 331 ? -51.246 -4.721 25.398 1.00 90.00 331 VAL A N 1
ATOM 2636 C CA . VAL A 1 331 ? -50.516 -3.478 25.101 1.00 90.00 331 VAL A CA 1
ATOM 2637 C C . VAL A 1 331 ? -49.342 -3.736 24.154 1.00 90.00 331 VAL A C 1
ATOM 2639 O O . VAL A 1 331 ? -49.120 -2.968 23.218 1.00 90.00 331 VAL A O 1
ATOM 2642 N N . PHE A 1 332 ? -48.602 -4.825 24.361 1.00 89.81 332 PHE A N 1
ATOM 2643 C CA . PHE A 1 332 ? -47.497 -5.188 23.477 1.00 89.81 332 PHE A CA 1
ATOM 2644 C C . PHE A 1 332 ? -47.967 -5.657 22.091 1.00 89.81 332 PHE A C 1
ATOM 2646 O O . PHE A 1 332 ? -47.355 -5.302 21.085 1.00 89.81 332 PHE A O 1
ATOM 2653 N N . GLU A 1 333 ? -49.076 -6.395 22.002 1.00 88.62 333 GLU A N 1
ATOM 2654 C CA . GLU A 1 333 ? -49.690 -6.748 20.716 1.00 88.62 333 GLU A CA 1
ATOM 2655 C C . GLU A 1 333 ? -50.145 -5.511 19.932 1.00 88.62 333 GLU A C 1
ATOM 2657 O O . GLU A 1 333 ? -49.973 -5.456 18.712 1.00 88.62 333 GLU A O 1
ATOM 2662 N N . ASP A 1 334 ? -50.717 -4.516 20.611 1.00 87.06 334 ASP A N 1
ATOM 2663 C CA . ASP A 1 334 ? -51.102 -3.249 19.989 1.00 87.06 334 ASP A CA 1
ATOM 2664 C C . ASP A 1 334 ? -49.879 -2.499 19.452 1.00 87.06 334 ASP A C 1
ATOM 2666 O O . ASP A 1 334 ? -49.928 -1.964 18.340 1.00 87.06 334 ASP A O 1
ATOM 2670 N N . TYR A 1 335 ? -48.759 -2.523 20.179 1.00 85.50 335 TYR A N 1
ATOM 2671 C CA . TYR A 1 335 ? -47.480 -2.036 19.669 1.00 85.50 335 TYR A CA 1
ATOM 2672 C C . TYR A 1 335 ? -47.044 -2.800 18.408 1.00 85.50 335 TYR A C 1
ATOM 2674 O O . TYR A 1 335 ? -46.796 -2.168 17.382 1.00 85.50 335 TYR A O 1
ATOM 2682 N N . GLN A 1 336 ? -47.033 -4.136 18.426 1.00 83.69 336 GLN A N 1
ATOM 2683 C CA . GLN A 1 336 ? -46.628 -4.941 17.265 1.00 83.69 336 GLN A CA 1
ATOM 2684 C C . GLN A 1 336 ? -47.497 -4.687 16.023 1.00 83.69 336 GLN A C 1
ATOM 2686 O O . GLN A 1 336 ? -46.991 -4.653 14.903 1.00 83.69 336 GLN A O 1
ATOM 2691 N N . LYS A 1 337 ? -48.815 -4.534 16.203 1.00 84.19 337 LYS A N 1
ATOM 2692 C CA . LYS A 1 337 ? -49.774 -4.401 15.093 1.00 84.19 337 LYS A CA 1
ATOM 2693 C C . LYS A 1 337 ? -49.909 -2.970 14.586 1.00 84.19 337 LYS A C 1
ATOM 2695 O O . LYS A 1 337 ? -50.157 -2.765 13.400 1.00 84.19 337 LYS A O 1
ATOM 2700 N N . ARG A 1 338 ? -49.841 -1.986 15.486 1.00 81.12 338 ARG A N 1
ATOM 2701 C CA . ARG A 1 338 ? -50.216 -0.588 15.206 1.00 81.12 338 ARG A CA 1
ATOM 2702 C C . ARG A 1 338 ? -49.055 0.389 15.368 1.00 81.12 338 ARG A C 1
ATOM 2704 O O . ARG A 1 338 ? -49.228 1.554 15.028 1.00 81.12 338 ARG A O 1
ATOM 2711 N N . GLY A 1 339 ? -47.913 -0.060 15.889 1.00 76.94 339 GLY A N 1
ATOM 2712 C CA . GLY A 1 339 ? -46.746 0.780 16.162 1.00 76.94 339 GLY A CA 1
ATOM 2713 C C . GLY A 1 339 ? -46.966 1.784 17.295 1.00 76.94 339 GLY A C 1
ATOM 2714 O O . GLY A 1 339 ? -46.271 2.787 17.352 1.00 76.94 339 GLY A O 1
ATOM 2715 N N . ILE A 1 340 ? -47.955 1.571 18.171 1.00 77.12 340 ILE A N 1
ATOM 2716 C CA . ILE A 1 340 ? -48.273 2.516 19.250 1.00 77.12 340 ILE A CA 1
ATOM 2717 C C . ILE A 1 340 ? -47.522 2.099 20.515 1.00 77.12 340 ILE A C 1
ATOM 2719 O O . ILE A 1 340 ? -47.919 1.147 21.183 1.00 77.12 340 ILE A O 1
ATOM 2723 N N . VAL A 1 341 ? -46.462 2.828 20.872 1.00 81.31 341 VAL A N 1
ATOM 2724 C CA . VAL A 1 341 ? -45.774 2.655 22.161 1.00 81.31 341 VAL A CA 1
ATOM 2725 C C . VAL A 1 341 ? -46.420 3.540 23.223 1.00 81.31 341 VAL A C 1
ATOM 2727 O O . VAL A 1 341 ? -46.435 4.768 23.111 1.00 81.31 341 VAL A O 1
ATOM 2730 N N . LEU A 1 342 ? -46.923 2.930 24.301 1.00 84.06 342 LEU A N 1
ATOM 2731 C CA . LEU A 1 342 ? -47.348 3.684 25.481 1.00 84.06 342 LEU A CA 1
ATOM 2732 C C . LEU A 1 342 ? -46.122 4.236 26.206 1.00 84.06 342 LEU A C 1
ATOM 2734 O O . LEU A 1 342 ? -45.375 3.483 26.832 1.00 84.06 342 LEU A O 1
ATOM 2738 N N . GLN A 1 343 ? -45.947 5.559 26.152 1.00 88.06 343 GLN A N 1
ATOM 2739 C CA . GLN A 1 343 ? -44.816 6.235 26.793 1.00 88.06 343 GLN A CA 1
ATOM 2740 C C . GLN A 1 343 ? -44.764 6.007 28.301 1.00 88.06 343 GLN A C 1
ATOM 2742 O O . GLN A 1 343 ? -43.674 5.928 28.852 1.00 88.06 343 GLN A O 1
ATOM 2747 N N . GLN A 1 344 ? -45.916 5.900 28.963 1.00 92.88 344 GLN A N 1
ATOM 2748 C CA . GLN A 1 344 ? -46.010 5.593 30.385 1.00 92.88 344 GLN A CA 1
ATOM 2749 C C . GLN A 1 344 ? -46.947 4.416 30.592 1.00 92.88 344 GLN A C 1
ATOM 2751 O O . GLN A 1 344 ? -48.069 4.411 30.081 1.00 92.88 344 GLN A O 1
ATOM 2756 N N . PHE A 1 345 ? -46.485 3.428 31.348 1.00 93.75 345 PHE A N 1
ATOM 2757 C CA . PHE A 1 345 ? -47.276 2.248 31.658 1.00 93.75 345 PHE A CA 1
ATOM 2758 C C . PHE A 1 345 ? -46.875 1.695 33.021 1.00 93.75 345 PHE A C 1
ATOM 2760 O O . PHE A 1 345 ? -45.692 1.577 33.318 1.00 93.75 345 PHE A O 1
ATOM 2767 N N . GLU A 1 346 ? -47.845 1.373 33.870 1.00 95.06 346 GLU A N 1
ATOM 2768 C CA . GLU A 1 346 ? -47.586 0.744 35.164 1.00 95.06 346 GLU A CA 1
ATOM 2769 C C . GLU A 1 346 ? -48.121 -0.683 35.121 1.00 95.06 346 GLU A C 1
ATOM 2771 O O . GLU A 1 346 ? -49.307 -0.887 34.863 1.00 95.06 346 GLU A O 1
ATOM 2776 N N . ASN A 1 347 ? -47.272 -1.670 35.398 1.00 95.12 347 ASN A N 1
ATOM 2777 C CA . ASN A 1 347 ? -47.716 -3.055 35.473 1.00 95.12 347 ASN A CA 1
ATOM 2778 C C . ASN A 1 347 ? -46.918 -3.876 36.488 1.00 95.12 347 ASN A C 1
ATOM 2780 O O . ASN A 1 347 ? -45.752 -3.569 36.760 1.00 95.12 347 ASN A O 1
ATOM 2784 N N . PRO A 1 348 ? -47.529 -4.938 37.035 1.00 95.25 348 PRO A N 1
ATOM 2785 C CA . PRO A 1 348 ? -46.806 -5.919 37.822 1.00 95.25 348 PRO A CA 1
ATOM 2786 C C . PRO A 1 348 ? -45.834 -6.723 36.951 1.00 95.25 348 PRO A C 1
ATOM 2788 O O . PRO A 1 348 ? -46.127 -7.041 35.794 1.00 95.25 348 PRO A O 1
ATOM 2791 N N . ILE A 1 349 ? -44.693 -7.082 37.532 1.00 96.31 349 ILE A N 1
ATOM 2792 C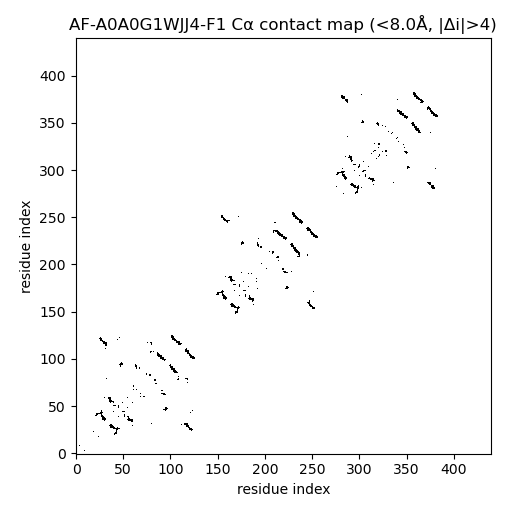 CA . ILE A 1 349 ? -43.757 -8.078 37.007 1.00 96.31 349 ILE A CA 1
ATOM 2793 C C . ILE A 1 349 ? -43.496 -9.156 38.056 1.00 96.31 349 ILE A C 1
ATOM 2795 O O . ILE A 1 349 ? -43.623 -8.917 39.258 1.00 96.31 349 ILE A O 1
ATOM 2799 N N . LEU A 1 350 ? -43.101 -10.339 37.597 1.00 96.25 350 LEU A N 1
ATOM 2800 C CA . LEU A 1 350 ? -42.723 -11.476 38.420 1.00 96.25 350 LEU A CA 1
ATOM 2801 C C . LEU A 1 350 ? -41.196 -11.558 38.549 1.00 96.25 350 LEU A C 1
ATOM 2803 O O . LEU A 1 350 ? -40.472 -11.596 37.554 1.00 96.25 350 LEU A O 1
ATOM 2807 N N . THR A 1 351 ? -40.704 -11.593 39.782 1.00 96.06 351 THR A N 1
ATOM 2808 C CA . THR A 1 351 ? -39.286 -11.829 40.086 1.00 96.06 351 THR A CA 1
ATOM 2809 C C . THR A 1 351 ? -38.948 -13.319 40.088 1.00 96.06 351 THR A C 1
ATOM 2811 O O . THR A 1 351 ? -39.823 -14.183 40.178 1.00 96.06 351 THR A O 1
ATOM 2814 N N . LYS A 1 352 ? -37.648 -13.639 40.073 1.00 94.75 352 LYS A N 1
ATOM 2815 C CA . LYS A 1 352 ? -37.151 -15.027 40.094 1.00 94.75 352 LYS A CA 1
ATOM 2816 C C . LYS A 1 352 ? -37.573 -15.809 41.342 1.00 94.75 352 LYS A C 1
ATOM 2818 O O . LYS A 1 352 ? -37.738 -17.022 41.278 1.00 94.75 352 LYS A O 1
ATOM 2823 N N . ASP A 1 353 ? -37.748 -15.120 42.468 1.00 93.88 353 ASP A N 1
ATOM 2824 C CA . ASP A 1 353 ? -38.217 -15.691 43.738 1.00 93.88 353 ASP A CA 1
ATOM 2825 C C . ASP A 1 353 ? -39.754 -15.706 43.878 1.00 93.88 353 ASP A C 1
ATOM 2827 O O . ASP A 1 353 ? -40.274 -16.105 44.919 1.00 93.88 353 ASP A O 1
ATOM 2831 N N . GLY A 1 354 ? -40.489 -15.306 42.833 1.00 91.44 354 GLY A N 1
ATOM 2832 C CA . GLY A 1 354 ? -41.950 -15.374 42.766 1.00 91.44 354 GLY A CA 1
ATOM 2833 C C . GLY A 1 354 ? -42.692 -14.181 43.375 1.00 91.44 354 GLY A C 1
ATOM 2834 O O . GLY A 1 354 ? -43.924 -14.205 43.429 1.00 91.44 354 GLY A O 1
ATOM 2835 N N . ARG A 1 355 ? -41.983 -13.137 43.822 1.00 93.69 355 ARG A N 1
ATOM 2836 C CA . ARG A 1 355 ? -42.601 -11.877 44.258 1.00 93.69 355 ARG A CA 1
ATOM 2837 C C . ARG A 1 355 ? -43.157 -11.105 43.065 1.00 93.69 355 ARG A C 1
ATOM 2839 O O . ARG A 1 355 ? -42.650 -11.171 41.949 1.00 93.69 355 ARG A O 1
ATOM 2846 N N . GLU A 1 356 ? -44.204 -10.341 43.336 1.00 94.88 356 GLU A N 1
ATOM 2847 C CA . GLU A 1 356 ? -44.796 -9.427 42.370 1.00 94.88 356 GLU A CA 1
ATOM 2848 C C . GLU A 1 356 ? -44.359 -7.999 42.698 1.00 94.88 356 GLU A C 1
ATOM 2850 O O . GLU A 1 356 ? -44.538 -7.539 43.830 1.00 94.88 356 GLU A O 1
ATOM 2855 N N . LEU A 1 357 ? -43.752 -7.322 41.723 1.00 95.75 357 LEU A N 1
ATOM 2856 C CA . LEU A 1 357 ? -43.305 -5.935 41.846 1.00 95.75 357 LEU A CA 1
ATOM 2857 C C . LEU A 1 357 ? -44.099 -5.055 40.893 1.00 95.75 357 LEU A C 1
ATOM 2859 O O . LEU A 1 357 ? -44.203 -5.366 39.711 1.00 95.75 357 LEU A O 1
ATOM 2863 N N . MET A 1 358 ? -44.618 -3.937 41.392 1.00 96.56 358 MET A N 1
ATOM 2864 C CA . MET A 1 358 ? -45.259 -2.924 40.558 1.00 96.56 358 MET A CA 1
ATOM 2865 C C . MET A 1 358 ? -44.194 -2.008 39.971 1.00 96.56 358 MET A C 1
ATOM 2867 O O . MET A 1 358 ? -43.552 -1.258 40.709 1.00 96.56 358 MET A O 1
ATOM 2871 N N . ILE A 1 359 ? -44.032 -2.041 38.650 1.00 97.00 359 ILE A N 1
ATOM 2872 C CA . ILE A 1 359 ? -43.055 -1.210 37.947 1.00 97.00 359 ILE A CA 1
ATOM 2873 C C . ILE A 1 359 ? -43.773 -0.110 37.175 1.00 97.00 359 ILE A C 1
ATOM 2875 O O . ILE A 1 359 ? -44.706 -0.377 36.419 1.00 97.00 359 ILE A O 1
ATOM 2879 N N . ALA A 1 360 ? -43.315 1.126 37.359 1.00 96.31 360 ALA A N 1
ATOM 2880 C CA . ALA A 1 360 ? -43.651 2.241 36.488 1.00 96.31 360 ALA A CA 1
ATOM 2881 C C . ALA A 1 360 ? -42.631 2.320 35.354 1.00 96.31 360 ALA A C 1
ATOM 2883 O O . ALA A 1 360 ? -41.442 2.543 35.598 1.00 96.31 360 ALA A O 1
ATOM 2884 N N . TRP A 1 361 ? -43.104 2.140 34.127 1.00 96.19 361 TRP A N 1
ATOM 2885 C CA . TRP A 1 361 ? -42.304 2.159 32.914 1.00 96.19 361 TRP A CA 1
ATOM 2886 C C . TRP A 1 361 ? -42.409 3.492 32.198 1.00 96.19 361 TRP A C 1
ATOM 2888 O O . TRP A 1 361 ? -43.501 4.034 32.023 1.00 96.19 361 TRP A O 1
ATOM 2898 N N . THR A 1 362 ? -41.265 3.976 31.729 1.00 95.69 362 THR A N 1
ATOM 2899 C CA . THR A 1 362 ? -41.185 4.964 30.655 1.00 95.69 362 THR A CA 1
ATOM 2900 C C . THR A 1 362 ? -40.631 4.278 29.415 1.00 95.69 362 THR A C 1
ATOM 2902 O O . THR A 1 362 ? -39.489 3.820 29.439 1.00 95.69 362 THR A O 1
ATOM 2905 N N . ASN A 1 363 ? -41.431 4.187 28.355 1.00 93.44 363 ASN A N 1
ATOM 2906 C CA . ASN A 1 363 ? -41.072 3.471 27.133 1.00 93.44 363 ASN A CA 1
ATOM 2907 C C . ASN A 1 363 ? -40.814 4.443 25.984 1.00 93.44 363 ASN A C 1
ATOM 2909 O O . ASN A 1 363 ? -41.443 5.496 25.869 1.00 93.44 363 ASN A O 1
ATOM 2913 N N . SER A 1 364 ? -39.892 4.078 25.107 1.00 91.19 364 SER A N 1
ATOM 2914 C CA . SER A 1 364 ? -39.618 4.792 23.864 1.00 91.19 364 SER A CA 1
ATOM 2915 C C . SER A 1 364 ? -39.326 3.802 22.746 1.00 91.19 364 SER A C 1
ATOM 2917 O O . SER A 1 364 ? -38.839 2.695 22.981 1.00 91.19 364 SER A O 1
ATOM 2919 N N . GLU A 1 365 ? -39.639 4.204 21.520 1.00 90.00 365 GLU A N 1
ATOM 2920 C CA . GLU A 1 365 ? -39.348 3.416 20.325 1.00 90.00 365 GLU A CA 1
ATOM 2921 C C . GLU A 1 365 ? -37.843 3.360 20.066 1.00 90.00 365 GLU A C 1
ATOM 2923 O O . GLU A 1 365 ? -37.145 4.376 20.130 1.00 90.00 365 GLU A O 1
ATOM 2928 N N . LEU A 1 366 ? -37.347 2.171 19.727 1.00 87.81 366 LEU A N 1
ATOM 2929 C CA . LEU A 1 366 ? -35.995 1.981 19.230 1.00 87.81 366 LEU A CA 1
ATOM 2930 C C . LEU A 1 366 ? -36.042 1.908 17.703 1.00 87.81 366 LEU A C 1
ATOM 2932 O O . LEU A 1 366 ? -36.545 0.941 17.129 1.00 87.81 366 LEU A O 1
ATOM 2936 N N . ASN A 1 367 ? -35.510 2.940 17.050 1.00 86.69 367 ASN A N 1
ATOM 2937 C CA . ASN A 1 367 ? -35.492 3.060 15.595 1.00 86.69 367 ASN A CA 1
ATOM 2938 C C . ASN A 1 367 ? -34.066 2.873 15.053 1.00 86.69 367 ASN A C 1
ATOM 2940 O O . ASN A 1 367 ? -33.141 3.563 15.481 1.00 86.69 367 ASN A O 1
ATOM 2944 N N . GLN A 1 368 ? -33.892 1.983 14.074 1.00 82.38 368 GLN A N 1
ATOM 2945 C CA . GLN A 1 368 ? -32.654 1.824 13.305 1.00 82.38 368 GLN A CA 1
ATOM 2946 C C . GLN A 1 368 ? -32.960 1.956 11.810 1.00 82.38 368 GLN A C 1
ATOM 2948 O O . GLN A 1 368 ? -33.852 1.298 11.285 1.00 82.38 368 GLN A O 1
ATOM 2953 N N . GLY A 1 369 ? -32.247 2.846 11.110 1.00 75.38 369 GLY A N 1
ATOM 2954 C CA . GLY A 1 369 ? -32.423 3.035 9.662 1.00 75.38 369 GLY A CA 1
ATOM 2955 C C . GLY A 1 369 ? -33.824 3.501 9.233 1.00 75.38 369 GLY A C 1
ATOM 2956 O O . GLY A 1 369 ? -34.231 3.241 8.106 1.00 75.38 369 GLY A O 1
ATOM 2957 N N . GLY A 1 370 ? -34.575 4.160 10.124 1.00 75.25 370 GLY A N 1
ATOM 2958 C CA . GLY A 1 370 ? -35.956 4.590 9.869 1.00 75.25 370 GLY A CA 1
ATOM 2959 C C . GLY A 1 370 ? -37.019 3.503 10.074 1.00 75.25 370 GLY A C 1
ATOM 2960 O O . GLY A 1 370 ? -38.189 3.765 9.814 1.00 75.25 370 GLY A O 1
ATOM 2961 N N . GLN A 1 371 ? -36.636 2.312 10.546 1.00 81.06 371 GLN A N 1
ATOM 2962 C CA . GLN A 1 371 ? -37.558 1.251 10.951 1.00 81.06 371 GLN A CA 1
ATOM 2963 C C . GLN A 1 371 ? -37.529 1.055 12.466 1.00 81.06 371 GLN A C 1
ATOM 2965 O O . GLN A 1 371 ? -36.465 1.090 13.088 1.00 81.06 371 GLN A O 1
ATOM 2970 N N . THR A 1 372 ? -38.700 0.817 13.050 1.00 82.69 372 THR A N 1
ATOM 2971 C CA . THR A 1 372 ? -38.833 0.439 14.458 1.00 82.69 372 THR A CA 1
ATOM 2972 C C . THR A 1 372 ? -38.416 -1.015 14.633 1.00 82.69 372 THR A C 1
ATOM 2974 O O . THR A 1 372 ? -39.014 -1.921 14.049 1.00 82.69 372 THR A O 1
ATOM 2977 N N . VAL A 1 373 ? -37.364 -1.229 15.418 1.00 87.50 373 VAL A N 1
ATOM 2978 C CA . VAL A 1 373 ? -36.762 -2.549 15.662 1.00 87.50 373 VAL A CA 1
ATOM 2979 C C . VAL A 1 373 ? -37.048 -3.081 17.069 1.00 87.50 373 VAL A C 1
ATOM 2981 O O . VAL A 1 373 ? -36.817 -4.260 17.330 1.00 87.50 373 VAL A O 1
ATOM 2984 N N . GLY A 1 374 ? -37.576 -2.235 17.958 1.00 90.88 374 GLY A N 1
ATOM 2985 C CA . GLY A 1 374 ? -37.966 -2.630 19.305 1.00 90.88 374 GLY A CA 1
ATOM 2986 C C . GLY A 1 374 ? -38.354 -1.452 20.198 1.00 90.88 374 GLY A C 1
ATOM 2987 O O . GLY A 1 374 ? -38.686 -0.360 19.721 1.00 90.88 374 GLY A O 1
ATOM 2988 N N . THR A 1 375 ? -38.261 -1.661 21.510 1.00 92.88 375 THR A N 1
ATOM 2989 C CA . THR A 1 375 ? -38.549 -0.659 22.545 1.00 92.88 375 THR A CA 1
ATOM 2990 C C . THR A 1 375 ? -37.438 -0.592 23.582 1.00 92.88 375 THR A C 1
ATOM 2992 O O . THR A 1 375 ? -36.950 -1.628 24.033 1.00 92.88 375 THR A O 1
ATOM 2995 N N . ILE A 1 376 ? -37.098 0.618 24.025 1.00 93.50 376 ILE A N 1
ATOM 2996 C CA . ILE A 1 376 ? -36.294 0.853 25.228 1.00 93.50 376 ILE A CA 1
ATOM 2997 C C . ILE A 1 376 ? -37.201 1.302 26.375 1.00 93.50 376 ILE A C 1
ATOM 2999 O O . ILE A 1 376 ? -38.019 2.211 26.218 1.00 93.50 376 ILE A O 1
ATOM 3003 N N . SER A 1 377 ? -37.045 0.665 27.530 1.00 95.00 377 SER A N 1
ATOM 3004 C CA . SER A 1 377 ? -37.933 0.811 28.679 1.00 95.00 377 SER A CA 1
ATOM 3005 C C . SER A 1 377 ? -37.139 1.072 29.955 1.00 95.00 377 SER A C 1
ATOM 3007 O O . SER A 1 377 ? -36.262 0.292 30.334 1.00 95.00 377 SER A O 1
ATOM 3009 N N . PHE A 1 378 ? -37.482 2.162 30.642 1.00 96.00 378 PHE A N 1
ATOM 3010 C CA . PHE A 1 378 ? -36.944 2.523 31.951 1.00 96.00 378 PHE A CA 1
ATOM 3011 C C . PHE A 1 378 ? -37.969 2.201 33.033 1.00 96.00 378 PHE A C 1
ATOM 3013 O O . PHE A 1 378 ? -39.045 2.795 33.052 1.00 96.00 378 PHE A O 1
ATOM 3020 N N . GLY A 1 379 ? -37.649 1.265 33.922 1.00 96.12 379 GLY A N 1
ATOM 3021 C CA . GLY A 1 379 ? -38.544 0.791 34.975 1.00 96.12 379 GLY A CA 1
ATOM 3022 C C . GLY A 1 379 ? -38.125 1.266 36.363 1.00 96.12 379 GLY A C 1
ATOM 3023 O O . GLY A 1 379 ? -36.972 1.090 36.764 1.00 96.12 379 GLY A O 1
ATOM 3024 N N . MET A 1 380 ? -39.063 1.822 37.125 1.00 95.06 380 MET A N 1
ATOM 3025 C CA . MET A 1 380 ? -38.890 2.114 38.551 1.00 95.06 380 MET A CA 1
ATOM 3026 C C . MET A 1 380 ? -39.832 1.261 39.392 1.00 95.06 380 MET A C 1
ATOM 3028 O O . MET A 1 380 ? -41.032 1.219 39.128 1.00 95.06 380 MET A O 1
ATOM 3032 N N . ASP A 1 381 ? -39.295 0.613 40.425 1.00 94.81 381 ASP A N 1
ATOM 3033 C CA . ASP A 1 381 ? -40.109 -0.098 41.409 1.00 94.81 381 ASP A CA 1
ATOM 3034 C C . ASP A 1 381 ? -40.890 0.906 42.267 1.00 94.81 381 ASP A C 1
ATOM 3036 O O . ASP A 1 381 ? -40.316 1.725 42.986 1.00 94.81 381 ASP A O 1
ATOM 3040 N N . ILE A 1 382 ? -42.216 0.844 42.161 1.00 94.19 382 ILE A N 1
ATOM 3041 C CA . ILE A 1 382 ? -43.165 1.683 42.894 1.00 94.19 382 ILE A CA 1
ATOM 3042 C C . ILE A 1 382 ? -44.040 0.855 43.843 1.00 94.19 382 ILE A C 1
ATOM 3044 O O . ILE A 1 382 ? -45.086 1.329 44.292 1.00 94.19 382 ILE A O 1
ATOM 3048 N N . THR A 1 383 ? -43.638 -0.378 44.162 1.00 92.75 383 THR A N 1
ATOM 3049 C CA . THR A 1 383 ? -44.423 -1.314 44.980 1.00 92.75 383 THR A CA 1
ATOM 3050 C C . THR A 1 383 ? -44.765 -0.725 46.347 1.00 92.75 383 THR A C 1
ATOM 3052 O O . THR A 1 383 ? -45.928 -0.734 46.753 1.00 92.75 383 THR A O 1
ATOM 3055 N N . ASP A 1 384 ? -43.785 -0.146 47.042 1.00 90.62 384 ASP A N 1
ATOM 3056 C CA . ASP A 1 384 ? -44.006 0.457 48.362 1.00 90.62 384 ASP A CA 1
ATOM 3057 C C . ASP A 1 384 ? -44.868 1.723 48.284 1.00 90.62 384 ASP A C 1
ATOM 3059 O O . ASP A 1 384 ? -45.731 1.949 49.140 1.00 90.62 384 ASP A O 1
ATOM 3063 N N . ARG A 1 385 ? -44.713 2.507 47.206 1.00 91.81 385 ARG A N 1
ATOM 3064 C CA . ARG A 1 385 ? -45.573 3.666 46.925 1.00 91.81 385 ARG A CA 1
ATOM 3065 C C . ARG A 1 385 ? -47.029 3.224 46.773 1.00 91.81 385 ARG A C 1
ATOM 3067 O O . ARG A 1 385 ? -47.895 3.757 47.460 1.00 91.81 385 ARG A O 1
ATOM 3074 N N . LYS A 1 386 ? -47.295 2.205 45.948 1.00 89.44 386 LYS A N 1
ATOM 3075 C CA . LYS A 1 386 ? -48.647 1.664 45.721 1.00 89.44 386 LYS A CA 1
ATOM 3076 C C . LYS A 1 386 ? -49.262 1.068 46.986 1.00 89.44 386 LYS A C 1
ATOM 3078 O O . LYS A 1 386 ? -50.443 1.289 47.243 1.00 89.44 386 LYS A O 1
ATOM 3083 N N . LYS A 1 387 ? -48.477 0.361 47.809 1.00 87.44 387 LYS A N 1
ATOM 3084 C CA . LYS A 1 387 ? -48.948 -0.145 49.112 1.00 87.44 387 LYS A CA 1
ATOM 3085 C C . LYS A 1 387 ? -49.373 0.997 50.033 1.00 87.44 387 LYS A C 1
ATOM 3087 O O . LYS A 1 387 ? -50.431 0.916 50.650 1.00 87.44 387 LYS A O 1
ATOM 3092 N N . THR A 1 388 ? -48.580 2.064 50.085 1.00 88.75 388 THR A N 1
ATOM 3093 C CA . THR A 1 388 ? -48.872 3.243 50.911 1.00 88.75 388 THR A CA 1
ATOM 3094 C C . THR A 1 388 ? -50.117 3.977 50.409 1.00 88.75 388 THR A C 1
ATOM 3096 O O . THR A 1 388 ? -50.992 4.314 51.201 1.00 88.75 388 THR A O 1
ATOM 3099 N N . GLU A 1 389 ? -50.253 4.169 49.094 1.00 89.69 389 GLU A N 1
ATOM 3100 C CA . GLU A 1 389 ? -51.445 4.765 48.472 1.00 89.69 389 GLU A CA 1
ATOM 3101 C C . GLU A 1 389 ? -52.715 3.955 48.774 1.00 89.69 389 GLU A C 1
ATOM 3103 O O . GLU A 1 389 ? -53.735 4.526 49.160 1.00 89.69 389 GLU A O 1
ATOM 3108 N N . ALA A 1 390 ? -52.653 2.624 48.670 1.00 87.75 390 ALA A N 1
ATOM 3109 C CA . ALA A 1 390 ? -53.781 1.746 48.977 1.00 87.75 390 ALA A CA 1
ATOM 3110 C C . ALA A 1 390 ? -54.171 1.785 50.466 1.00 87.75 390 ALA A C 1
ATOM 3112 O O . ALA A 1 390 ? -55.359 1.825 50.802 1.00 87.75 390 ALA A O 1
ATOM 3113 N N . GLN A 1 391 ? -53.183 1.820 51.368 1.00 88.56 391 GLN A N 1
ATOM 3114 C CA . GLN A 1 391 ? -53.419 1.987 52.805 1.00 88.56 391 GLN A CA 1
ATOM 3115 C C . GLN A 1 391 ? -54.074 3.336 53.106 1.00 88.56 391 GLN A C 1
ATOM 3117 O O . GLN A 1 391 ? -55.074 3.380 53.818 1.00 88.56 391 GLN A O 1
ATOM 3122 N N . LEU A 1 392 ? -53.568 4.427 52.522 1.00 89.56 392 LEU A N 1
ATOM 3123 C CA . LEU A 1 392 ? -54.157 5.758 52.672 1.00 89.56 392 LEU A CA 1
ATOM 3124 C C . LEU A 1 392 ? -55.592 5.810 52.149 1.00 89.56 392 LEU A C 1
ATOM 3126 O O . LEU A 1 392 ? -56.454 6.393 52.803 1.00 89.56 392 LEU A O 1
ATOM 3130 N N . LEU A 1 393 ? -55.868 5.182 51.004 1.00 89.81 393 LEU A N 1
ATOM 3131 C CA . LEU A 1 393 ? -57.218 5.115 50.451 1.00 89.81 393 LEU A CA 1
ATOM 3132 C C . LEU A 1 393 ? -58.168 4.376 51.402 1.00 89.81 393 LEU A C 1
ATOM 3134 O O . LEU A 1 393 ? -59.273 4.854 51.656 1.00 89.81 393 LEU A O 1
ATOM 3138 N N . THR A 1 394 ? -57.715 3.256 51.967 1.00 89.38 394 THR A N 1
ATOM 3139 C CA . THR A 1 394 ? -58.481 2.465 52.941 1.00 89.38 394 THR A CA 1
ATOM 3140 C C . THR A 1 394 ? -58.766 3.280 54.202 1.00 89.38 394 THR A C 1
ATOM 3142 O O . THR A 1 394 ? -59.923 3.418 54.594 1.00 89.38 394 THR A O 1
ATOM 3145 N N . ILE A 1 395 ? -57.740 3.913 54.782 1.00 89.19 395 ILE A N 1
ATOM 3146 C CA . ILE A 1 395 ? -57.873 4.780 55.964 1.00 89.19 395 ILE A CA 1
ATOM 3147 C C . ILE A 1 395 ? -58.847 5.930 55.687 1.00 89.19 395 ILE A C 1
ATOM 3149 O O . ILE A 1 395 ? -59.692 6.247 56.521 1.00 89.19 395 ILE A O 1
ATOM 3153 N N . ASN A 1 396 ? -58.768 6.555 54.510 1.00 89.25 396 ASN A N 1
ATOM 3154 C CA . ASN A 1 396 ? -59.649 7.664 54.154 1.00 89.25 396 ASN A CA 1
ATOM 3155 C C . ASN A 1 396 ? -61.110 7.200 53.988 1.00 89.25 396 ASN A C 1
ATOM 3157 O O . ASN A 1 396 ? -62.031 7.883 54.435 1.00 89.25 396 ASN A O 1
ATOM 3161 N N . GLN A 1 397 ? -61.339 6.012 53.416 1.00 90.25 397 GLN A N 1
ATOM 3162 C CA . GLN A 1 397 ? -62.673 5.405 53.340 1.00 90.25 397 GLN A CA 1
ATOM 3163 C C . GLN A 1 397 ? -63.243 5.070 54.728 1.00 90.25 397 GLN A C 1
ATOM 3165 O O . GLN A 1 397 ? -64.423 5.323 54.982 1.00 90.25 397 GLN A O 1
ATOM 3170 N N . GLU A 1 398 ? -62.426 4.541 55.642 1.00 89.75 398 GLU A N 1
ATOM 3171 C CA . GLU A 1 398 ? -62.833 4.283 57.029 1.00 89.75 398 GLU A CA 1
ATOM 3172 C C . GLU A 1 398 ? -63.159 5.578 57.778 1.00 89.75 398 GLU A C 1
ATOM 3174 O O . GLU A 1 398 ? -64.182 5.658 58.463 1.00 89.75 398 GLU A O 1
ATOM 3179 N N . LEU A 1 399 ? -62.342 6.618 57.595 1.00 89.50 399 LEU A N 1
ATOM 3180 C CA . LEU A 1 399 ? -62.561 7.925 58.204 1.00 89.50 399 LEU A CA 1
ATOM 3181 C C . LEU A 1 399 ? -63.864 8.569 57.709 1.00 89.50 399 LEU A C 1
ATOM 3183 O O . LEU A 1 399 ? -64.612 9.122 58.518 1.00 89.50 399 LEU A O 1
ATOM 3187 N N . GLN A 1 400 ? -64.174 8.460 56.411 1.00 89.12 400 GLN A N 1
ATOM 3188 C CA . GLN A 1 400 ? -65.455 8.922 55.864 1.00 89.12 400 GLN A CA 1
ATOM 3189 C C . GLN A 1 400 ? -66.639 8.167 56.478 1.00 89.12 400 GLN A C 1
ATOM 3191 O O . GLN A 1 400 ? -67.567 8.799 56.977 1.00 89.12 400 GLN A O 1
ATOM 3196 N N . ARG A 1 401 ? -66.576 6.830 56.562 1.00 87.56 401 ARG A N 1
ATOM 3197 C C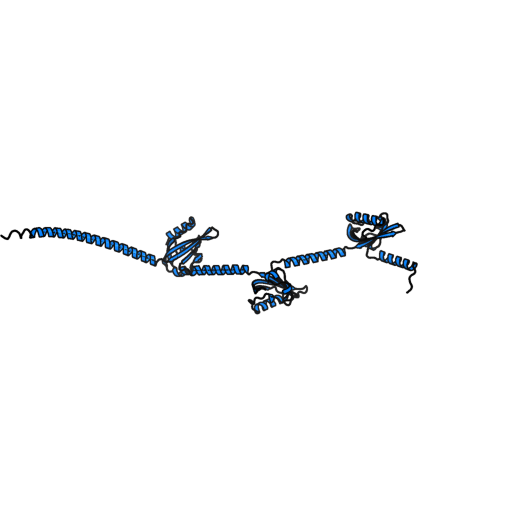A . ARG A 1 401 ? -67.633 6.034 57.216 1.00 87.56 401 ARG A CA 1
ATOM 3198 C C . ARG A 1 401 ? -67.828 6.412 58.685 1.00 87.56 401 ARG A C 1
ATOM 3200 O O . ARG A 1 401 ? -68.963 6.488 59.154 1.00 87.56 401 ARG A O 1
ATOM 3207 N N . PHE A 1 402 ? -66.742 6.651 59.420 1.00 88.62 402 PHE A N 1
ATOM 3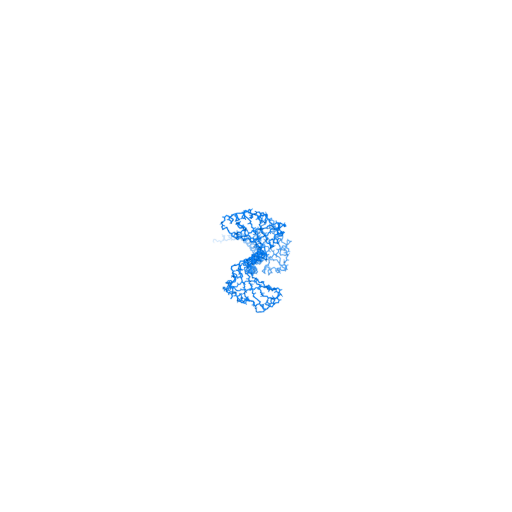208 C CA . PHE A 1 402 ? -66.814 7.088 60.815 1.00 88.62 402 PHE A CA 1
ATOM 3209 C C . PHE A 1 402 ? -67.466 8.470 60.944 1.00 88.62 402 PHE A C 1
ATOM 3211 O O . PHE A 1 402 ? -68.317 8.675 61.814 1.00 88.62 402 PHE A O 1
ATOM 3218 N N . LYS A 1 403 ? -67.106 9.405 60.057 1.00 86.00 403 LYS A N 1
ATOM 3219 C CA . LYS A 1 403 ? -67.692 10.746 60.012 1.00 86.00 403 LYS A CA 1
ATOM 3220 C C . LYS A 1 403 ? -69.201 10.690 59.758 1.00 86.00 403 LYS A C 1
ATOM 3222 O O . LYS A 1 403 ? -69.950 11.320 60.502 1.00 86.00 403 LYS A O 1
ATOM 3227 N N . ASP A 1 404 ? -69.646 9.892 58.790 1.00 87.56 404 ASP A N 1
ATOM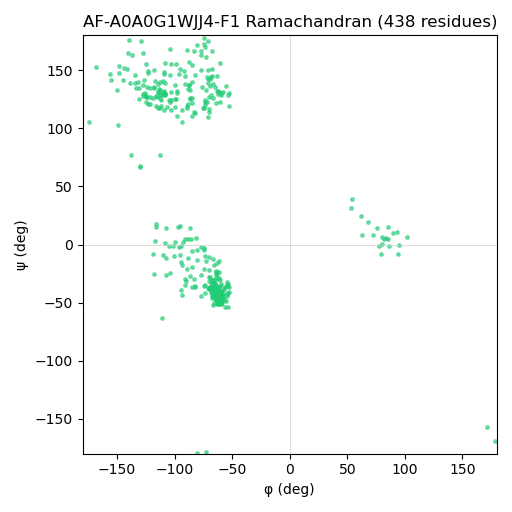 3228 C CA . ASP A 1 404 ? -71.071 9.723 58.479 1.00 87.56 404 ASP A CA 1
ATOM 3229 C C . ASP A 1 404 ? -71.853 9.134 59.667 1.00 87.56 404 ASP A C 1
ATOM 3231 O O . ASP A 1 404 ? -72.949 9.596 59.997 1.00 87.56 404 ASP A O 1
ATOM 3235 N N . LEU A 1 405 ? -71.264 8.165 60.381 1.00 88.06 405 LEU A N 1
ATOM 3236 C CA . LEU A 1 405 ? -71.859 7.579 61.587 1.00 88.06 405 LEU A CA 1
ATOM 3237 C C . LEU A 1 405 ? -71.995 8.603 62.730 1.00 88.06 405 LEU A C 1
ATOM 3239 O O . LEU A 1 405 ? -73.008 8.623 63.433 1.00 88.06 405 LEU A O 1
ATOM 3243 N N . MET A 1 406 ? -70.979 9.448 62.926 1.00 84.38 406 MET A N 1
ATOM 3244 C CA . MET A 1 406 ? -70.975 10.493 63.956 1.00 84.38 406 MET A CA 1
ATOM 3245 C C . MET A 1 406 ? -72.027 11.566 63.679 1.00 84.38 406 MET A C 1
ATOM 3247 O O . MET A 1 406 ? -72.796 11.899 64.581 1.00 84.38 406 MET A O 1
ATOM 3251 N N . VAL A 1 407 ? -72.129 12.034 62.430 1.00 81.38 407 VAL A N 1
ATOM 3252 C CA . VAL A 1 407 ? -73.186 12.968 62.007 1.00 81.38 407 VAL A CA 1
ATOM 3253 C C . VAL A 1 407 ? -74.568 12.350 62.239 1.00 81.38 407 VAL A C 1
ATOM 3255 O O . VAL A 1 407 ? -75.447 12.997 62.808 1.00 81.38 407 VAL A O 1
ATOM 3258 N N . GLY A 1 408 ? -74.756 11.071 61.896 1.00 77.31 408 GLY A N 1
ATOM 3259 C CA . GLY A 1 408 ? -75.998 10.348 62.181 1.00 77.31 408 GLY A CA 1
ATOM 3260 C C . GLY A 1 408 ? -76.329 10.262 63.679 1.00 77.31 408 GLY A C 1
ATOM 3261 O O . GLY A 1 408 ? -77.485 10.438 64.070 1.00 77.31 408 GLY A O 1
ATOM 3262 N N . ARG A 1 409 ? -75.327 10.037 64.543 1.00 80.69 409 ARG A N 1
ATOM 3263 C CA . ARG A 1 409 ? -75.500 10.039 66.009 1.00 80.69 409 ARG A CA 1
ATOM 3264 C C . ARG A 1 409 ? -75.878 11.411 66.553 1.00 80.69 409 ARG A C 1
ATOM 3266 O O . ARG A 1 409 ? -76.763 11.483 67.402 1.00 80.69 409 ARG A O 1
ATOM 3273 N N . GLU A 1 410 ? -75.226 12.477 66.097 1.00 79.00 410 GLU A N 1
ATOM 3274 C CA . GLU A 1 410 ? -75.541 13.841 66.534 1.00 79.00 410 GLU A CA 1
ATOM 3275 C C . GLU A 1 410 ? -76.956 14.246 66.130 1.00 79.00 410 GLU A C 1
ATOM 3277 O O . GLU A 1 410 ? -77.705 14.741 66.971 1.00 79.00 410 GLU A O 1
ATOM 3282 N N . LEU A 1 411 ? -77.361 13.951 64.891 1.00 76.94 411 LEU A N 1
ATOM 3283 C CA . LEU A 1 411 ? -78.731 14.178 64.427 1.00 76.94 411 LEU A CA 1
ATOM 3284 C C . LEU A 1 411 ? -79.748 13.445 65.311 1.00 76.94 411 LEU A C 1
ATOM 3286 O O . LEU A 1 411 ? -80.708 14.056 65.779 1.00 76.94 411 LEU A O 1
ATOM 3290 N N . LYS A 1 412 ? -79.488 12.172 65.632 1.00 78.69 412 LYS A N 1
ATOM 3291 C CA . LYS A 1 412 ? -80.357 11.375 66.508 1.00 78.69 412 LYS A CA 1
ATOM 3292 C C . LYS A 1 412 ? -80.391 11.895 67.948 1.00 78.69 412 LYS A C 1
ATOM 3294 O O . LYS A 1 412 ? -81.437 11.869 68.585 1.00 78.69 412 LYS A O 1
ATOM 3299 N N . MET A 1 413 ? -79.273 12.404 68.467 1.00 78.25 413 MET A N 1
ATOM 3300 C CA . MET A 1 413 ? -79.207 13.041 69.789 1.00 78.25 413 MET A CA 1
ATOM 3301 C C . MET A 1 413 ? -79.953 14.376 69.838 1.00 78.25 413 MET A C 1
ATOM 3303 O O . MET A 1 413 ? -80.560 14.691 70.860 1.00 78.25 413 MET A O 1
ATOM 3307 N N . ILE A 1 414 ? -79.913 15.164 68.762 1.00 80.81 414 ILE A N 1
ATOM 3308 C CA . ILE A 1 414 ? -80.700 16.397 68.636 1.00 80.81 414 ILE A CA 1
ATOM 3309 C C . ILE A 1 414 ? -82.196 16.062 68.615 1.00 80.81 414 ILE A C 1
ATOM 3311 O O . ILE A 1 414 ? -82.980 16.723 69.294 1.00 80.81 414 ILE A O 1
ATOM 3315 N N . GLU A 1 415 ? -82.586 15.018 67.887 1.00 78.12 415 GLU A N 1
ATOM 3316 C CA . GLU A 1 415 ? -83.966 14.528 67.824 1.00 78.12 415 GLU A CA 1
ATOM 3317 C C . GLU A 1 415 ? -84.458 14.028 69.195 1.00 78.12 415 GLU A C 1
ATOM 3319 O O . GLU A 1 415 ? -85.482 14.495 69.692 1.00 78.12 415 GLU A O 1
ATOM 3324 N N . LEU A 1 416 ? -83.659 13.203 69.881 1.00 77.31 416 LEU A N 1
ATOM 3325 C CA . LEU A 1 416 ? -83.921 12.747 71.253 1.00 77.31 416 LEU A CA 1
ATOM 3326 C C . LEU A 1 416 ? -84.002 13.903 72.259 1.00 77.31 416 LEU A C 1
ATOM 3328 O O . LEU A 1 416 ? -84.854 13.895 73.143 1.00 77.31 416 LEU A O 1
ATOM 3332 N N . LYS A 1 417 ? -83.133 14.917 72.150 1.00 78.44 417 LYS A N 1
ATOM 3333 C CA . LYS A 1 417 ? -83.207 16.109 73.012 1.00 78.44 417 LYS A CA 1
ATOM 3334 C C . LYS A 1 417 ? -84.510 16.872 72.799 1.00 78.44 417 LYS A C 1
ATOM 3336 O O . LYS A 1 417 ? -85.121 17.264 73.789 1.00 78.44 417 LYS A O 1
ATOM 3341 N N . LYS A 1 418 ? -84.958 17.030 71.548 1.00 77.81 418 LYS A N 1
ATOM 3342 C CA . LYS A 1 418 ? -86.267 17.630 71.249 1.00 77.81 418 LYS A CA 1
ATOM 3343 C C . LYS A 1 418 ? -87.413 16.821 71.858 1.00 77.81 418 LYS A C 1
ATOM 3345 O O . LYS A 1 418 ? -88.297 17.417 72.466 1.00 77.81 418 LYS A O 1
ATOM 3350 N N . GLU A 1 419 ? -87.392 15.490 71.758 1.00 77.38 419 GLU A N 1
ATOM 3351 C CA . GLU A 1 419 ? -88.396 14.628 72.407 1.00 77.38 419 GLU A CA 1
ATOM 3352 C C . GLU A 1 419 ? -88.398 14.775 73.937 1.00 77.38 419 GLU A C 1
ATOM 3354 O O . GLU A 1 419 ? -89.457 14.919 74.549 1.00 77.38 419 GLU A O 1
ATOM 3359 N N . VAL A 1 420 ? -87.222 14.794 74.572 1.00 77.50 420 VAL A N 1
ATOM 3360 C CA . VAL A 1 420 ? -87.099 14.967 76.029 1.00 77.50 420 VAL A CA 1
ATOM 3361 C C . VAL A 1 420 ? -87.565 16.356 76.477 1.00 77.50 420 VAL A C 1
ATOM 3363 O O . VAL A 1 420 ? -88.209 16.474 77.520 1.00 77.50 420 VAL A O 1
ATOM 3366 N N . GLU A 1 421 ? -87.269 17.410 75.715 1.00 76.56 421 GLU A N 1
ATOM 3367 C CA . GLU A 1 421 ? -87.760 18.764 75.999 1.00 76.56 421 GLU A CA 1
ATOM 3368 C C . GLU A 1 421 ? -89.283 18.861 75.866 1.00 76.56 421 GLU A C 1
ATOM 3370 O O . GLU A 1 421 ? -89.925 19.444 76.740 1.00 76.56 421 GLU A O 1
ATOM 3375 N N . LEU A 1 422 ? -89.875 18.225 74.850 1.00 72.75 422 LEU A N 1
ATOM 3376 C CA . LEU A 1 422 ? -91.331 18.115 74.703 1.00 72.75 422 LEU A CA 1
ATOM 3377 C C . LEU A 1 422 ? -91.970 17.390 75.901 1.00 72.75 422 LEU A C 1
ATOM 3379 O O . LEU A 1 422 ? -92.974 17.856 76.443 1.00 72.75 422 LEU A O 1
ATOM 3383 N N . LEU A 1 423 ? -91.361 16.298 76.376 1.00 72.88 423 LEU A N 1
ATOM 3384 C CA . LEU A 1 423 ? -91.820 15.566 77.564 1.00 72.88 423 LEU A CA 1
ATOM 3385 C C . LEU A 1 423 ? -91.690 16.393 78.857 1.00 72.88 423 LEU A C 1
ATOM 3387 O O . LEU A 1 423 ? -92.594 16.379 79.694 1.00 72.88 423 LEU A O 1
ATOM 3391 N N . ARG A 1 424 ? -90.598 17.153 79.021 1.00 67.25 424 ARG A N 1
ATOM 3392 C CA . ARG A 1 424 ? -90.398 18.054 80.174 1.00 67.25 424 ARG A CA 1
ATOM 3393 C C . ARG A 1 424 ? -91.358 19.239 80.165 1.00 67.25 424 ARG A C 1
ATOM 3395 O O . ARG A 1 424 ? -91.872 19.594 81.223 1.00 67.25 424 ARG A O 1
ATOM 3402 N N . ALA A 1 425 ? -91.640 19.826 79.004 1.00 65.38 425 ALA A N 1
ATOM 3403 C CA . ALA A 1 425 ? -92.641 20.883 78.871 1.00 65.38 425 ALA A CA 1
ATOM 3404 C C . ALA A 1 425 ? -94.045 20.385 79.267 1.00 65.38 425 ALA A C 1
ATOM 3406 O O . ALA A 1 425 ? -94.784 21.105 79.940 1.00 65.38 425 ALA A O 1
ATOM 3407 N N . GLY A 1 426 ? -94.372 19.125 78.952 1.00 60.19 426 GLY A N 1
ATOM 3408 C CA . GLY A 1 426 ? -95.600 18.467 79.410 1.00 60.19 426 GLY A CA 1
ATOM 3409 C C . GLY A 1 426 ? -95.683 18.261 80.931 1.00 60.19 426 GLY A C 1
ATOM 3410 O O . GLY A 1 426 ? -96.767 18.370 81.498 1.00 60.19 426 GLY A O 1
ATOM 3411 N N . GLN A 1 427 ? -94.560 18.018 81.620 1.00 54.25 427 GLN A N 1
ATOM 3412 C CA . GLN A 1 427 ? -94.525 17.853 83.085 1.00 54.25 427 GLN A CA 1
ATOM 3413 C C . GLN A 1 427 ? -94.485 19.187 83.855 1.00 54.25 427 GLN A C 1
ATOM 3415 O O . GLN A 1 427 ? -95.136 19.315 84.892 1.00 54.25 427 GLN A O 1
ATOM 3420 N N . SER A 1 428 ? -93.789 20.208 83.346 1.00 51.84 428 SER A N 1
ATOM 3421 C CA . SER A 1 428 ? -93.741 21.543 83.969 1.00 51.84 428 SER A CA 1
ATOM 3422 C C . SER A 1 428 ? -95.071 22.300 83.870 1.00 51.84 428 SER A C 1
ATOM 3424 O O . SER A 1 428 ? -95.399 23.075 84.770 1.00 51.84 428 SER A O 1
ATOM 3426 N N . GLY A 1 429 ? -95.883 22.021 82.842 1.00 52.59 429 GLY A N 1
ATOM 3427 C CA . GLY A 1 429 ? -97.261 22.517 82.749 1.00 52.59 429 GLY A CA 1
ATOM 3428 C C . GLY A 1 429 ? -98.170 22.025 83.884 1.00 52.59 429 GLY A C 1
ATOM 3429 O O . GLY A 1 429 ? -99.130 22.706 84.236 1.00 52.59 429 GLY A O 1
ATOM 3430 N N . HIS A 1 430 ? -97.844 20.892 84.518 1.00 49.53 430 HIS A N 1
ATOM 3431 C CA . HIS A 1 430 ? -98.577 20.402 85.687 1.00 49.53 430 HIS A CA 1
ATOM 3432 C C . HIS A 1 430 ? -98.078 20.969 87.021 1.00 49.53 430 HIS A C 1
ATOM 3434 O O . HIS A 1 430 ? -98.884 21.101 87.939 1.00 49.53 430 HIS A O 1
ATOM 3440 N N . LEU A 1 431 ? -96.804 21.366 87.137 1.00 48.19 431 LEU A N 1
ATOM 3441 C CA . LEU A 1 431 ? -96.275 21.926 88.388 1.00 48.19 431 LEU A CA 1
ATOM 3442 C C . LEU A 1 431 ? -96.565 23.428 88.566 1.00 48.19 431 LEU A C 1
ATOM 3444 O O . LEU A 1 431 ? -96.719 23.872 89.697 1.00 48.19 431 LEU A O 1
ATOM 3448 N N . HIS A 1 432 ? -96.681 24.216 87.490 1.00 48.38 432 HIS A N 1
ATOM 3449 C CA . HIS A 1 432 ? -97.065 25.639 87.591 1.00 48.38 432 HIS A CA 1
ATOM 3450 C C . HIS A 1 432 ? -98.575 25.877 87.739 1.00 48.38 432 HIS A C 1
ATOM 3452 O O . HIS A 1 432 ? -98.980 26.956 88.152 1.00 48.38 432 HIS A O 1
ATOM 3458 N N . ALA A 1 433 ? -99.415 24.869 87.496 1.00 49.25 433 ALA A N 1
ATOM 3459 C CA . ALA A 1 433 ? -100.854 24.967 87.748 1.00 49.25 433 ALA A CA 1
ATOM 3460 C C . ALA A 1 433 ? -101.244 24.752 89.229 1.00 49.25 433 ALA A C 1
ATOM 3462 O O . ALA A 1 433 ? -102.417 24.897 89.566 1.00 49.25 433 ALA A O 1
ATOM 3463 N N . GLN A 1 434 ? -100.301 24.409 90.120 1.00 49.69 434 GLN A N 1
ATOM 3464 C CA . GLN A 1 434 ? -100.592 24.132 91.538 1.00 49.69 434 GLN A CA 1
ATOM 3465 C C . GLN A 1 434 ? -100.075 25.179 92.539 1.00 49.69 434 GLN A C 1
ATOM 3467 O O . GLN A 1 434 ? -100.476 25.125 93.699 1.00 49.69 434 GLN A O 1
ATOM 3472 N N . THR A 1 435 ? -99.261 26.158 92.134 1.00 47.41 435 THR A N 1
ATOM 3473 C CA . THR A 1 435 ? -98.688 27.153 93.067 1.00 47.41 435 THR A CA 1
ATOM 3474 C C . THR A 1 435 ? -99.379 28.523 93.082 1.00 47.41 435 THR A C 1
ATOM 3476 O O . THR A 1 435 ? -99.150 29.275 94.022 1.00 47.41 435 THR A O 1
ATOM 3479 N N . ASP A 1 436 ? -100.294 28.822 92.152 1.00 46.94 436 ASP A N 1
ATOM 3480 C CA . ASP A 1 436 ? -100.998 30.124 92.068 1.00 46.94 436 ASP A CA 1
ATOM 3481 C C . ASP A 1 436 ? -102.401 30.155 92.723 1.00 46.94 436 ASP A C 1
ATOM 3483 O O . ASP A 1 436 ? -103.178 31.085 92.514 1.00 46.94 436 ASP A O 1
ATOM 3487 N N . ILE A 1 437 ? -102.752 29.165 93.557 1.00 51.94 437 ILE A N 1
ATOM 3488 C CA . ILE A 1 437 ? -104.053 29.125 94.270 1.00 51.94 437 ILE A CA 1
ATOM 3489 C C . ILE A 1 437 ? -103.926 29.406 95.784 1.00 51.94 437 ILE A C 1
ATOM 3491 O O . ILE A 1 437 ? -104.928 29.459 96.494 1.00 51.94 437 ILE A O 1
ATOM 3495 N N . ALA A 1 438 ? -102.732 29.684 96.316 1.00 47.03 438 ALA A N 1
ATOM 3496 C CA . ALA A 1 438 ? -102.573 29.881 97.760 1.00 47.03 438 ALA A CA 1
ATOM 3497 C C . ALA A 1 438 ? -101.661 31.056 98.130 1.00 47.03 438 ALA A C 1
ATOM 3499 O O . ALA A 1 438 ? -100.529 30.846 98.549 1.00 47.03 438 ALA A O 1
ATOM 3500 N N . SER A 1 439 ? -102.155 32.294 98.027 1.00 41.06 439 SER A N 1
ATOM 3501 C CA . SER A 1 439 ? -101.968 33.323 99.075 1.00 41.06 439 SER A CA 1
ATOM 3502 C C . SER A 1 439 ? -102.758 34.604 98.770 1.00 41.06 439 SER A C 1
ATOM 3504 O O . SER A 1 439 ? -102.415 35.398 97.898 1.00 41.06 439 SER A O 1
ATOM 3506 N N . LYS A 1 440 ? -103.851 34.749 99.525 1.00 44.84 440 LYS A N 1
ATOM 3507 C CA . LYS A 1 440 ? -104.372 36.020 100.035 1.00 44.84 440 LYS A CA 1
ATOM 3508 C C . LYS A 1 440 ? -103.562 36.432 101.257 1.00 44.84 440 LYS A C 1
ATOM 3510 O O . LYS A 1 440 ? -103.078 35.501 101.943 1.00 44.84 440 LYS A O 1
#

InterPro domains:
  IPR000014 PAS domain [PF13426] (26-127)
  IPR000014 PAS domain [PS50112] (13-61)
  IPR000014 PAS domain [PS50112] (141-186)
  IPR000014 PAS domain [PS50112] (268-324)
  IPR000014 PAS domain [SM00091] (15-81)
  IPR000014 PAS domain [SM00091] (143-210)
  IPR000014 PAS domain [SM00091] (270-337)
  IPR000014 PAS domain [TIGR00229] (14-135)
  IPR000014 PAS domain [TIGR00229] (144-265)
  IPR000014 PAS domain [TIGR00229] (271-392)
  IPR000014 PAS domain [cd00130] (27-125)
  IPR000014 PAS domain [cd00130] (154-255)
  IPR000014 PAS domain [cd00130] (279-382)
  IPR000700 PAS-associated, C-terminal [PS50113] (87-137)
  IPR000700 PAS-associated, C-terminal [PS50113] (215-267)
  IPR000700 PAS-associated, C-terminal [PS50113] (343-394)
  IPR001610 PAC motif [SM00086] (88-128)
  IPR001610 PAC motif [SM00086] (216-258)
  IPR001610 PAC motif [SM00086] (344-385)
  IPR013767 PAS fold [PF00989] (144-255)

Nearest PDB structures (foldseek):
  5j4e-assembly2_B  TM=8.944E-01  e=8.789E-11  Pseudomonas putida
  9bkv-assembly1_B  TM=3.816E-01  e=1.694E-17  Escherichia coli
  8js5-assembly1_B  TM=5.177E-01  e=3.463E-14  Bradyrhizobium diazoefficiens USDA 110
  4zqd-assembly1_A  TM=4.332E-01  e=2.155E-11  Mus musculus
  2k7s-assembly1_A  TM=7.901E-01  e=5.973E-04  Homo sapiens